Protein AF-A0A412Y0M2-F1 (afdb_monomer_lite)

Foldseek 3Di:
DDDDDDDDDDDDDDPDPDPDDDDQEAEEEEEEELQCVPPCLQVLLQQQCVQFNHHYHYDYDYHHQDALQVLLVDPVNLVVLLVEPHQEYEDEGGQQQLQDDPCSLQVRVLVSLVSVLVSNCVRHVNHAYEYEQHFAFPVVDRVSSLQSSVLSRLLSCVQSVGYYQSLHVLVVVCCVPPVVQQQADPVRTHGDNLVSLLSSLLVNLVSVVDDDDGPCQDPDDSVSSRVSNVSSNVCNVPDDSPPPFFFPFFFDFDFLVRFDDLAEFEPEPVLVPQADCVQQVVLRRSLNNAEYEYEQRLQSQPVDQPHGDCPVVCVNLVSSVVSNHAYAYEYDDFHVVWDQRFDRFDLRDHRDDPRNLVSSLSSLLVVLQVCPVSHQHYEYYAANLPNPPCNQVLVVLLVSQQSSLVSNCVSPVRRAYEGDNHADQQDCVSVLSSLVNCVVVVNPVSHQEYEYAHEDLQLVVCVVSVVVNVVSVVVRDPRYYYAHAEYFEAQAECFWDPPNPDGHHLQLRLQRLQCNCVVCLLVVYHYYYPHQEWTAHDPPHPIHGIGRRHQFYADNSNRTPGGTLNSQLSSLCSQQVVQSDAWDDQVQKDKPDPAAKDWTWGADPPQRAIKIKMAGRNDRGRPTARWGWMKIKGAQHDEDFKWKAQSSRSTIRGQDPVQWDDDPRMIIGTGDGHYSHMMMIGYPVSGDGDD

Structure (mmCIF, N/CA/C/O backbone):
data_AF-A0A412Y0M2-F1
#
_entry.id   AF-A0A412Y0M2-F1
#
loop_
_atom_site.group_PDB
_atom_site.id
_atom_site.type_symbol
_atom_site.label_atom_id
_atom_site.label_alt_id
_atom_site.label_comp_id
_atom_site.label_asym_id
_atom_site.label_entity_id
_atom_site.label_seq_id
_atom_site.pdbx_PDB_ins_code
_atom_site.Cartn_x
_atom_site.Cartn_y
_atom_site.Cartn_z
_atom_site.occupancy
_atom_site.B_iso_or_equiv
_atom_site.auth_seq_id
_atom_site.auth_comp_id
_atom_site.auth_asym_id
_atom_site.auth_atom_id
_atom_site.pdbx_PDB_model_num
ATOM 1 N N . MET A 1 1 ? -18.700 -74.240 6.251 1.00 34.38 1 MET A N 1
ATOM 2 C CA . MET A 1 1 ? -17.681 -73.240 6.647 1.00 34.38 1 MET A CA 1
ATOM 3 C C . MET A 1 1 ? -18.338 -71.866 6.588 1.00 34.38 1 MET A C 1
ATOM 5 O O . MET A 1 1 ? -18.816 -71.498 5.532 1.00 34.38 1 MET A O 1
ATOM 9 N N . LEU A 1 2 ? -18.728 -71.324 7.745 1.00 32.69 2 LEU A N 1
ATOM 10 C CA . LEU A 1 2 ? -18.074 -70.193 8.440 1.00 32.69 2 LEU A CA 1
ATOM 11 C C . LEU A 1 2 ? -18.420 -68.827 7.792 1.00 32.69 2 LEU A C 1
ATOM 13 O O . LEU A 1 2 ? -17.879 -68.489 6.753 1.00 32.69 2 LEU A O 1
ATOM 17 N N . ARG A 1 3 ? -19.487 -68.166 8.273 1.00 31.33 3 ARG A N 1
ATOM 18 C CA . ARG A 1 3 ? -19.517 -67.007 9.212 1.00 31.33 3 ARG A CA 1
ATOM 19 C C . ARG A 1 3 ? -19.368 -65.639 8.516 1.00 31.33 3 ARG A C 1
ATOM 21 O O . ARG A 1 3 ? -18.278 -65.308 8.083 1.00 31.33 3 ARG A O 1
ATOM 28 N N . LEU A 1 4 ? -20.409 -64.802 8.570 1.00 29.12 4 LEU A N 1
ATOM 29 C CA . LEU A 1 4 ? -20.502 -63.664 9.506 1.00 29.12 4 LEU A CA 1
ATOM 30 C C . LEU A 1 4 ? -21.888 -62.991 9.376 1.00 29.12 4 LEU A C 1
ATOM 32 O O . LEU A 1 4 ? -22.234 -62.479 8.317 1.00 29.12 4 LEU A O 1
ATOM 36 N N . LEU A 1 5 ? -22.674 -62.997 10.458 1.00 30.42 5 LEU A N 1
ATOM 37 C CA . LEU A 1 5 ? -23.859 -62.147 10.621 1.00 30.42 5 LEU A CA 1
ATOM 38 C C . LEU A 1 5 ? -23.398 -60.742 11.038 1.00 30.42 5 LEU A C 1
ATOM 40 O O . LEU A 1 5 ? -22.681 -60.610 12.029 1.00 30.42 5 LEU A O 1
ATOM 44 N N . ILE A 1 6 ? -23.852 -59.709 10.329 1.00 33.38 6 ILE A N 1
ATOM 45 C CA . ILE A 1 6 ? -23.763 -58.313 10.769 1.00 33.38 6 ILE A CA 1
ATOM 46 C C . ILE A 1 6 ? -25.101 -57.954 11.422 1.00 33.38 6 ILE A C 1
ATOM 48 O O . ILE A 1 6 ? -26.146 -57.977 10.778 1.00 33.38 6 ILE A O 1
ATOM 52 N N . VAL A 1 7 ? -25.056 -57.655 12.720 1.00 30.89 7 VAL A N 1
ATOM 53 C CA . VAL A 1 7 ? -26.177 -57.132 13.509 1.00 30.89 7 VAL A CA 1
ATOM 54 C C . VAL A 1 7 ? -26.179 -55.607 13.377 1.00 30.89 7 VAL A C 1
ATOM 56 O O . VAL A 1 7 ? -25.213 -54.951 13.761 1.00 30.89 7 VAL A O 1
ATOM 59 N N . CYS A 1 8 ? -27.262 -55.039 12.842 1.00 30.03 8 CYS A N 1
ATOM 60 C CA . CYS A 1 8 ? -27.511 -53.598 12.846 1.00 30.03 8 CYS A CA 1
ATOM 61 C C . CYS A 1 8 ? -27.987 -53.144 14.236 1.00 30.03 8 CYS A C 1
ATOM 63 O O . CYS A 1 8 ? -29.097 -53.476 14.647 1.00 30.03 8 CYS A O 1
ATOM 65 N N . LEU A 1 9 ? -27.176 -52.347 14.937 1.00 29.75 9 LEU A N 1
ATOM 66 C CA . LEU A 1 9 ? -27.609 -51.560 16.095 1.00 29.75 9 LEU A CA 1
ATOM 67 C C . LEU A 1 9 ? -28.046 -50.164 15.626 1.00 29.75 9 LEU A C 1
ATOM 69 O O . LEU A 1 9 ? -27.226 -49.373 15.164 1.00 29.75 9 LEU A O 1
ATOM 73 N N . MET A 1 10 ? -29.338 -49.859 15.766 1.00 31.27 10 MET A N 1
ATOM 74 C CA . MET A 1 10 ? -29.856 -48.493 15.680 1.00 31.27 10 MET A CA 1
ATOM 75 C C . MET A 1 10 ? -29.518 -47.743 16.974 1.00 31.27 10 MET A C 1
ATOM 77 O O . MET A 1 10 ? -30.050 -48.061 18.035 1.00 31.27 10 MET A O 1
ATOM 81 N N . PHE A 1 11 ? -28.649 -46.734 16.886 1.00 31.03 11 PHE A N 1
ATOM 82 C CA . PHE A 1 11 ? -28.457 -45.744 17.945 1.00 31.03 11 PHE A CA 1
ATOM 83 C C . PHE A 1 11 ? -29.478 -44.615 17.767 1.00 31.03 11 PHE A C 1
ATOM 85 O O . PHE A 1 11 ? -29.400 -43.833 16.821 1.00 31.03 11 PHE A O 1
ATOM 92 N N . VAL A 1 12 ? -30.430 -44.520 18.695 1.00 33.78 12 VAL A N 1
ATOM 93 C CA . VAL A 1 12 ? -31.269 -43.331 18.870 1.00 33.78 12 VAL A CA 1
ATOM 94 C C . VAL A 1 12 ? -30.407 -42.269 19.554 1.00 33.78 12 VAL A C 1
ATOM 96 O O . VAL A 1 12 ? -30.157 -42.335 20.755 1.00 33.78 12 VAL A O 1
ATOM 99 N N . LEU A 1 13 ? -29.906 -41.305 18.781 1.00 37.00 13 LEU A N 1
ATOM 100 C CA . LEU A 1 13 ? -29.257 -40.108 19.314 1.00 37.00 13 LEU A CA 1
ATOM 101 C C . LEU A 1 13 ? -30.342 -39.155 19.822 1.00 37.00 13 LEU A C 1
ATOM 103 O O . LEU A 1 13 ? -30.995 -38.461 19.045 1.00 37.00 13 LEU A O 1
ATOM 107 N N . GLY A 1 14 ? -30.539 -39.134 21.139 1.00 33.62 14 GLY A N 1
ATOM 108 C CA . GLY A 1 14 ? -31.303 -38.085 21.801 1.00 33.62 14 GLY A CA 1
ATOM 109 C C . GLY A 1 14 ? -30.600 -36.741 21.619 1.00 33.62 14 GLY A C 1
ATOM 110 O O . GLY A 1 14 ? -29.470 -36.554 22.068 1.00 33.62 14 GLY A O 1
ATOM 111 N N . THR A 1 15 ? -31.266 -35.795 20.963 1.00 41.06 15 THR A N 1
ATOM 112 C CA . THR A 1 15 ? -30.837 -34.397 20.884 1.00 41.06 15 THR A CA 1
ATOM 113 C C . THR A 1 15 ? -31.048 -33.733 22.243 1.00 41.06 15 THR A C 1
ATOM 115 O O . THR A 1 15 ? -32.084 -33.124 22.505 1.00 41.06 15 THR A O 1
ATOM 118 N N . GLY A 1 16 ? -30.067 -33.880 23.132 1.00 34.00 16 GLY A N 1
ATOM 119 C CA . GLY A 1 16 ? -29.956 -33.059 24.329 1.00 34.00 16 GLY A CA 1
ATOM 120 C C . GLY A 1 16 ? -29.565 -31.640 23.932 1.00 34.00 16 GLY A C 1
ATOM 121 O O . GLY A 1 16 ? -28.444 -31.399 23.490 1.00 34.00 16 GLY A O 1
ATOM 122 N N . VAL A 1 17 ? -30.490 -30.696 24.087 1.00 38.06 17 VAL A N 1
ATOM 123 C CA . VAL A 1 17 ? -30.174 -29.267 24.089 1.00 38.06 17 VAL A CA 1
ATOM 124 C C . VAL A 1 17 ? -29.243 -29.020 25.277 1.00 38.06 17 VAL A C 1
ATOM 126 O O . VAL A 1 17 ? -29.664 -29.093 26.429 1.00 38.06 17 VAL A O 1
ATOM 129 N N . SER A 1 18 ? -27.961 -28.772 25.007 1.00 34.38 18 SER A N 1
ATOM 130 C CA . SER A 1 18 ? -27.007 -28.337 26.026 1.00 34.38 18 SER A CA 1
ATOM 131 C C . SER A 1 18 ? -27.344 -26.899 26.422 1.00 34.38 18 SER A C 1
ATOM 133 O O . SER A 1 18 ? -26.972 -25.941 25.746 1.00 34.38 18 SER A O 1
ATOM 135 N N . SER A 1 19 ? -28.084 -26.737 27.517 1.00 38.28 19 SER A N 1
ATOM 136 C CA . SER A 1 19 ? -28.066 -25.492 28.278 1.00 38.28 19 SER A CA 1
ATOM 137 C C . SER A 1 19 ? -26.663 -25.340 28.867 1.00 38.28 19 SER A C 1
ATOM 139 O O . SER A 1 19 ? -26.253 -26.173 29.678 1.00 38.28 19 SER A O 1
ATOM 141 N N . GLY A 1 20 ? -25.909 -24.323 28.446 1.00 36.00 20 GLY A N 1
ATOM 142 C CA . GLY A 1 20 ? -24.572 -24.059 28.978 1.00 36.00 20 GLY A CA 1
ATOM 143 C C . GLY A 1 20 ? -24.610 -23.933 30.501 1.00 36.00 20 GLY A C 1
ATOM 144 O O . GLY A 1 20 ? -25.258 -23.031 31.032 1.00 36.00 20 GLY A O 1
ATOM 145 N N . ALA A 1 21 ? -23.943 -24.851 31.200 1.00 42.22 21 ALA A N 1
ATOM 146 C CA . ALA A 1 21 ? -23.786 -24.783 32.645 1.00 42.22 21 ALA A CA 1
ATOM 147 C C . ALA A 1 21 ? -23.015 -23.503 33.006 1.00 42.22 21 ALA A C 1
ATOM 149 O O . ALA A 1 21 ? -21.949 -23.225 32.452 1.00 42.22 21 ALA A O 1
ATOM 150 N N . GLN A 1 22 ? -23.569 -22.700 33.912 1.00 53.62 22 GLN A N 1
ATOM 151 C CA . GLN A 1 22 ? -22.903 -21.515 34.442 1.00 53.62 22 GLN A CA 1
ATOM 152 C C . GLN A 1 22 ? -21.647 -21.970 35.204 1.00 53.62 22 GLN A C 1
ATOM 154 O O . GLN A 1 22 ? -21.756 -22.789 36.109 1.00 53.62 22 GLN A O 1
ATOM 159 N N . LYS A 1 23 ? -20.453 -21.496 34.810 1.00 62.84 23 LYS A N 1
ATOM 160 C CA . LYS A 1 23 ? -19.185 -21.859 35.473 1.00 62.84 23 LYS A CA 1
ATOM 161 C C . LYS A 1 23 ? -19.239 -21.483 36.960 1.00 62.84 23 LYS A C 1
ATOM 163 O O . LYS A 1 23 ? -19.580 -20.347 37.285 1.00 62.84 23 LYS A O 1
ATOM 168 N N . ASP A 1 24 ? -18.824 -22.406 37.830 1.00 81.81 24 ASP A N 1
ATOM 169 C CA . ASP A 1 24 ? -18.867 -22.236 39.291 1.00 81.81 24 ASP A CA 1
ATOM 170 C C . ASP A 1 24 ? -17.958 -21.118 39.823 1.00 81.81 24 ASP A C 1
ATOM 172 O O . ASP A 1 24 ? -18.161 -20.652 40.936 1.00 81.81 24 ASP A O 1
ATOM 176 N N . THR A 1 25 ? -16.921 -20.695 39.091 1.00 93.25 25 THR A N 1
ATOM 177 C CA . THR A 1 25 ? -16.023 -19.586 39.469 1.00 93.25 25 THR A CA 1
ATOM 178 C C . THR A 1 25 ? -15.356 -19.008 38.225 1.00 93.25 25 THR A C 1
ATOM 180 O O . THR A 1 25 ? -14.780 -19.753 37.434 1.00 93.25 25 THR A O 1
ATOM 183 N N . ILE A 1 26 ? -15.391 -17.683 38.074 1.00 95.62 26 ILE A N 1
ATOM 184 C CA . ILE A 1 26 ? -14.756 -16.961 36.961 1.00 95.62 26 ILE A CA 1
ATOM 185 C C . ILE A 1 26 ? -13.277 -16.747 37.279 1.00 95.62 26 ILE A C 1
ATOM 187 O O . ILE A 1 26 ? -12.940 -16.184 38.319 1.00 95.62 26 ILE A O 1
ATOM 191 N N . ARG A 1 27 ? -12.378 -17.169 36.390 1.00 97.56 27 ARG A N 1
ATOM 192 C CA . ARG A 1 27 ? -10.924 -17.089 36.582 1.00 97.56 27 ARG A CA 1
ATOM 193 C C . ARG A 1 27 ? -10.323 -15.980 35.730 1.00 97.56 27 ARG A C 1
ATOM 195 O O . ARG A 1 27 ? -10.409 -16.019 34.504 1.00 97.56 27 ARG A O 1
ATOM 202 N N . VAL A 1 28 ? -9.665 -15.018 36.372 1.00 98.25 28 VAL A N 1
ATOM 203 C CA . VAL A 1 28 ? -9.145 -13.812 35.715 1.00 98.25 28 VAL A CA 1
ATOM 204 C C . VAL A 1 28 ? -7.666 -13.601 36.023 1.00 98.25 28 VAL A C 1
ATOM 206 O O . VAL A 1 28 ? -7.259 -13.603 37.184 1.00 98.25 28 VAL A O 1
ATOM 209 N N . LEU A 1 29 ? -6.863 -13.352 34.990 1.00 98.56 29 LEU A N 1
ATOM 210 C CA . LEU A 1 29 ? -5.482 -12.894 35.131 1.00 98.56 29 LEU A CA 1
ATOM 211 C C . LEU A 1 29 ? -5.372 -11.434 34.693 1.00 98.56 29 LEU A C 1
ATOM 213 O O . LEU A 1 29 ? -5.596 -11.119 33.529 1.00 98.56 29 LEU A O 1
ATOM 217 N N . PHE A 1 30 ? -4.985 -10.549 35.607 1.00 98.62 30 PHE A N 1
ATOM 218 C CA . PHE A 1 30 ? -4.731 -9.141 35.309 1.00 98.62 30 PHE A CA 1
ATOM 219 C C . PHE A 1 30 ? -3.248 -8.894 35.020 1.00 98.62 30 PHE A C 1
ATOM 221 O O . PHE A 1 30 ? -2.398 -9.113 35.881 1.00 98.62 30 PHE A O 1
ATOM 228 N N . ILE A 1 31 ? -2.931 -8.392 33.831 1.00 98.50 31 ILE A N 1
ATOM 229 C CA . ILE A 1 31 ? -1.581 -8.009 33.409 1.00 98.50 31 ILE A CA 1
ATOM 230 C C . ILE A 1 31 ? -1.553 -6.493 33.234 1.00 98.50 31 ILE A C 1
ATOM 232 O O . ILE A 1 31 ? -2.352 -5.939 32.479 1.00 98.50 31 ILE A O 1
ATOM 236 N N . GLY A 1 32 ? -0.643 -5.812 33.928 1.00 97.25 32 GLY A N 1
ATOM 237 C CA . GLY A 1 32 ? -0.586 -4.355 33.882 1.00 97.25 32 GLY A CA 1
ATOM 238 C C . GLY A 1 32 ? 0.456 -3.749 34.808 1.00 97.25 32 GLY A C 1
ATOM 239 O O . GLY A 1 32 ? 1.495 -4.332 35.094 1.00 97.25 32 GLY A O 1
ATOM 240 N N . ASN A 1 33 ? 0.169 -2.561 35.324 1.00 96.50 33 ASN A N 1
ATOM 241 C CA . ASN A 1 33 ? 1.098 -1.815 36.165 1.00 96.50 33 ASN A CA 1
ATOM 242 C C . ASN A 1 33 ? 0.429 -1.281 37.437 1.00 96.50 33 ASN A C 1
ATOM 244 O O . ASN A 1 33 ? -0.458 -1.920 38.010 1.00 96.50 33 ASN A O 1
ATOM 248 N N . SER A 1 34 ? 0.876 -0.124 37.926 1.00 93.94 34 SER A N 1
ATOM 249 C CA . SER A 1 34 ? 0.368 0.499 39.145 1.00 93.94 34 SER A CA 1
ATOM 250 C C . SER A 1 34 ? -1.150 0.721 39.118 1.00 93.94 34 SER A C 1
ATOM 252 O O . SER A 1 34 ? -1.788 0.571 40.157 1.00 93.94 34 SER A O 1
ATOM 254 N N . TYR A 1 35 ? -1.759 0.948 37.950 1.00 94.25 35 TYR A N 1
ATOM 255 C CA . TYR A 1 35 ? -3.219 1.098 37.812 1.00 94.25 35 TYR A CA 1
ATOM 256 C C . TYR A 1 35 ? -3.992 -0.197 38.097 1.00 94.25 35 TYR A C 1
ATOM 258 O O . TYR A 1 35 ? -5.157 -0.161 38.491 1.00 94.25 35 TYR A O 1
ATOM 266 N N . THR A 1 36 ? -3.330 -1.342 37.931 1.00 94.62 36 THR A N 1
ATOM 267 C CA . THR A 1 36 ? -3.839 -2.667 38.300 1.00 94.62 36 THR A CA 1
ATOM 268 C C . THR A 1 36 ? -3.449 -3.037 39.738 1.00 94.62 36 THR A C 1
ATOM 270 O O . THR A 1 36 ? -4.175 -3.743 40.440 1.00 94.62 36 THR A O 1
ATOM 273 N N . HIS A 1 37 ? -2.285 -2.576 40.204 1.00 92.75 37 HIS A N 1
ATOM 274 C CA . HIS A 1 37 ? -1.740 -2.961 41.503 1.00 92.75 37 HIS A CA 1
ATOM 275 C C . HIS A 1 37 ? -2.378 -2.227 42.694 1.00 92.75 37 HIS A C 1
ATOM 277 O O . HIS A 1 37 ? -2.576 -2.861 43.736 1.00 92.75 37 HIS A O 1
ATOM 283 N N . PHE A 1 38 ? -2.643 -0.922 42.561 1.00 90.88 38 PHE A N 1
ATOM 284 C CA . PHE A 1 38 ? -2.979 -0.023 43.670 1.00 90.88 38 PHE A CA 1
ATOM 285 C C . PHE A 1 38 ? -4.287 -0.387 44.389 1.00 90.88 38 PHE A C 1
ATOM 287 O O . PHE A 1 38 ? -5.189 -1.009 43.828 1.00 90.88 38 PHE A O 1
ATOM 294 N N . ASN A 1 39 ? -4.359 0.003 45.667 1.00 93.81 39 ASN A N 1
ATOM 295 C CA . ASN A 1 39 ? -5.528 -0.116 46.550 1.00 93.81 39 ASN A CA 1
ATOM 296 C C . ASN A 1 39 ? -6.191 -1.503 46.568 1.00 93.81 39 ASN A C 1
ATOM 298 O O . ASN A 1 39 ? -7.397 -1.607 46.767 1.00 93.81 39 ASN A O 1
ATOM 302 N N . ARG A 1 40 ? -5.410 -2.573 46.359 1.00 93.38 40 ARG A N 1
ATOM 303 C CA . ARG A 1 40 ? -5.900 -3.963 46.336 1.00 93.38 40 ARG A CA 1
ATOM 304 C C . ARG A 1 40 ? -7.023 -4.196 45.308 1.00 93.38 40 ARG A C 1
ATOM 306 O O . ARG A 1 40 ? -7.800 -5.122 45.491 1.00 93.38 40 ARG A O 1
ATOM 313 N N . MET A 1 41 ? -7.061 -3.438 44.205 1.00 95.50 41 MET A N 1
ATOM 314 C CA . MET A 1 41 ? -8.147 -3.473 43.207 1.00 95.50 41 MET A CA 1
ATOM 315 C C . MET A 1 41 ? -8.556 -4.896 42.784 1.00 95.50 41 MET A C 1
ATOM 317 O O . MET A 1 41 ? -9.729 -5.248 42.842 1.00 95.50 41 MET A O 1
ATOM 321 N N . VAL A 1 42 ? -7.585 -5.752 42.447 1.00 96.56 42 VAL A N 1
ATOM 322 C CA . VAL A 1 42 ? -7.843 -7.146 42.030 1.00 96.56 42 VAL A CA 1
ATOM 323 C C . VAL A 1 42 ? -8.475 -7.987 43.144 1.00 96.56 42 VAL A C 1
ATOM 325 O O . VAL A 1 42 ? -9.305 -8.849 42.876 1.00 96.56 42 VAL A O 1
ATOM 328 N N . GLN A 1 43 ? -8.126 -7.726 44.404 1.00 96.12 43 GLN A N 1
ATOM 329 C CA . GLN A 1 43 ? -8.777 -8.377 45.535 1.00 96.12 43 GLN A CA 1
ATOM 330 C C . GLN A 1 43 ? -10.199 -7.845 45.741 1.00 96.12 43 GLN A C 1
ATOM 332 O O . GLN A 1 43 ? -11.102 -8.646 45.962 1.00 96.12 43 GLN A O 1
ATOM 337 N N . THR A 1 44 ? -10.413 -6.537 45.592 1.00 96.38 44 THR A N 1
ATOM 338 C CA . THR A 1 44 ? -11.748 -5.930 45.664 1.00 96.38 44 THR A CA 1
ATOM 339 C C . THR A 1 44 ? -12.705 -6.551 44.642 1.00 96.38 44 THR A C 1
ATOM 341 O O . THR A 1 44 ? -13.860 -6.789 44.972 1.00 96.38 44 THR A O 1
ATOM 344 N N . VAL A 1 45 ? -12.244 -6.893 43.430 1.00 96.81 45 VAL A N 1
ATOM 345 C CA . VAL A 1 45 ? -13.066 -7.623 42.438 1.00 96.81 45 VAL A CA 1
ATOM 346 C C . VAL A 1 45 ? -13.565 -8.963 42.995 1.00 96.81 45 VAL A C 1
ATOM 348 O O . VAL A 1 45 ? -14.737 -9.294 42.824 1.00 96.81 45 VAL A O 1
ATOM 351 N N . GLN A 1 46 ? -12.702 -9.720 43.681 1.00 96.44 46 GLN A N 1
ATOM 352 C CA . GLN A 1 46 ? -13.068 -11.015 44.271 1.00 96.44 46 GLN A CA 1
ATOM 353 C C . GLN A 1 46 ? -14.052 -10.846 45.434 1.00 96.44 46 GLN A C 1
ATOM 355 O O . GLN A 1 46 ? -15.038 -11.573 45.514 1.00 96.44 46 GLN A O 1
ATOM 360 N N . GLU A 1 47 ? -13.818 -9.863 46.307 1.00 95.81 47 GLU A N 1
ATOM 361 C CA . GLU A 1 47 ? -14.691 -9.557 47.449 1.00 95.81 47 GLU A CA 1
ATOM 362 C C . GLU A 1 47 ? -16.086 -9.105 46.992 1.00 95.81 47 GLU A C 1
ATOM 364 O O . GLU A 1 47 ? -17.100 -9.590 47.501 1.00 95.81 47 GLU A O 1
ATOM 369 N N . LEU A 1 48 ? -16.150 -8.236 45.976 1.00 95.81 48 LEU A N 1
ATOM 370 C CA . LEU A 1 48 ? -17.408 -7.825 45.362 1.00 95.81 48 LEU A CA 1
ATOM 371 C C . LEU A 1 48 ? -18.113 -9.025 44.711 1.00 95.81 48 LEU A C 1
ATOM 373 O O . LEU A 1 48 ? -19.299 -9.225 44.960 1.00 95.81 48 LEU A O 1
ATOM 377 N N . GLY A 1 49 ? -17.400 -9.855 43.942 1.00 94.88 49 GLY A N 1
ATOM 378 C CA . GLY A 1 49 ? -17.962 -11.055 43.311 1.00 94.88 49 GLY A CA 1
ATOM 379 C C . GLY A 1 49 ? -18.562 -12.030 44.324 1.00 94.88 49 GLY A C 1
ATOM 380 O O . GLY A 1 49 ? -19.711 -12.455 44.181 1.00 94.88 49 GLY A O 1
ATOM 381 N N . GLN A 1 50 ? -17.835 -12.299 45.410 1.00 94.12 50 GLN A N 1
ATOM 382 C CA . GLN A 1 50 ? -18.321 -13.124 46.514 1.00 94.12 50 GLN A CA 1
ATOM 383 C C . GLN A 1 50 ? -19.599 -12.548 47.134 1.00 94.12 50 GLN A C 1
ATOM 385 O O . GLN A 1 50 ? -20.541 -13.290 47.397 1.00 94.12 50 GLN A O 1
ATOM 390 N N . SER A 1 51 ? -19.664 -11.227 47.331 1.00 94.94 51 SER A N 1
ATOM 391 C CA . SER A 1 51 ? -20.832 -10.580 47.945 1.00 94.94 51 SER A CA 1
ATOM 392 C C . SER A 1 51 ? -22.112 -10.636 47.099 1.00 94.94 51 SER A C 1
ATOM 394 O O . SER A 1 51 ? -23.193 -10.414 47.637 1.00 94.94 51 SER A O 1
ATOM 396 N N . VAL A 1 52 ? -22.004 -10.925 45.796 1.00 94.31 52 VAL A N 1
ATOM 397 C CA . VAL A 1 52 ? -23.143 -10.991 44.860 1.00 94.31 52 VAL A CA 1
ATOM 398 C C . VAL A 1 52 ? -23.362 -12.394 44.287 1.00 94.31 52 VAL A C 1
ATOM 400 O O . VAL A 1 52 ? -24.065 -12.549 43.290 1.00 94.31 52 VAL A O 1
ATOM 403 N N . ASN A 1 53 ? -22.771 -13.420 44.909 1.00 91.88 53 ASN A N 1
ATOM 404 C CA . ASN A 1 53 ? -22.837 -14.821 44.473 1.00 91.88 53 ASN A CA 1
ATOM 405 C C . ASN A 1 53 ? -22.329 -15.053 43.037 1.00 91.88 53 ASN A C 1
ATOM 407 O O . ASN A 1 53 ? -22.830 -15.916 42.317 1.00 91.88 53 ASN A O 1
ATOM 411 N N . VAL A 1 54 ? -21.313 -14.292 42.622 1.00 92.44 54 VAL A N 1
ATOM 412 C CA . VAL A 1 54 ? -20.554 -14.516 41.384 1.00 92.44 54 VAL A CA 1
ATOM 413 C C . VAL A 1 54 ? -19.079 -14.644 41.763 1.00 92.44 54 VAL A C 1
ATOM 415 O O . VAL A 1 54 ? -18.333 -13.667 41.677 1.00 92.44 54 VAL A O 1
ATOM 418 N N . PRO A 1 55 ? -18.646 -15.814 42.263 1.00 94.12 55 PRO A N 1
ATOM 419 C CA . PRO A 1 55 ? -17.284 -15.994 42.745 1.00 94.12 55 PRO A CA 1
ATOM 420 C C . PRO A 1 55 ? -16.274 -15.767 41.613 1.00 94.12 55 PRO A C 1
ATOM 422 O O . PRO A 1 55 ? -16.368 -16.342 40.524 1.00 94.12 55 PRO A O 1
ATOM 425 N N . VAL A 1 56 ? -15.286 -14.918 41.894 1.00 95.75 56 VAL A N 1
ATOM 426 C CA . VAL A 1 56 ? -14.179 -14.602 40.991 1.00 95.75 56 VAL A CA 1
ATOM 427 C C . VAL A 1 56 ? -12.881 -15.027 41.660 1.00 95.75 56 VAL A C 1
ATOM 429 O O . VAL A 1 56 ? -12.602 -14.629 42.787 1.00 95.75 56 VAL A O 1
ATOM 432 N N . TYR A 1 57 ? -12.072 -15.803 40.948 1.00 97.06 57 TYR A N 1
ATOM 433 C CA . TYR A 1 57 ? -10.682 -16.066 41.285 1.00 97.06 57 TYR A CA 1
ATOM 434 C C . TYR A 1 57 ? -9.792 -15.182 40.416 1.00 97.06 57 TYR A C 1
ATOM 436 O O . TYR A 1 57 ? -9.750 -15.352 39.197 1.00 97.06 57 TYR A O 1
ATOM 444 N N . ALA A 1 58 ? -9.069 -14.248 41.027 1.00 96.69 58 ALA A N 1
ATOM 445 C CA . ALA A 1 58 ? -8.261 -13.278 40.303 1.00 96.69 58 ALA A CA 1
ATOM 446 C C . ALA A 1 58 ? -6.791 -13.297 40.740 1.00 96.69 58 ALA A C 1
ATOM 448 O O . ALA A 1 58 ? -6.470 -13.171 41.922 1.00 96.69 58 ALA A O 1
ATOM 449 N N . GLN A 1 59 ? -5.889 -13.390 39.765 1.00 97.12 59 GLN A N 1
ATOM 450 C CA . GLN A 1 59 ? -4.453 -13.174 39.945 1.00 97.12 59 GLN A CA 1
ATOM 451 C C . GLN A 1 59 ? -4.001 -11.915 39.206 1.00 97.12 59 GLN A C 1
ATOM 453 O O . GLN A 1 59 ? -4.689 -11.420 38.312 1.00 97.12 59 GLN A O 1
ATOM 458 N N . LYS A 1 60 ? -2.818 -11.398 39.559 1.00 97.12 60 LYS A N 1
ATOM 459 C CA . LYS A 1 60 ? -2.207 -10.270 38.852 1.00 97.12 60 LYS A CA 1
ATOM 460 C C . LYS A 1 60 ? -0.714 -10.453 38.614 1.00 97.12 60 LYS A C 1
ATOM 462 O O . LYS A 1 60 ? 0.005 -10.876 39.514 1.00 97.12 60 LYS A O 1
ATOM 467 N N . VAL A 1 61 ? -0.257 -10.018 37.446 1.00 98.00 61 VAL A N 1
ATOM 468 C CA . VAL A 1 61 ? 1.141 -9.708 37.140 1.00 98.00 61 VAL A CA 1
ATOM 469 C C . VAL A 1 61 ? 1.201 -8.212 36.850 1.00 98.00 61 VAL A C 1
ATOM 471 O O . VAL A 1 61 ? 0.963 -7.774 35.726 1.00 98.00 61 VAL A O 1
ATOM 474 N N . ALA A 1 62 ? 1.437 -7.421 37.900 1.00 96.44 62 ALA A N 1
ATOM 475 C CA . ALA A 1 62 ? 1.335 -5.966 37.842 1.00 96.44 62 ALA A CA 1
ATOM 476 C C . ALA A 1 62 ? 2.607 -5.283 38.362 1.00 96.44 62 ALA A C 1
ATOM 478 O O . ALA A 1 62 ? 2.820 -5.241 39.576 1.00 96.44 62 ALA A O 1
ATOM 479 N N . VAL A 1 63 ? 3.433 -4.745 37.457 1.00 96.00 63 VAL A N 1
ATOM 480 C CA . VAL A 1 63 ? 4.718 -4.107 37.798 1.00 96.00 63 VAL A CA 1
ATOM 481 C C . VAL A 1 63 ? 4.656 -2.608 37.505 1.00 96.00 63 VAL A C 1
ATOM 483 O O . VAL A 1 63 ? 4.264 -2.191 36.419 1.00 96.00 63 VAL A O 1
ATOM 486 N N . GLY A 1 64 ? 5.007 -1.774 38.488 1.00 94.75 64 GLY A N 1
ATOM 487 C CA . GLY A 1 64 ? 4.895 -0.314 38.381 1.00 94.75 64 GLY A CA 1
ATOM 488 C C . GLY A 1 64 ? 5.600 0.254 37.142 1.00 94.75 64 GLY A C 1
ATOM 489 O O . GLY A 1 64 ? 6.734 -0.111 36.847 1.00 94.75 64 GLY A O 1
ATOM 490 N N . GLY A 1 65 ? 4.915 1.138 36.409 1.00 93.69 65 GLY A N 1
ATOM 491 C CA . GLY A 1 65 ? 5.446 1.816 35.219 1.00 93.69 65 GLY A CA 1
ATOM 492 C C . GLY A 1 65 ? 5.618 0.955 33.960 1.00 93.69 65 GLY A C 1
ATOM 493 O O . GLY A 1 65 ? 6.045 1.484 32.937 1.00 93.69 65 GLY A O 1
ATOM 494 N N . TRP A 1 66 ? 5.303 -0.343 33.999 1.00 96.88 66 TRP A N 1
ATOM 495 C CA . TRP A 1 66 ? 5.494 -1.216 32.840 1.00 96.88 66 TRP A CA 1
ATOM 496 C C . TRP A 1 66 ? 4.482 -0.955 31.722 1.00 96.88 66 TRP A C 1
ATOM 498 O O . TRP A 1 66 ? 3.316 -0.634 31.971 1.00 96.88 66 TRP A O 1
ATOM 508 N N . PHE A 1 67 ? 4.967 -1.138 30.492 1.00 97.06 67 PHE A N 1
ATOM 509 C CA . PHE A 1 67 ? 4.184 -1.216 29.264 1.00 97.06 67 PHE A CA 1
ATOM 510 C C . PHE A 1 67 ? 3.935 -2.687 28.926 1.00 97.06 67 PHE A C 1
ATOM 512 O O . PHE A 1 67 ? 4.649 -3.583 29.403 1.00 97.06 67 PHE A O 1
ATOM 519 N N . LEU A 1 68 ? 2.971 -2.964 28.045 1.00 97.00 68 LEU A N 1
ATOM 520 C CA . LEU A 1 68 ? 2.737 -4.337 27.585 1.00 97.00 68 LEU A CA 1
ATOM 521 C C . LEU A 1 68 ? 3.958 -4.913 26.867 1.00 97.00 68 LEU A C 1
ATOM 523 O O . LEU A 1 68 ? 4.146 -6.126 26.880 1.00 97.00 68 LEU A O 1
ATOM 527 N N . LYS A 1 69 ? 4.837 -4.070 26.315 1.00 96.25 69 LYS A N 1
ATOM 528 C CA . LYS A 1 69 ? 6.114 -4.498 25.733 1.00 96.25 69 LYS A CA 1
ATOM 529 C C . LYS A 1 69 ? 7.002 -5.237 26.732 1.00 96.25 69 LYS A C 1
ATOM 531 O O . LYS A 1 69 ? 7.535 -6.295 26.396 1.00 96.25 69 LYS A O 1
ATOM 536 N N . GLN A 1 70 ? 7.156 -4.720 27.954 1.00 97.94 70 GLN A N 1
ATOM 537 C CA . GLN A 1 70 ? 7.920 -5.407 28.999 1.00 97.94 70 GLN A CA 1
ATOM 538 C C . GLN A 1 70 ? 7.247 -6.728 29.384 1.00 97.94 70 GLN A C 1
ATOM 540 O O . GLN A 1 70 ? 7.919 -7.752 29.485 1.00 97.94 70 GLN A O 1
ATOM 545 N N . HIS A 1 71 ? 5.920 -6.737 29.524 1.00 97.94 71 HIS A N 1
ATOM 546 C CA . HIS A 1 71 ? 5.156 -7.955 29.806 1.00 97.94 71 HIS A CA 1
ATOM 547 C C . HIS A 1 71 ? 5.310 -9.016 28.714 1.00 97.94 71 HIS A C 1
ATOM 549 O O . HIS A 1 71 ? 5.570 -10.180 29.008 1.00 97.94 71 HIS A O 1
ATOM 555 N N . ALA A 1 72 ? 5.243 -8.613 27.448 1.00 97.00 72 ALA A N 1
ATOM 556 C CA . ALA A 1 72 ? 5.407 -9.489 26.296 1.00 97.00 72 ALA A CA 1
ATOM 557 C C . ALA A 1 72 ? 6.837 -10.056 26.171 1.00 97.00 72 ALA A C 1
ATOM 559 O O . ALA A 1 72 ? 7.046 -11.049 25.469 1.00 97.00 72 ALA A O 1
ATOM 560 N N . ALA A 1 73 ? 7.826 -9.449 26.833 1.00 96.88 73 ALA A N 1
ATOM 561 C CA . ALA A 1 73 ? 9.200 -9.945 26.936 1.00 96.88 73 ALA A CA 1
ATOM 562 C C . ALA A 1 73 ? 9.484 -10.717 28.243 1.00 96.88 73 ALA A C 1
ATOM 564 O O . ALA A 1 73 ? 10.522 -11.363 28.356 1.00 96.88 73 ALA A O 1
ATOM 565 N N . SER A 1 74 ? 8.579 -10.671 29.222 1.00 97.88 74 SER A N 1
ATOM 566 C CA . SER A 1 74 ? 8.771 -11.240 30.557 1.00 97.88 74 SER A CA 1
ATOM 567 C C . SER A 1 74 ? 8.375 -12.717 30.609 1.00 97.88 74 SER A C 1
ATOM 569 O O . SER A 1 74 ? 7.207 -13.057 30.414 1.00 97.88 74 SER A O 1
ATOM 571 N N . SER A 1 75 ? 9.320 -13.597 30.960 1.00 97.31 75 SER A N 1
ATOM 572 C CA . SER A 1 75 ? 9.034 -15.017 31.217 1.00 97.31 75 SER A CA 1
ATOM 573 C C . SER A 1 75 ? 7.980 -15.192 32.309 1.00 97.31 75 SER A C 1
ATOM 575 O O . SER A 1 75 ? 7.026 -15.928 32.107 1.00 97.31 75 SER A O 1
ATOM 577 N N . HIS A 1 76 ? 8.068 -14.428 33.402 1.00 97.75 76 HIS A N 1
ATOM 578 C CA . HIS A 1 76 ? 7.093 -14.474 34.494 1.00 97.75 76 HIS A CA 1
ATOM 579 C C . HIS A 1 76 ? 5.656 -14.181 34.030 1.00 97.75 76 HIS A C 1
ATOM 581 O O . HIS A 1 76 ? 4.727 -14.893 34.407 1.00 97.75 76 HIS A O 1
ATOM 587 N N . THR A 1 77 ? 5.466 -13.170 33.171 1.00 98.12 77 THR A N 1
ATOM 588 C CA . THR A 1 77 ? 4.133 -12.868 32.617 1.00 98.12 77 THR A CA 1
ATOM 589 C C . THR A 1 77 ? 3.650 -13.992 31.700 1.00 98.12 77 THR A C 1
ATOM 591 O O . THR A 1 77 ? 2.505 -14.430 31.795 1.00 98.12 77 THR A O 1
ATOM 594 N N . ILE A 1 78 ? 4.530 -14.486 30.825 1.00 98.00 78 ILE A N 1
ATOM 595 C CA . ILE A 1 78 ? 4.212 -15.570 29.890 1.00 98.00 78 ILE A CA 1
ATOM 596 C C . ILE A 1 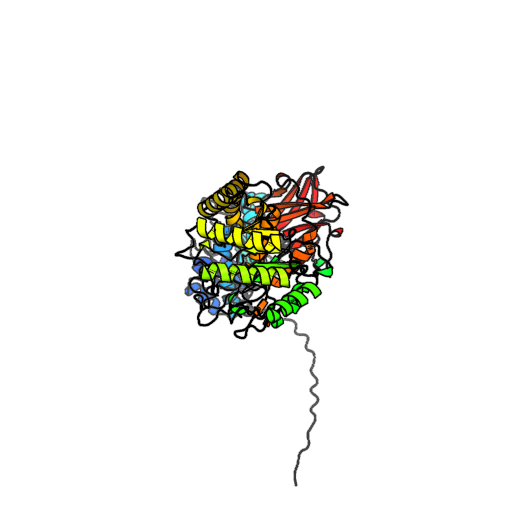78 ? 3.854 -16.857 30.644 1.00 98.00 78 ILE A C 1
ATOM 598 O O . ILE A 1 78 ? 2.902 -17.540 30.270 1.00 98.00 78 ILE A O 1
ATOM 602 N N . ASP A 1 79 ? 4.575 -17.183 31.712 1.00 98.19 79 ASP A N 1
ATOM 603 C CA . ASP A 1 79 ? 4.340 -18.383 32.508 1.00 98.19 79 ASP A CA 1
ATOM 604 C C . ASP A 1 79 ? 3.028 -18.285 33.292 1.00 98.19 79 ASP A C 1
ATOM 606 O O . ASP A 1 79 ? 2.297 -19.270 33.356 1.00 98.19 79 ASP A O 1
ATOM 610 N N . ALA A 1 80 ? 2.650 -17.098 33.783 1.00 98.19 80 ALA A N 1
ATOM 611 C CA . ALA A 1 80 ? 1.328 -16.871 34.371 1.00 98.19 80 ALA A CA 1
ATOM 612 C C . ALA A 1 80 ? 0.185 -17.130 33.369 1.00 98.19 80 ALA A C 1
ATOM 614 O O . ALA A 1 80 ? -0.810 -17.767 33.717 1.00 98.19 80 ALA A O 1
ATOM 615 N N . ILE A 1 81 ? 0.334 -16.718 32.102 1.00 98.12 81 ILE A N 1
ATOM 616 C CA . ILE A 1 81 ? -0.650 -17.023 31.045 1.00 98.12 81 ILE A CA 1
ATOM 617 C C . ILE A 1 81 ? -0.705 -18.534 30.767 1.00 98.12 81 ILE A C 1
ATOM 619 O O . ILE A 1 81 ? -1.792 -19.098 30.614 1.00 98.12 81 ILE A O 1
ATOM 623 N N . LYS A 1 82 ? 0.458 -19.197 30.723 1.00 97.56 82 LYS A N 1
ATOM 624 C CA . LYS A 1 82 ? 0.589 -20.642 30.462 1.00 97.56 82 LYS A CA 1
ATOM 625 C C . LYS A 1 82 ? 0.034 -21.535 31.567 1.00 97.56 82 LYS A C 1
ATOM 627 O O . LYS A 1 82 ? -0.233 -22.700 31.286 1.00 97.56 82 LYS A O 1
ATOM 632 N N . GLN A 1 83 ? -0.167 -21.022 32.785 1.00 96.19 83 GLN A N 1
ATOM 633 C CA . GLN A 1 83 ? -0.870 -21.769 33.840 1.00 96.19 83 GLN A CA 1
ATOM 634 C C . GLN A 1 83 ? -2.259 -22.246 33.378 1.00 96.19 83 GLN A C 1
ATOM 636 O O . GLN A 1 83 ? -2.759 -23.258 33.880 1.00 96.19 83 GLN A O 1
ATOM 641 N N . GLY A 1 84 ? -2.842 -21.566 32.382 1.00 90.12 84 GLY A N 1
ATOM 642 C CA . GLY A 1 84 ? -4.062 -21.992 31.715 1.00 90.12 84 GLY A CA 1
ATOM 643 C C . GLY A 1 84 ? -5.306 -21.799 32.583 1.00 90.12 84 GLY A C 1
ATOM 644 O O . GLY A 1 84 ? -5.235 -21.350 33.730 1.00 90.12 84 GLY A O 1
ATOM 645 N N . ARG A 1 85 ? -6.463 -22.210 32.050 1.00 93.12 85 ARG A N 1
ATOM 646 C CA . ARG A 1 85 ? -7.768 -22.147 32.741 1.00 93.12 85 ARG A CA 1
ATOM 647 C C . ARG A 1 85 ? -8.198 -20.722 33.111 1.00 93.12 85 ARG A C 1
ATOM 649 O O . ARG A 1 85 ? -8.969 -20.548 34.052 1.00 93.12 85 ARG A O 1
ATOM 656 N N . TRP A 1 86 ? -7.691 -19.709 32.415 1.00 97.50 86 TRP A N 1
ATOM 657 C CA . TRP A 1 86 ? -8.189 -18.344 32.530 1.00 97.50 86 TRP A CA 1
ATOM 658 C C . TRP A 1 86 ? -9.417 -18.180 31.640 1.00 97.50 86 TRP A C 1
ATOM 660 O O . TRP A 1 86 ? -9.344 -18.427 30.438 1.00 97.50 86 TRP A O 1
ATOM 670 N N . ASP A 1 87 ? -10.532 -17.737 32.219 1.00 97.06 87 ASP A N 1
ATOM 671 C CA . ASP A 1 87 ? -11.691 -17.293 31.442 1.00 97.06 87 ASP A CA 1
ATOM 672 C C . ASP A 1 87 ? -11.407 -15.930 30.809 1.00 97.06 87 ASP A C 1
ATOM 674 O O . ASP A 1 87 ? -11.801 -15.670 29.672 1.00 97.06 87 ASP A O 1
ATOM 678 N N . TYR A 1 88 ? -10.672 -15.080 31.533 1.00 97.94 88 TYR A N 1
ATOM 679 C CA . TYR A 1 88 ? -10.280 -13.755 31.074 1.00 97.94 88 TYR A CA 1
ATOM 680 C C . TYR A 1 88 ? -8.808 -13.460 31.368 1.00 97.94 88 TYR A C 1
ATOM 682 O O . TYR A 1 88 ? -8.329 -13.659 32.486 1.00 97.94 88 TYR A O 1
ATOM 690 N N . VAL A 1 89 ? -8.103 -12.914 30.378 1.00 98.50 89 VAL A N 1
ATOM 691 C CA . VAL A 1 89 ? -6.785 -12.293 30.556 1.00 98.50 89 VAL A CA 1
ATOM 692 C C . VAL A 1 89 ? -6.917 -10.809 30.242 1.00 98.50 89 VAL A C 1
ATOM 694 O O . VAL A 1 89 ? -7.138 -10.418 29.097 1.00 98.50 89 VAL A O 1
ATOM 697 N N . VAL A 1 90 ? -6.821 -9.980 31.277 1.00 98.56 90 VAL A N 1
ATOM 698 C CA . VAL A 1 90 ? -6.970 -8.528 31.184 1.00 98.56 90 VAL A CA 1
ATOM 699 C C . VAL A 1 90 ? -5.611 -7.907 30.888 1.00 98.56 90 VAL A C 1
ATOM 701 O O . VAL A 1 90 ? -4.665 -8.112 31.645 1.00 98.56 90 VAL A O 1
ATOM 704 N N . LEU A 1 91 ? -5.519 -7.134 29.809 1.00 98.38 91 LEU A N 1
ATOM 705 C CA . LEU A 1 91 ? -4.324 -6.406 29.399 1.00 98.38 91 LEU A CA 1
ATOM 706 C C . LEU A 1 91 ? -4.529 -4.911 29.625 1.00 98.38 91 LEU A C 1
ATOM 708 O O . LEU A 1 91 ? -5.419 -4.291 29.041 1.00 98.38 91 LEU A O 1
ATOM 712 N N . GLN A 1 92 ? -3.676 -4.329 30.457 1.00 97.19 92 GLN A N 1
ATOM 713 C CA . GLN A 1 92 ? -3.623 -2.897 30.699 1.00 97.19 92 GLN A CA 1
ATOM 714 C C . GLN A 1 92 ? -2.314 -2.329 30.151 1.00 97.19 92 GLN A C 1
ATOM 716 O O . GLN A 1 92 ? -1.235 -2.666 30.639 1.00 97.19 92 GLN A O 1
ATOM 721 N N . GLU A 1 93 ? -2.413 -1.449 29.155 1.00 96.00 93 GLU A N 1
ATOM 722 C CA . GLU A 1 93 ? -1.257 -0.721 28.627 1.00 96.00 93 GLU A CA 1
ATOM 723 C C . GLU A 1 93 ? -0.827 0.404 29.577 1.00 96.00 93 GLU A C 1
ATOM 725 O O . GLU A 1 93 ? -1.576 0.823 30.466 1.00 96.00 93 GLU A O 1
ATOM 730 N N . GLN A 1 94 ? 0.409 0.879 29.427 1.00 93.56 94 GLN A N 1
ATOM 731 C CA . GLN A 1 94 ? 0.966 1.954 30.227 1.00 93.56 94 GLN A CA 1
ATOM 732 C C . GLN A 1 94 ? 0.069 3.189 30.208 1.00 93.56 94 GLN A C 1
ATOM 734 O O . GLN A 1 94 ? -0.496 3.563 29.184 1.00 93.56 94 GLN A O 1
ATOM 739 N N . SER A 1 95 ? -0.053 3.805 31.383 1.00 87.06 95 SER A N 1
ATOM 740 C CA . SER A 1 95 ? -1.049 4.810 31.737 1.00 87.06 95 SER A CA 1
ATOM 741 C C . SER A 1 95 ? -1.419 5.802 30.626 1.00 87.06 95 SER A C 1
ATOM 743 O O . SER A 1 95 ? -2.606 5.963 30.349 1.00 87.06 95 SER A O 1
ATOM 745 N N . LEU A 1 96 ? -0.423 6.437 29.993 1.00 88.75 96 LEU A N 1
ATOM 746 C CA . LEU A 1 96 ? -0.608 7.464 28.958 1.00 88.75 96 LEU A CA 1
ATOM 747 C C . LEU A 1 96 ? -0.328 6.965 27.539 1.00 88.75 96 LEU A C 1
ATOM 749 O O . LEU A 1 96 ? -0.655 7.663 26.585 1.00 88.75 96 LEU A O 1
ATOM 753 N N . ALA A 1 97 ? 0.254 5.775 27.386 1.00 90.44 97 ALA A N 1
ATOM 754 C CA . ALA A 1 97 ? 0.730 5.265 26.103 1.00 90.44 97 ALA A CA 1
ATOM 755 C C . ALA A 1 97 ? -0.357 5.203 25.019 1.00 90.44 97 ALA A C 1
ATOM 757 O O . ALA A 1 97 ? -0.072 5.387 23.841 1.00 90.44 97 ALA A O 1
ATOM 758 N N . MET A 1 98 ? -1.613 5.008 25.421 1.00 91.75 98 MET A N 1
ATOM 759 C CA . MET A 1 98 ? -2.765 4.967 24.514 1.00 91.75 98 MET A CA 1
ATOM 760 C C . MET A 1 98 ? -3.255 6.354 24.069 1.00 91.75 98 MET A C 1
ATOM 762 O O . MET A 1 98 ? -4.148 6.444 23.235 1.00 91.75 98 MET A O 1
ATOM 766 N N . ALA A 1 99 ? -2.694 7.437 24.612 1.00 90.12 99 ALA A N 1
ATOM 767 C CA . ALA A 1 99 ? -2.955 8.812 24.182 1.00 90.12 99 ALA A CA 1
ATOM 768 C C . ALA A 1 99 ? -1.861 9.379 23.256 1.00 90.12 99 ALA A C 1
ATOM 770 O O . ALA A 1 99 ? -2.024 10.488 22.742 1.00 90.12 99 ALA A O 1
ATOM 771 N N . TRP A 1 100 ? -0.741 8.667 23.092 1.00 89.19 100 TRP A N 1
ATOM 772 C CA . TRP A 1 100 ? 0.413 9.111 22.305 1.00 89.19 100 TRP A CA 1
ATOM 773 C C . TRP A 1 100 ? 0.184 8.978 20.792 1.00 89.19 100 TRP A C 1
ATOM 775 O O . TRP A 1 100 ? -0.897 8.603 20.335 1.00 89.19 100 TRP A O 1
ATOM 785 N N . GLU A 1 101 ? 1.215 9.323 20.021 1.00 83.06 101 GLU A N 1
ATOM 786 C CA . GLU A 1 101 ? 1.193 9.322 18.558 1.00 83.06 101 GLU A CA 1
ATOM 787 C C . GLU A 1 101 ? 0.816 7.965 17.955 1.00 83.06 101 GLU A C 1
ATOM 789 O O . GLU A 1 101 ? 1.137 6.905 18.507 1.00 83.06 101 GLU A O 1
ATOM 794 N N . TYR A 1 102 ? 0.184 8.000 16.775 1.00 80.25 102 TYR A N 1
ATOM 795 C CA . TYR A 1 102 ? -0.214 6.799 16.034 1.00 80.25 102 TYR A CA 1
ATOM 796 C C . TYR A 1 102 ? 0.963 5.840 15.852 1.00 80.25 102 TYR A C 1
ATOM 798 O O . TYR A 1 102 ? 0.860 4.659 16.180 1.00 80.25 102 TYR A O 1
ATOM 806 N N . GLU A 1 103 ? 2.120 6.359 15.446 1.00 82.44 103 GLU A N 1
ATOM 807 C CA . GLU A 1 103 ? 3.336 5.572 15.276 1.00 82.44 103 GLU A CA 1
ATOM 808 C C . GLU A 1 103 ? 3.708 4.781 16.544 1.00 82.44 103 GLU A C 1
ATOM 810 O O . GLU A 1 103 ? 4.122 3.625 16.449 1.00 82.44 103 GLU A O 1
ATOM 815 N N . TYR A 1 104 ? 3.527 5.351 17.741 1.00 85.88 104 TYR A N 1
ATOM 816 C CA . TYR A 1 104 ? 3.803 4.651 18.995 1.00 85.88 104 TYR A CA 1
ATOM 817 C C . TYR A 1 104 ? 2.827 3.491 19.222 1.00 85.88 104 TYR A C 1
ATOM 819 O O . TYR A 1 104 ? 3.255 2.374 19.539 1.00 85.88 104 TYR A O 1
ATOM 827 N N . LEU A 1 105 ? 1.525 3.739 19.027 1.00 84.88 105 LEU A N 1
ATOM 828 C CA . LEU A 1 105 ? 0.475 2.722 19.138 1.00 84.88 105 LEU A CA 1
ATOM 829 C C . LEU A 1 105 ? 0.796 1.521 18.239 1.00 84.88 105 LEU A C 1
ATOM 831 O O . LEU A 1 105 ? 0.749 0.366 18.667 1.00 84.88 105 LEU A O 1
ATOM 835 N N . GLN A 1 106 ? 1.203 1.798 17.005 1.00 83.50 106 GLN A N 1
ATOM 836 C CA . GLN A 1 106 ? 1.521 0.766 16.035 1.00 83.50 106 GLN A CA 1
ATOM 837 C C . GLN A 1 106 ? 2.882 0.101 16.331 1.00 83.50 106 GLN A C 1
ATOM 839 O O . GLN A 1 106 ? 2.996 -1.120 16.329 1.00 83.50 106 GLN A O 1
ATOM 844 N N . LYS A 1 107 ? 3.947 0.846 16.642 1.00 84.06 107 LYS A N 1
ATOM 845 C CA . LYS A 1 107 ? 5.291 0.257 16.822 1.00 84.06 107 LYS A CA 1
ATOM 846 C C . LYS A 1 107 ? 5.493 -0.447 18.161 1.00 84.06 107 LYS A C 1
ATOM 848 O O . LYS A 1 107 ? 6.345 -1.333 18.240 1.00 84.06 107 LYS A O 1
ATOM 853 N N . GLN A 1 108 ? 4.779 -0.050 19.213 1.00 87.75 108 GLN A N 1
ATOM 854 C CA . GLN A 1 108 ? 5.023 -0.552 20.571 1.00 87.75 108 GLN A CA 1
ATOM 855 C C . GLN A 1 108 ? 3.837 -1.340 21.132 1.00 87.75 108 GLN A C 1
ATOM 857 O O . GLN A 1 108 ? 4.036 -2.458 21.616 1.00 87.75 108 GLN A O 1
ATOM 862 N N . VAL A 1 109 ? 2.617 -0.802 21.051 1.00 91.81 109 VAL A N 1
ATOM 863 C CA . VAL A 1 109 ? 1.439 -1.413 21.694 1.00 91.81 109 VAL A CA 1
ATOM 864 C C . VAL A 1 109 ? 0.963 -2.629 20.906 1.00 91.81 109 VAL A C 1
ATOM 866 O O . VAL A 1 109 ? 0.933 -3.738 21.438 1.00 91.81 109 VAL A O 1
ATOM 869 N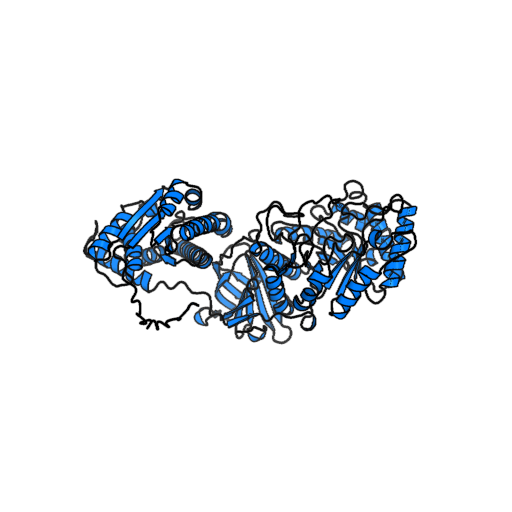 N . MET A 1 110 ? 0.649 -2.455 19.621 1.00 90.44 110 MET A N 1
ATOM 870 C CA . MET A 1 110 ? 0.045 -3.509 18.801 1.00 90.44 110 MET A CA 1
ATOM 871 C C . MET A 1 110 ? 0.880 -4.803 18.721 1.00 90.44 110 MET A C 1
ATOM 873 O O . MET A 1 110 ? 0.320 -5.869 18.978 1.00 90.44 110 MET A O 1
ATOM 877 N N . PRO A 1 111 ? 2.208 -4.776 18.482 1.00 91.00 111 PRO A N 1
ATOM 878 C CA . PRO A 1 111 ? 3.036 -5.982 18.507 1.00 91.00 111 PRO A CA 1
ATOM 879 C C . PRO A 1 111 ? 3.006 -6.697 19.860 1.00 91.00 111 PRO A C 1
ATOM 881 O O . PRO A 1 111 ? 3.003 -7.928 19.917 1.00 91.00 111 PRO A O 1
ATOM 884 N N . SER A 1 112 ? 2.964 -5.932 20.954 1.00 95.06 112 SER A N 1
ATOM 885 C CA . SER A 1 112 ? 2.917 -6.471 22.314 1.00 95.06 112 SER A CA 1
ATOM 886 C C . SER A 1 112 ? 1.572 -7.138 22.596 1.00 95.06 112 SER A C 1
ATOM 888 O O . SER A 1 112 ? 1.538 -8.261 23.097 1.00 95.06 112 SER A O 1
ATOM 890 N N . VAL A 1 113 ? 0.474 -6.486 22.205 1.00 95.19 113 VAL A N 1
ATOM 891 C CA . VAL A 1 113 ? -0.891 -7.009 22.336 1.00 95.19 113 VAL A CA 1
ATOM 892 C C . VAL A 1 113 ? -1.082 -8.262 21.485 1.00 95.19 113 VAL A C 1
ATOM 894 O O . VAL A 1 113 ? -1.509 -9.279 22.021 1.00 95.19 113 VAL A O 1
ATOM 897 N N . VAL A 1 114 ? -0.697 -8.242 20.204 1.00 92.62 114 VAL A N 1
ATOM 898 C CA . VAL A 1 114 ? -0.789 -9.407 19.303 1.00 92.62 114 VAL A CA 1
ATOM 899 C C . VAL A 1 114 ? 0.031 -10.581 19.839 1.00 92.62 114 VAL A C 1
ATOM 901 O O . VAL A 1 114 ? -0.435 -11.721 19.837 1.00 92.62 114 VAL A O 1
ATOM 904 N N . LYS A 1 115 ? 1.243 -10.325 20.353 1.00 94.44 115 LYS A N 1
ATOM 905 C CA . LYS A 1 115 ? 2.065 -11.377 20.959 1.00 94.44 115 LYS A CA 1
ATOM 906 C C . LYS A 1 115 ? 1.380 -11.980 22.184 1.00 94.44 115 LYS A C 1
ATOM 908 O O . LYS A 1 115 ? 1.301 -13.203 22.277 1.00 94.44 115 LYS A O 1
ATOM 913 N N . LEU A 1 116 ? 0.882 -11.157 23.104 1.00 96.75 116 LEU A N 1
ATOM 914 C CA . LEU A 1 116 ? 0.198 -11.638 24.305 1.00 96.75 116 LEU A CA 1
ATOM 915 C C . LEU A 1 116 ? -1.095 -12.387 23.952 1.00 96.75 116 LEU A C 1
ATOM 917 O O . LEU A 1 116 ? -1.274 -13.503 24.431 1.00 96.75 116 LEU A O 1
ATOM 921 N N . ASP A 1 117 ? -1.928 -11.851 23.058 1.00 95.81 117 ASP A N 1
ATOM 922 C CA . ASP A 1 117 ? -3.145 -12.503 22.554 1.00 95.81 117 ASP A CA 1
ATOM 923 C C . ASP A 1 117 ? -2.842 -13.874 21.933 1.00 95.81 117 ASP A C 1
ATOM 925 O O . ASP A 1 117 ? -3.472 -14.866 22.295 1.00 95.81 117 ASP A O 1
ATOM 929 N N . SER A 1 118 ? -1.798 -13.979 21.100 1.00 94.38 118 SER A N 1
ATOM 930 C CA . SER A 1 118 ? -1.393 -15.261 20.505 1.00 94.38 118 SER A CA 1
ATOM 931 C C . SER A 1 118 ? -1.018 -16.318 21.555 1.00 94.38 118 SER A C 1
ATOM 933 O O . SER A 1 118 ? -1.323 -17.502 21.395 1.00 94.38 118 SER A O 1
ATOM 935 N N . ILE A 1 119 ? -0.392 -15.901 22.662 1.00 96.56 119 ILE A N 1
ATOM 936 C CA . ILE A 1 119 ? -0.038 -16.788 23.776 1.00 96.56 119 ILE A CA 1
ATOM 937 C C . ILE A 1 119 ? -1.302 -17.156 24.561 1.00 96.56 119 ILE A C 1
ATOM 939 O O . ILE A 1 119 ? -1.490 -18.330 24.878 1.00 96.56 119 ILE A O 1
ATOM 943 N N . VAL A 1 120 ? -2.192 -16.197 24.834 1.00 97.06 120 VAL A N 1
ATOM 944 C CA . VAL A 1 120 ? -3.470 -16.457 25.514 1.00 97.06 120 VAL A CA 1
ATOM 945 C C . VAL A 1 120 ? -4.288 -17.474 24.727 1.00 97.06 120 VAL A C 1
ATOM 947 O O . VAL A 1 120 ? -4.614 -18.515 25.288 1.00 97.06 120 VAL A O 1
ATOM 950 N N . ARG A 1 121 ? -4.520 -17.256 23.427 1.00 94.06 121 ARG A N 1
ATOM 951 C CA . ARG A 1 121 ? -5.285 -18.175 22.563 1.00 94.06 121 ARG A CA 1
ATOM 952 C C . ARG A 1 121 ? -4.680 -19.576 22.494 1.00 94.06 121 ARG A C 1
ATOM 954 O O . ARG A 1 121 ? -5.412 -20.554 22.384 1.00 94.06 121 ARG A O 1
ATOM 961 N N . LYS A 1 122 ? -3.350 -19.687 22.584 1.00 95.62 122 LYS A N 1
ATOM 962 C CA . LYS A 1 122 ? -2.648 -20.976 22.574 1.00 95.62 122 LYS A CA 1
ATOM 963 C C . LYS A 1 122 ? -2.840 -21.780 23.865 1.00 95.62 122 LYS A C 1
ATOM 965 O O . LYS A 1 122 ? -2.964 -22.997 23.788 1.00 95.62 122 LYS A O 1
ATOM 970 N N . TYR A 1 123 ? -2.816 -21.134 25.033 1.00 96.88 123 TYR A N 1
ATOM 971 C CA . TYR A 1 123 ? -2.837 -21.822 26.339 1.00 96.88 123 TYR A CA 1
ATOM 972 C C . TYR A 1 123 ? -4.178 -21.717 27.088 1.00 96.88 123 TYR A C 1
ATOM 974 O O . TYR A 1 123 ? -4.383 -22.402 28.087 1.00 96.88 123 TYR A O 1
ATOM 982 N N . ASN A 1 124 ? -5.095 -20.878 26.608 1.00 95.19 124 ASN A N 1
ATOM 983 C CA . ASN A 1 124 ? -6.427 -20.640 27.157 1.00 95.19 124 ASN A CA 1
ATOM 984 C C . ASN A 1 124 ? -7.417 -20.598 25.986 1.00 95.19 124 ASN A C 1
ATOM 986 O O . ASN A 1 124 ? -7.891 -19.535 25.604 1.00 95.19 124 ASN A O 1
ATOM 990 N N . THR A 1 125 ? -7.691 -21.753 25.378 1.00 89.50 125 THR A N 1
ATOM 991 C CA . THR A 1 125 ? -8.478 -21.866 24.134 1.00 89.50 125 THR A CA 1
ATOM 992 C C . THR A 1 125 ? -9.891 -21.288 24.238 1.00 89.50 125 THR A C 1
ATOM 994 O O . THR A 1 125 ? -10.392 -20.734 23.265 1.00 89.50 125 THR A O 1
ATOM 997 N N . GLU A 1 126 ? -10.519 -21.381 25.412 1.00 90.56 126 GLU A N 1
ATOM 998 C CA . GLU A 1 126 ? -11.815 -20.749 25.715 1.00 90.56 126 GLU A CA 1
ATOM 999 C C . GLU A 1 126 ? -11.685 -19.364 26.370 1.00 90.56 126 GLU A C 1
ATOM 1001 O O . GLU A 1 126 ? -12.686 -18.677 26.588 1.00 90.56 126 GLU A O 1
ATOM 1006 N N . GLY A 1 127 ? -10.463 -18.969 26.727 1.00 91.25 127 GLY A N 1
ATOM 1007 C CA . GLY A 1 127 ? -10.177 -17.723 27.420 1.00 91.25 127 GLY A CA 1
ATOM 1008 C C . GLY A 1 127 ? -10.275 -16.524 26.488 1.00 91.25 127 GLY A C 1
ATOM 1009 O O . GLY A 1 127 ? -9.901 -16.579 25.315 1.00 91.25 127 GLY A O 1
ATOM 1010 N N . LYS A 1 128 ? -10.762 -15.406 27.022 1.00 94.56 128 LYS A N 1
ATOM 1011 C CA . LYS A 1 128 ? -10.902 -14.148 26.287 1.00 94.56 128 LYS A CA 1
ATOM 1012 C C . LYS A 1 128 ? -9.867 -13.138 26.756 1.00 94.56 128 LYS A C 1
ATOM 1014 O O . LYS A 1 128 ? -9.669 -12.940 27.953 1.00 94.56 128 LYS A O 1
ATOM 1019 N N . VAL A 1 129 ? -9.244 -12.445 25.811 1.00 97.56 129 VAL A N 1
ATOM 1020 C CA . VAL A 1 129 ? -8.493 -11.226 26.122 1.00 97.56 129 VAL A CA 1
ATOM 1021 C C . VAL A 1 129 ? -9.485 -10.090 26.379 1.00 97.56 129 VAL A C 1
ATOM 1023 O O . VAL A 1 129 ? -10.481 -9.968 25.666 1.00 97.56 129 VAL A O 1
ATOM 1026 N N . LEU A 1 130 ? -9.220 -9.265 27.391 1.00 97.38 130 LEU A N 1
ATOM 1027 C CA . LEU A 1 130 ? -9.934 -8.012 27.648 1.00 97.38 130 LEU A CA 1
ATOM 1028 C C . LEU A 1 130 ? -8.927 -6.870 27.729 1.00 97.38 130 LEU A C 1
ATOM 1030 O O . LEU A 1 130 ? -7.911 -7.005 28.405 1.00 97.38 130 LEU A O 1
ATOM 1034 N N . LEU A 1 131 ? -9.207 -5.732 27.104 1.00 97.50 131 LEU A N 1
ATOM 1035 C CA . LEU A 1 131 ? -8.426 -4.519 27.333 1.00 97.50 131 LEU A CA 1
ATOM 1036 C C . LEU A 1 131 ? -8.991 -3.732 28.516 1.00 97.50 131 LEU A C 1
ATOM 1038 O O . LEU A 1 131 ? -10.203 -3.570 28.653 1.00 97.50 131 LEU A O 1
ATOM 1042 N N . TYR A 1 132 ? -8.102 -3.212 29.356 1.00 97.62 132 TYR A N 1
ATOM 1043 C CA . TYR A 1 132 ? -8.432 -2.291 30.439 1.00 97.62 132 TYR A CA 1
ATOM 1044 C C . TYR A 1 132 ? -8.175 -0.855 29.965 1.00 97.62 132 TYR A C 1
ATOM 1046 O O . TYR A 1 132 ? -7.042 -0.380 30.022 1.00 97.62 132 TYR A O 1
ATOM 1054 N N . MET A 1 133 ? -9.233 -0.151 29.536 1.00 96.88 133 MET A N 1
ATOM 1055 C CA . MET A 1 133 ? -9.145 1.259 29.139 1.00 96.88 133 MET A CA 1
ATOM 1056 C C . MET A 1 133 ? -8.698 2.131 30.315 1.00 96.88 133 MET A C 1
ATOM 1058 O O . MET A 1 133 ? -9.306 2.091 31.378 1.00 96.88 133 MET A O 1
ATOM 1062 N N . THR A 1 134 ? -7.674 2.957 30.125 1.00 95.12 134 THR A N 1
ATOM 1063 C CA . THR A 1 134 ? -7.243 3.940 31.131 1.00 95.12 134 THR A CA 1
ATOM 1064 C C . THR A 1 134 ? -8.075 5.229 31.041 1.00 95.12 134 THR A C 1
ATOM 1066 O O . THR A 1 134 ? -9.114 5.256 30.378 1.00 95.12 134 THR A O 1
ATOM 1069 N N . TRP A 1 135 ? -7.664 6.287 31.745 1.00 94.00 135 TRP A N 1
ATOM 1070 C CA . TRP A 1 135 ? -8.392 7.556 31.823 1.00 94.00 135 TRP A CA 1
ATOM 1071 C C . TRP A 1 135 ? -7.527 8.768 31.462 1.00 94.00 135 TRP A C 1
ATOM 1073 O O . TRP A 1 135 ? -6.302 8.734 31.606 1.00 94.00 135 TRP A O 1
ATOM 1083 N N . GLY A 1 136 ? -8.183 9.842 31.014 1.00 91.81 136 GLY A N 1
ATOM 1084 C CA . GLY A 1 136 ? -7.570 11.146 30.769 1.00 91.81 136 GLY A CA 1
ATOM 1085 C C . GLY A 1 136 ? -7.011 11.802 32.037 1.00 91.81 136 GLY A C 1
ATOM 1086 O O . GLY A 1 136 ? -7.400 11.467 33.157 1.00 91.81 136 GLY A O 1
ATOM 1087 N N . ARG A 1 137 ? -6.100 12.765 31.868 1.00 88.12 137 ARG A N 1
ATOM 1088 C CA . ARG A 1 137 ? -5.461 13.512 32.965 1.00 88.12 137 ARG A CA 1
ATOM 1089 C C . ARG A 1 137 ? -5.569 15.021 32.759 1.00 88.12 137 ARG A C 1
ATOM 1091 O O . ARG A 1 137 ? -5.744 15.495 31.640 1.00 88.12 137 ARG A O 1
ATOM 1098 N N . ASN A 1 138 ? -5.432 15.777 33.847 1.00 81.25 138 ASN A N 1
ATOM 1099 C CA . ASN A 1 138 ? -5.564 17.237 33.839 1.00 81.25 138 ASN A CA 1
ATOM 1100 C C . ASN A 1 138 ? -4.436 17.964 33.082 1.00 81.25 138 ASN A C 1
ATOM 1102 O O . ASN A 1 138 ? -4.640 19.086 32.633 1.00 81.25 138 ASN A O 1
ATOM 1106 N N . ASN A 1 139 ? -3.272 17.334 32.901 1.00 80.94 139 ASN A N 1
ATOM 1107 C CA . ASN A 1 139 ? -2.102 17.939 32.254 1.00 80.94 139 ASN A CA 1
ATOM 1108 C C . ASN A 1 139 ? -2.232 18.151 30.728 1.00 80.94 139 ASN A C 1
ATOM 1110 O O . ASN A 1 139 ? -1.387 18.818 30.145 1.00 80.94 139 ASN A O 1
ATOM 1114 N N . ASP A 1 140 ? -3.260 17.589 30.091 1.00 70.75 140 ASP A N 1
ATOM 1115 C CA . ASP A 1 140 ? -3.497 17.610 28.632 1.00 70.75 140 ASP A CA 1
ATOM 1116 C C . ASP A 1 140 ? -4.991 17.865 28.312 1.00 70.75 140 ASP A C 1
ATOM 1118 O O . ASP A 1 140 ? -5.481 17.612 27.215 1.00 70.75 140 ASP A O 1
ATOM 1122 N N . SER A 1 141 ? -5.753 18.332 29.313 1.00 88.19 141 SER A N 1
ATOM 1123 C CA . SER A 1 141 ? -7.219 18.239 29.397 1.00 88.19 141 SER A CA 1
ATOM 1124 C C . SER A 1 141 ? -7.741 16.797 29.450 1.00 88.19 141 SER A C 1
ATOM 1126 O O . SER A 1 141 ? -7.495 15.973 28.564 1.00 88.19 141 SER A O 1
ATOM 1128 N N . PHE A 1 142 ? -8.541 16.509 30.483 1.00 90.31 142 PHE A N 1
ATOM 1129 C CA . PHE A 1 142 ? -9.144 15.192 30.680 1.00 90.31 142 PHE A CA 1
ATOM 1130 C C . PHE A 1 142 ? -9.917 14.748 29.430 1.00 90.31 142 PHE A C 1
ATOM 1132 O O . PHE A 1 142 ? -9.667 13.659 28.920 1.00 90.31 142 PHE A O 1
ATOM 1139 N N . ASP A 1 143 ? -10.787 15.606 28.893 1.00 88.44 143 ASP A N 1
ATOM 1140 C CA . ASP A 1 143 ? -11.685 15.265 27.783 1.00 88.44 143 ASP A CA 1
ATOM 1141 C C . ASP A 1 143 ? -10.921 15.003 26.477 1.00 88.44 143 ASP A C 1
ATOM 1143 O O . ASP A 1 143 ? -11.226 14.066 25.735 1.00 88.44 143 ASP A O 1
ATOM 1147 N N . SER A 1 144 ? -9.905 15.823 26.185 1.00 87.94 144 SER A N 1
ATOM 1148 C CA . SER A 1 144 ? -9.071 15.672 24.985 1.00 87.94 144 SER A CA 1
ATOM 1149 C C . SER A 1 144 ? -8.281 14.364 25.032 1.00 87.94 144 SER A C 1
ATOM 1151 O O . SER A 1 144 ? -8.287 13.571 24.081 1.00 87.94 144 SER A O 1
ATOM 1153 N N . MET A 1 145 ? -7.641 14.094 26.172 1.00 91.62 145 MET A N 1
ATOM 1154 C CA . MET A 1 145 ? -6.889 12.865 26.379 1.00 91.62 145 MET A CA 1
ATOM 1155 C C . MET A 1 145 ? -7.809 11.636 26.380 1.00 91.62 145 MET A C 1
ATOM 1157 O O . MET A 1 145 ? -7.499 10.644 25.720 1.00 91.62 145 MET A O 1
ATOM 1161 N N . GLN A 1 146 ? -8.967 11.703 27.043 1.00 93.00 146 GLN A N 1
ATOM 1162 C CA . GLN A 1 146 ? -9.924 10.597 27.116 1.00 93.00 146 GLN A CA 1
ATOM 1163 C C . GLN A 1 146 ? -10.427 10.192 25.726 1.00 93.00 146 GLN A C 1
ATOM 1165 O O . GLN A 1 146 ? -10.508 9.000 25.424 1.00 93.00 146 GLN A O 1
ATOM 1170 N N . LYS A 1 147 ? -10.684 11.162 24.838 1.00 88.00 147 LYS A N 1
ATOM 1171 C CA . LYS A 1 147 ? -11.055 10.896 23.438 1.00 88.00 147 LYS A CA 1
ATOM 1172 C C . LYS A 1 147 ? -9.956 10.165 22.665 1.00 88.00 147 LYS A C 1
ATOM 1174 O O . LYS A 1 147 ? -10.270 9.280 21.867 1.00 88.00 147 LYS A O 1
ATOM 1179 N N . ARG A 1 148 ? -8.678 10.506 22.879 1.00 89.25 148 ARG A N 1
ATOM 1180 C CA . ARG A 1 148 ? -7.540 9.789 22.269 1.00 89.25 148 ARG A CA 1
ATOM 1181 C C . ARG A 1 148 ? -7.405 8.369 22.816 1.00 89.25 148 ARG A C 1
ATOM 1183 O O . ARG A 1 148 ? -7.379 7.431 22.024 1.00 89.25 148 ARG A O 1
ATOM 1190 N N . ILE A 1 149 ? -7.435 8.210 24.140 1.00 92.56 149 ILE A N 1
ATOM 1191 C CA . ILE A 1 149 ? -7.362 6.908 24.822 1.00 92.56 149 ILE A CA 1
ATOM 1192 C C . ILE A 1 149 ? -8.479 5.978 24.340 1.00 92.56 149 ILE A C 1
ATOM 1194 O O . ILE A 1 149 ? -8.214 4.844 23.945 1.00 92.56 149 ILE A O 1
ATOM 1198 N N . MET A 1 150 ? -9.726 6.456 24.331 1.00 90.94 150 MET A N 1
ATOM 1199 C CA . MET A 1 150 ? -10.879 5.672 23.889 1.00 90.94 150 MET A CA 1
ATOM 1200 C C . MET A 1 150 ? -10.726 5.209 22.435 1.00 90.94 150 MET A C 1
ATOM 1202 O O . MET A 1 150 ? -10.968 4.038 22.136 1.00 90.94 150 MET A O 1
ATOM 1206 N N . ALA A 1 151 ? -10.303 6.107 21.541 1.00 86.12 151 ALA A N 1
ATOM 1207 C CA . ALA A 1 151 ? -10.095 5.787 20.133 1.00 86.12 151 ALA A CA 1
ATOM 1208 C C . ALA A 1 151 ? -9.005 4.717 19.946 1.00 86.12 151 ALA A C 1
ATOM 1210 O O . ALA A 1 151 ? -9.233 3.738 19.238 1.00 86.12 151 ALA A O 1
ATOM 1211 N N . ALA A 1 152 ? -7.866 4.850 20.632 1.00 89.75 152 ALA A N 1
ATOM 1212 C CA . ALA A 1 152 ? -6.773 3.884 20.561 1.00 89.75 152 ALA A CA 1
ATOM 1213 C C . ALA A 1 152 ? -7.168 2.511 21.123 1.00 89.75 152 ALA A C 1
ATOM 1215 O O . ALA A 1 152 ? -6.914 1.487 20.497 1.00 89.75 152 ALA A O 1
ATOM 1216 N N . TYR A 1 153 ? -7.832 2.459 22.281 1.00 92.12 153 TYR A N 1
ATOM 1217 C CA . TYR A 1 153 ? -8.269 1.189 22.867 1.00 92.12 153 TYR A CA 1
ATOM 1218 C C . TYR A 1 153 ? -9.318 0.480 22.009 1.00 92.12 153 TYR A C 1
ATOM 1220 O O . TYR A 1 153 ? -9.275 -0.742 21.892 1.00 92.12 153 TYR A O 1
ATOM 1228 N N . THR A 1 154 ? -10.236 1.234 21.398 1.00 87.94 154 THR A N 1
ATOM 1229 C CA . THR A 1 154 ? -11.221 0.679 20.458 1.00 87.94 154 THR A CA 1
ATOM 1230 C C . THR A 1 154 ? -10.514 0.103 19.233 1.00 87.94 154 THR A C 1
ATOM 1232 O O . THR A 1 154 ? -10.739 -1.052 18.892 1.00 87.94 154 THR A O 1
ATOM 1235 N N . SER A 1 155 ? -9.570 0.860 18.663 1.00 85.75 155 SER A N 1
ATOM 1236 C CA . SER A 1 155 ? -8.733 0.428 17.542 1.00 85.75 155 SER A CA 1
ATOM 1237 C C . SER A 1 155 ? -8.024 -0.900 17.817 1.00 85.75 155 SER A C 1
ATOM 1239 O O . SER A 1 155 ? -8.170 -1.861 17.062 1.00 85.75 155 SER A O 1
ATOM 1241 N N . VAL A 1 156 ? -7.303 -0.994 18.940 1.00 89.88 156 VAL A N 1
ATOM 1242 C CA . VAL A 1 156 ? -6.577 -2.210 19.334 1.00 89.88 156 VAL A CA 1
ATOM 1243 C C . VAL A 1 156 ? -7.543 -3.373 19.562 1.00 89.88 156 VAL A C 1
ATOM 1245 O O . VAL A 1 156 ? -7.286 -4.478 19.087 1.00 89.88 156 VAL A O 1
ATOM 1248 N N . ALA A 1 157 ? -8.659 -3.135 20.258 1.00 89.56 157 ALA A N 1
ATOM 1249 C CA . ALA A 1 157 ? -9.634 -4.178 20.561 1.00 89.56 157 ALA A CA 1
ATOM 1250 C C . ALA A 1 157 ? -10.259 -4.768 19.293 1.00 89.56 157 ALA A C 1
ATOM 1252 O O . ALA A 1 157 ? -10.386 -5.987 19.178 1.00 89.56 157 ALA A O 1
ATOM 1253 N N . ASP A 1 158 ? -10.607 -3.918 18.330 1.00 84.06 158 ASP A N 1
ATOM 1254 C CA . ASP A 1 158 ? -11.179 -4.338 17.051 1.00 84.06 158 ASP A CA 1
ATOM 1255 C C . ASP A 1 158 ? -10.145 -5.098 16.208 1.00 84.06 158 ASP A C 1
ATOM 1257 O O . ASP A 1 158 ? -10.468 -6.120 15.604 1.00 84.06 158 ASP A O 1
ATOM 1261 N N . SER A 1 159 ? -8.879 -4.670 16.252 1.00 82.75 159 SER A N 1
ATOM 1262 C CA . SER A 1 159 ? -7.773 -5.290 15.509 1.00 82.75 159 SER A CA 1
ATOM 1263 C C . SER A 1 159 ? -7.498 -6.742 15.910 1.00 82.75 159 SER A C 1
ATOM 1265 O O . SER A 1 159 ? -7.083 -7.541 15.072 1.00 82.75 159 SER A O 1
ATOM 1267 N N . ILE A 1 160 ? -7.706 -7.094 17.184 1.00 87.06 160 ILE A N 1
ATOM 1268 C CA . ILE A 1 160 ? -7.508 -8.464 17.695 1.00 87.06 160 ILE A CA 1
ATOM 1269 C C . ILE A 1 160 ? -8.819 -9.176 18.058 1.00 87.06 160 ILE A C 1
ATOM 1271 O O . ILE A 1 160 ? -8.794 -10.282 18.601 1.00 87.06 160 ILE A O 1
ATOM 1275 N N . GLY A 1 161 ? -9.969 -8.558 17.769 1.00 87.81 161 GLY A N 1
ATOM 1276 C CA . GLY A 1 161 ? -11.291 -9.120 18.045 1.00 87.81 161 GLY A CA 1
ATOM 1277 C C . GLY A 1 161 ? -11.546 -9.401 19.530 1.00 87.81 161 GLY A C 1
ATOM 1278 O O . GLY A 1 161 ? -12.113 -10.441 19.865 1.00 87.81 161 GLY A O 1
ATOM 1279 N N . CYS A 1 162 ? -11.097 -8.517 20.423 1.00 91.69 162 CYS A N 1
ATOM 1280 C CA . CYS A 1 162 ? -11.322 -8.623 21.867 1.00 91.69 162 CYS A CA 1
ATOM 1281 C C . CYS A 1 162 ? -12.274 -7.527 22.374 1.00 91.69 162 CYS A C 1
ATOM 1283 O O . CYS A 1 162 ? -12.654 -6.642 21.611 1.00 91.69 162 CYS A O 1
ATOM 1285 N N . GLU A 1 163 ? -12.705 -7.597 23.636 1.00 92.19 163 GLU A N 1
ATOM 1286 C CA . GLU A 1 163 ? -13.526 -6.554 24.274 1.00 92.19 163 GLU A CA 1
ATOM 1287 C C . GLU A 1 163 ? -12.658 -5.569 25.064 1.00 92.19 163 GLU A C 1
ATOM 1289 O O . GLU A 1 163 ? -11.565 -5.904 25.523 1.00 92.19 163 GLU A O 1
ATOM 1294 N N . CYS A 1 164 ? -13.162 -4.351 25.257 1.00 94.38 164 CYS A N 1
ATOM 1295 C CA . CYS A 1 164 ? -12.501 -3.322 26.054 1.00 94.38 164 CYS A CA 1
ATOM 1296 C C . CYS A 1 164 ? -13.426 -2.832 27.168 1.00 94.38 164 CYS A C 1
ATOM 1298 O O . CYS A 1 164 ? -14.559 -2.434 26.894 1.00 94.38 164 CYS A O 1
ATOM 1300 N N . ILE A 1 165 ? -12.932 -2.849 28.407 1.00 96.62 165 ILE A N 1
ATOM 1301 C CA . ILE A 1 165 ? -13.652 -2.374 29.590 1.00 96.62 165 ILE A CA 1
ATOM 1302 C C . ILE A 1 165 ? -13.436 -0.856 29.716 1.00 96.62 165 ILE A C 1
ATOM 1304 O O . ILE A 1 165 ? -12.302 -0.429 29.961 1.00 96.62 165 ILE A O 1
ATOM 1308 N N . PRO A 1 166 ? -14.484 -0.025 29.564 1.00 96.31 166 PRO A N 1
ATOM 1309 C CA . PRO A 1 166 ? -14.375 1.422 29.355 1.00 96.31 166 PRO A CA 1
ATOM 1310 C C . PRO A 1 166 ? -14.244 2.206 30.672 1.00 96.31 166 PRO A C 1
ATOM 1312 O O . PRO A 1 166 ? -15.025 3.115 30.956 1.00 96.31 166 PRO A O 1
ATOM 1315 N N . VAL A 1 167 ? -13.264 1.860 31.510 1.00 97.50 167 VAL A N 1
ATOM 1316 C CA . VAL A 1 167 ? -13.079 2.499 32.827 1.00 97.50 167 VAL A CA 1
ATOM 1317 C C . VAL A 1 167 ? -12.920 4.019 32.703 1.00 97.50 167 VAL A C 1
ATOM 1319 O O . VAL A 1 167 ? -13.479 4.753 33.516 1.00 97.50 167 VAL A O 1
ATOM 1322 N N . GLY A 1 168 ? -12.230 4.509 31.669 1.00 95.56 168 GLY A N 1
ATOM 1323 C CA . GLY A 1 168 ? -12.070 5.946 31.440 1.00 95.56 168 GLY A CA 1
ATOM 1324 C C . GLY A 1 168 ? -13.383 6.718 31.272 1.00 95.56 168 GLY A C 1
ATOM 1325 O O . GLY A 1 168 ? -13.489 7.839 31.763 1.00 95.56 168 GLY A O 1
ATOM 1326 N N . LEU A 1 169 ? -14.418 6.102 30.688 1.00 95.75 169 LEU A N 1
ATOM 1327 C CA . LEU A 1 169 ? -15.747 6.720 30.572 1.00 95.75 169 LEU A CA 1
ATOM 1328 C C . LEU A 1 169 ? -16.490 6.756 31.912 1.00 95.75 169 LEU A C 1
ATOM 1330 O O . LEU A 1 169 ? -17.235 7.693 32.194 1.00 95.75 169 LEU A O 1
ATOM 1334 N N . ALA A 1 170 ? -16.266 5.760 32.772 1.00 97.62 170 ALA A N 1
ATOM 1335 C CA . ALA A 1 170 ? -16.778 5.801 34.138 1.00 97.62 170 ALA A CA 1
ATOM 1336 C C . ALA A 1 170 ? -16.099 6.914 34.950 1.00 97.62 170 ALA A C 1
ATOM 1338 O O . ALA A 1 170 ? -16.773 7.626 35.692 1.00 97.62 170 ALA A O 1
ATOM 1339 N N . PHE A 1 171 ? -14.790 7.116 34.760 1.00 96.81 171 PHE A N 1
ATOM 1340 C CA . PHE A 1 171 ? -14.064 8.236 35.362 1.00 96.81 171 PHE A CA 1
ATOM 1341 C C . PHE A 1 171 ? -14.604 9.582 34.872 1.00 96.81 171 PHE A C 1
ATOM 1343 O O . PHE A 1 171 ? -14.880 10.453 35.694 1.00 96.81 171 PHE A O 1
ATOM 1350 N N . GLU A 1 172 ? -14.804 9.740 33.561 1.00 95.44 172 GLU A N 1
ATOM 1351 C CA . GLU A 1 172 ? -15.396 10.942 32.957 1.00 95.44 172 GLU A CA 1
ATOM 1352 C C . GLU A 1 172 ? -16.750 11.283 33.589 1.00 95.44 172 GLU A C 1
ATOM 1354 O O . GLU A 1 172 ? -16.975 12.407 34.044 1.00 95.44 172 GLU A O 1
ATOM 1359 N N . ARG A 1 173 ? -17.634 10.284 33.690 1.00 96.94 173 ARG A N 1
ATOM 1360 C CA . ARG A 1 173 ? -18.973 10.459 34.247 1.00 96.94 173 ARG A CA 1
ATOM 1361 C C . ARG A 1 173 ? -18.945 10.876 35.712 1.00 96.94 173 ARG A C 1
ATOM 1363 O O . ARG A 1 173 ? -19.607 11.844 36.076 1.00 96.94 173 ARG A O 1
ATOM 1370 N N . VAL A 1 174 ? -18.168 10.186 36.548 1.00 97.69 174 VAL A N 1
ATOM 1371 C CA . VAL A 1 174 ? -18.099 10.512 37.980 1.00 97.69 174 VAL A CA 1
ATOM 1372 C C . VAL A 1 174 ? -17.512 11.900 38.204 1.00 97.69 174 VAL A C 1
ATOM 1374 O O . VAL A 1 174 ? -18.062 12.652 38.998 1.00 97.69 174 VAL A O 1
ATOM 1377 N N . ARG A 1 175 ? -16.473 12.289 37.458 1.00 94.62 175 ARG A N 1
ATOM 1378 C CA . ARG A 1 175 ? -15.906 13.645 37.544 1.00 94.62 175 ARG A CA 1
ATOM 1379 C C . ARG A 1 175 ? -16.920 14.736 37.216 1.00 94.62 175 ARG A C 1
ATOM 1381 O O . ARG A 1 175 ? -16.849 15.816 37.791 1.00 94.62 175 ARG A O 1
ATOM 1388 N N . LYS A 1 176 ? -17.836 14.462 36.287 1.00 94.94 176 LYS A N 1
ATOM 1389 C CA . LYS A 1 176 ? -18.880 15.401 35.873 1.00 94.94 176 LYS A CA 1
ATOM 1390 C C . LYS A 1 176 ? -20.052 15.457 36.857 1.00 94.94 176 LYS A C 1
ATOM 1392 O O . LYS A 1 176 ? -20.577 16.535 37.105 1.00 94.94 176 LYS A O 1
ATOM 1397 N N . GLU A 1 177 ? -20.482 14.310 37.376 1.00 97.50 177 GLU A N 1
ATOM 1398 C CA . GLU A 1 177 ? -21.680 14.190 38.221 1.00 97.50 177 GLU A CA 1
ATOM 1399 C C . GLU A 1 177 ? -21.403 14.392 39.723 1.00 97.50 177 GLU A C 1
ATOM 1401 O O . GLU A 1 177 ? -22.276 14.880 40.437 1.00 97.50 177 GLU A O 1
ATOM 1406 N N . ARG A 1 178 ? -20.217 14.001 40.207 1.00 96.81 178 ARG A N 1
ATOM 1407 C CA . ARG A 1 178 ? -19.807 13.997 41.626 1.00 96.81 178 ARG A CA 1
ATOM 1408 C C . ARG A 1 178 ? -18.324 14.412 41.757 1.00 96.81 178 ARG A C 1
ATOM 1410 O O . ARG A 1 178 ? -17.478 13.577 42.089 1.00 96.81 178 ARG A O 1
ATOM 1417 N N . PRO A 1 179 ? -17.961 15.669 41.428 1.00 94.19 179 PRO A N 1
ATOM 1418 C CA . PRO A 1 179 ? -16.567 16.134 41.401 1.00 94.19 179 PRO A CA 1
ATOM 1419 C C . PRO A 1 179 ? -15.849 16.075 42.762 1.00 94.19 179 PRO A C 1
ATOM 1421 O O . PRO A 1 179 ? -14.620 16.062 42.804 1.00 94.19 179 PRO A O 1
ATOM 1424 N N . GLU A 1 180 ? -16.588 16.017 43.871 1.00 94.69 180 GLU A N 1
ATOM 1425 C CA . GLU A 1 180 ? -16.054 15.827 45.222 1.00 94.69 180 GLU A CA 1
ATOM 1426 C C . GLU A 1 180 ? -15.480 14.417 45.457 1.00 94.69 180 GLU A C 1
ATOM 1428 O O . GLU A 1 180 ? -14.626 14.231 46.328 1.00 94.69 180 GLU A O 1
ATOM 1433 N N . LEU A 1 181 ? -15.881 13.425 44.650 1.00 95.25 181 LEU A N 1
ATOM 1434 C CA . LEU A 1 181 ? -15.300 12.084 44.660 1.00 95.25 181 LEU A CA 1
ATOM 1435 C C . LEU A 1 181 ? -13.987 12.068 43.871 1.00 95.25 181 LEU A C 1
ATOM 1437 O O . LEU A 1 181 ? -13.943 11.731 42.686 1.00 95.25 181 LEU A O 1
ATOM 1441 N N . SER A 1 182 ? -12.884 12.398 44.542 1.00 92.81 182 SER A N 1
ATOM 1442 C CA . SER A 1 182 ? -11.562 12.373 43.910 1.00 92.81 182 SER A CA 1
ATOM 1443 C C . SER A 1 182 ? -11.137 10.948 43.528 1.00 92.81 182 SER A C 1
ATOM 1445 O O . SER A 1 182 ? -10.852 10.105 44.386 1.00 92.81 182 SER A O 1
ATOM 1447 N N . LEU A 1 183 ? -11.088 10.665 42.223 1.00 93.94 183 LEU A N 1
ATOM 1448 C CA . LEU A 1 183 ? -10.790 9.333 41.677 1.00 93.94 183 LEU A CA 1
ATOM 1449 C C . LEU A 1 183 ? -9.300 9.029 41.542 1.00 93.94 183 LEU A C 1
ATOM 1451 O O . LEU A 1 183 ? -8.927 7.859 41.443 1.00 93.94 183 LEU A O 1
ATOM 1455 N N . TYR A 1 184 ? -8.448 10.049 41.539 1.00 89.81 184 TYR A N 1
ATOM 1456 C CA . TYR A 1 184 ? -7.003 9.896 41.431 1.00 89.81 184 TYR A CA 1
ATOM 1457 C C . TYR A 1 184 ? -6.268 10.769 42.451 1.00 89.81 184 TYR A C 1
ATOM 1459 O O . TYR A 1 184 ? -6.821 11.709 43.015 1.00 89.81 184 TYR A O 1
ATOM 1467 N N . GLN A 1 185 ? -5.044 10.371 42.769 1.00 91.25 185 GLN A N 1
ATOM 1468 C CA . GLN A 1 185 ? -4.207 10.997 43.782 1.00 91.25 185 GLN A CA 1
ATOM 1469 C C . GLN A 1 185 ? -3.749 12.386 43.324 1.00 91.25 185 GLN A C 1
ATOM 1471 O O . GLN A 1 185 ? -3.965 12.792 42.184 1.00 91.25 185 GLN A O 1
ATOM 1476 N N . SER A 1 186 ? -3.070 13.114 44.212 1.00 88.56 186 SER A N 1
ATOM 1477 C CA . SER A 1 186 ? -2.526 14.449 43.928 1.00 88.56 186 SER A CA 1
ATOM 1478 C C . SER A 1 186 ? -1.476 14.477 42.809 1.00 88.56 186 SER A C 1
ATOM 1480 O O . SER A 1 186 ? -1.025 15.548 42.429 1.00 88.56 186 SER A O 1
ATOM 1482 N N . ASP A 1 187 ? -1.066 13.316 42.299 1.00 88.56 187 ASP A N 1
ATOM 1483 C CA . ASP A 1 187 ? -0.186 13.177 41.141 1.00 88.56 187 ASP A CA 1
ATOM 1484 C C . ASP A 1 187 ? -0.936 13.184 39.793 1.00 88.56 187 ASP A C 1
ATOM 1486 O O . ASP A 1 187 ? -0.334 12.902 38.754 1.00 88.56 187 ASP A O 1
ATOM 1490 N N . ASP A 1 188 ? -2.251 13.443 39.815 1.00 85.25 188 ASP A N 1
ATOM 1491 C CA . ASP A 1 188 ? -3.162 13.429 38.663 1.00 85.25 188 ASP A CA 1
ATOM 1492 C C . ASP A 1 188 ? -3.141 12.107 37.868 1.00 85.25 188 ASP A C 1
ATOM 1494 O O . ASP A 1 188 ? -3.533 12.049 36.699 1.00 85.25 188 ASP A O 1
ATOM 1498 N N . SER A 1 189 ? -2.662 11.021 38.481 1.00 89.12 189 SER A N 1
ATOM 1499 C CA . SER A 1 189 ? -2.311 9.787 37.787 1.00 89.12 189 SER A CA 1
ATOM 1500 C C . SER A 1 189 ? -2.879 8.557 38.477 1.00 89.12 189 SER A C 1
ATOM 1502 O O . SER A 1 189 ? -3.694 7.858 37.874 1.00 89.12 189 SER A O 1
ATOM 1504 N N . HIS A 1 190 ? -2.431 8.225 39.687 1.00 93.75 190 HIS A N 1
ATOM 1505 C CA . HIS A 1 190 ? -2.773 6.948 40.319 1.00 93.75 190 HIS A CA 1
ATOM 1506 C C . HIS A 1 190 ? -4.183 6.975 40.904 1.00 93.75 190 HIS A C 1
ATOM 1508 O O . HIS A 1 190 ? -4.574 7.994 41.461 1.00 93.75 190 HIS A O 1
ATOM 1514 N N . PRO A 1 191 ? -4.954 5.874 40.853 1.00 94.62 191 PRO A N 1
ATOM 1515 C CA . PRO A 1 191 ? -6.289 5.873 41.433 1.00 94.62 191 PRO A CA 1
ATOM 1516 C C . PRO A 1 191 ? -6.237 6.031 42.964 1.00 94.62 191 PRO A C 1
ATOM 1518 O O . PRO A 1 191 ? -5.361 5.478 43.646 1.00 94.62 191 PRO A O 1
ATOM 1521 N N . THR A 1 192 ? -7.203 6.757 43.528 1.00 95.75 192 THR A N 1
ATOM 1522 C CA . THR A 1 192 ? -7.505 6.698 44.968 1.00 95.75 192 THR A CA 1
ATOM 1523 C C . THR A 1 192 ? -8.212 5.382 45.297 1.00 95.75 192 THR A C 1
ATOM 1525 O O . THR A 1 192 ? -8.561 4.600 44.410 1.00 95.75 192 THR A O 1
ATOM 1528 N N . HIS A 1 193 ? -8.476 5.124 46.580 1.00 95.38 193 HIS A N 1
ATOM 1529 C CA . HIS A 1 193 ? -9.317 3.992 46.974 1.00 95.38 193 HIS A CA 1
ATOM 1530 C C . HIS A 1 193 ? -10.739 4.082 46.378 1.00 95.38 193 HIS A C 1
ATOM 1532 O O . HIS A 1 193 ? -11.312 3.044 46.058 1.00 95.38 193 HIS A O 1
ATOM 1538 N N . ILE A 1 194 ? -11.262 5.298 46.152 1.00 97.25 194 ILE A N 1
ATOM 1539 C CA . ILE A 1 194 ? -12.533 5.556 45.454 1.00 97.25 194 ILE A CA 1
ATOM 1540 C C . ILE A 1 194 ? -12.427 5.123 43.986 1.00 97.25 194 ILE A C 1
ATOM 1542 O O . ILE A 1 194 ? -13.226 4.315 43.510 1.00 97.25 194 ILE A O 1
ATOM 1546 N N . GLY A 1 195 ? -11.387 5.588 43.284 1.00 96.81 195 GLY A N 1
ATOM 1547 C CA . GLY A 1 195 ? -11.131 5.210 41.893 1.00 96.81 195 GLY A CA 1
ATOM 1548 C C . GLY A 1 195 ? -10.943 3.704 41.716 1.00 96.81 195 GLY A C 1
ATOM 1549 O O . GLY A 1 195 ? -11.558 3.099 40.842 1.00 96.81 195 GLY A O 1
ATOM 1550 N N . SER A 1 196 ? -10.158 3.057 42.581 1.00 97.25 196 SER A N 1
ATOM 1551 C CA . SER A 1 196 ? -9.957 1.602 42.539 1.00 97.25 196 SER A CA 1
ATOM 1552 C C . SER A 1 196 ? -11.223 0.801 42.842 1.00 97.25 196 SER A C 1
ATOM 1554 O O . SER A 1 196 ? -11.393 -0.276 42.272 1.00 97.25 196 SER A O 1
ATOM 1556 N N . TYR A 1 197 ? -12.124 1.317 43.682 1.00 98.00 197 TYR A N 1
ATOM 1557 C CA . TYR A 1 197 ? -13.430 0.700 43.910 1.00 98.00 197 TYR A CA 1
ATOM 1558 C C . TYR A 1 197 ? -14.324 0.774 42.665 1.00 98.00 197 TYR A C 1
ATOM 1560 O O . TYR A 1 197 ? -14.957 -0.219 42.298 1.00 98.00 197 TYR A O 1
ATOM 1568 N N . LEU A 1 198 ? -14.335 1.918 41.969 1.00 98.31 198 LEU A N 1
ATOM 1569 C CA . LEU A 1 198 ? -15.035 2.065 40.690 1.00 98.31 198 LEU A CA 1
ATOM 1570 C C . LEU A 1 198 ? -14.469 1.104 39.633 1.00 98.31 198 LEU A C 1
ATOM 1572 O O . LEU A 1 198 ? -15.233 0.393 38.986 1.00 98.31 198 LEU A O 1
ATOM 1576 N N . ILE A 1 199 ? -13.138 1.020 39.512 1.00 98.00 199 ILE A N 1
ATOM 1577 C CA . ILE A 1 199 ? -12.449 0.080 38.610 1.00 98.00 199 ILE A CA 1
ATOM 1578 C C . ILE A 1 199 ? -12.885 -1.362 38.896 1.00 98.00 199 ILE A C 1
ATOM 1580 O O . ILE A 1 199 ? -13.249 -2.091 37.975 1.00 98.00 199 ILE A O 1
ATOM 1584 N N . ALA A 1 200 ? -12.882 -1.781 40.164 1.00 97.81 200 ALA A N 1
ATOM 1585 C CA . ALA A 1 200 ? -13.272 -3.139 40.532 1.00 97.81 200 ALA A CA 1
ATOM 1586 C C . ALA A 1 200 ? -14.726 -3.453 40.128 1.00 97.81 200 ALA A C 1
ATOM 1588 O O . ALA A 1 200 ? -15.007 -4.533 39.607 1.00 97.81 200 ALA A O 1
ATOM 1589 N N . ASN A 1 201 ? -15.634 -2.486 40.289 1.00 97.94 201 ASN A N 1
ATOM 1590 C CA . ASN A 1 201 ? -17.024 -2.617 39.856 1.00 97.94 201 ASN A CA 1
ATOM 1591 C C . ASN A 1 201 ? -17.184 -2.661 38.331 1.00 97.94 201 ASN A C 1
ATOM 1593 O O . ASN A 1 201 ? -18.044 -3.389 37.845 1.00 97.94 201 ASN A O 1
ATOM 1597 N N . MET A 1 202 ? -16.345 -1.956 37.563 1.00 98.06 202 MET A N 1
ATOM 1598 C CA . MET A 1 202 ? -16.340 -2.064 36.096 1.00 98.06 202 MET A CA 1
ATOM 1599 C C . MET A 1 202 ? -16.055 -3.500 35.641 1.00 98.06 202 MET A C 1
ATOM 1601 O O . MET A 1 202 ? -16.747 -4.016 34.764 1.00 98.06 202 MET A O 1
ATOM 1605 N N . PHE A 1 203 ? -15.084 -4.174 36.260 1.00 97.75 203 PHE A N 1
ATOM 1606 C CA . PHE A 1 203 ? -14.788 -5.573 35.943 1.00 97.75 203 PHE A CA 1
ATOM 1607 C C . PHE A 1 203 ? -15.878 -6.523 36.433 1.00 97.75 203 PHE A C 1
ATOM 1609 O O . PHE A 1 203 ? -16.336 -7.361 35.657 1.00 97.75 203 PHE A O 1
ATOM 1616 N N . LEU A 1 204 ? -16.343 -6.373 37.679 1.00 96.62 204 LEU A N 1
ATOM 1617 C CA . LEU A 1 204 ? -17.416 -7.222 38.195 1.00 96.62 204 LEU A CA 1
ATOM 1618 C C . LEU A 1 204 ? -18.673 -7.114 37.325 1.00 96.62 204 LEU A C 1
ATOM 1620 O O . LEU A 1 204 ? -19.204 -8.135 36.905 1.00 96.62 204 LEU A O 1
ATOM 1624 N N . SER A 1 205 ? -19.119 -5.899 37.004 1.00 95.69 205 SER A N 1
ATOM 1625 C CA . SER A 1 205 ? -20.296 -5.685 36.161 1.00 95.69 205 SER A CA 1
ATOM 1626 C C . SER A 1 205 ? -20.181 -6.348 34.791 1.00 95.69 205 SER A C 1
ATOM 1628 O O . SER A 1 205 ? -21.182 -6.863 34.288 1.00 95.69 205 SER A O 1
ATOM 1630 N N . TYR A 1 206 ? -18.987 -6.368 34.200 1.00 94.94 206 TYR A N 1
ATOM 1631 C CA . TYR A 1 206 ? -18.760 -7.083 32.951 1.00 94.94 206 TYR A CA 1
ATOM 1632 C C . TYR A 1 206 ? -18.909 -8.603 33.144 1.00 94.94 206 TYR A C 1
ATOM 1634 O O . TYR A 1 206 ? -19.591 -9.269 32.365 1.00 94.94 206 TYR A O 1
ATOM 1642 N N . PHE A 1 207 ? -18.340 -9.153 34.220 1.00 93.69 207 PHE A N 1
ATOM 1643 C CA . PHE A 1 207 ? -18.395 -10.587 34.519 1.00 93.69 207 PHE A CA 1
ATOM 1644 C C . PHE A 1 207 ? -19.794 -11.091 34.888 1.00 93.69 207 PHE A C 1
ATOM 1646 O O . PHE A 1 207 ? -20.153 -12.203 34.506 1.00 93.69 207 PHE A O 1
ATOM 1653 N N . THR A 1 208 ? -20.592 -10.301 35.611 1.00 88.81 208 THR A N 1
ATOM 1654 C CA . THR A 1 208 ? -21.946 -10.709 36.011 1.00 88.81 208 THR A CA 1
ATOM 1655 C C . THR A 1 208 ? -22.952 -10.584 34.872 1.00 88.81 208 THR A C 1
ATOM 1657 O O . THR A 1 208 ? -23.907 -11.360 34.824 1.00 88.81 208 THR A O 1
ATOM 1660 N N . SER A 1 209 ? -22.779 -9.593 33.982 1.00 79.12 209 SER A N 1
ATOM 1661 C CA . SER A 1 209 ? -23.744 -9.230 32.926 1.00 79.12 209 SER A CA 1
ATOM 1662 C C . SER A 1 209 ? -25.188 -9.027 33.437 1.00 79.12 209 SER A C 1
ATOM 1664 O O . SER A 1 209 ? -26.148 -9.067 32.667 1.00 79.12 209 SER A O 1
ATOM 1666 N N . LYS A 1 210 ? -25.354 -8.811 34.749 1.00 83.88 210 LYS A N 1
ATOM 1667 C CA . LYS A 1 210 ? -26.626 -8.664 35.467 1.00 83.88 210 LYS A CA 1
ATOM 1668 C C . LYS A 1 210 ? -26.508 -7.524 36.465 1.00 83.88 210 LYS A C 1
ATOM 1670 O O . LYS A 1 210 ? -25.417 -7.250 36.970 1.00 83.88 210 LYS A O 1
ATOM 1675 N N . GLN A 1 211 ? -27.640 -6.889 36.760 1.00 89.88 211 GLN A N 1
ATOM 1676 C CA . GLN A 1 211 ? -27.682 -5.886 37.815 1.00 89.88 211 GLN A CA 1
ATOM 1677 C C . GLN A 1 211 ? -27.380 -6.517 39.174 1.00 89.88 211 GLN A C 1
ATOM 1679 O O . GLN A 1 211 ? -27.828 -7.628 39.459 1.00 89.88 211 GLN A O 1
ATOM 1684 N N . TYR A 1 212 ? -26.629 -5.799 40.003 1.00 93.81 212 TYR A N 1
ATOM 1685 C CA . TYR A 1 212 ? -26.299 -6.218 41.357 1.00 93.81 212 TYR A CA 1
ATOM 1686 C C . TYR A 1 212 ? -26.209 -5.026 42.306 1.00 93.81 212 TYR A C 1
ATOM 1688 O O . TYR A 1 212 ? -25.969 -3.885 41.901 1.00 93.81 212 TYR A O 1
ATOM 1696 N N . VAL A 1 213 ? -26.355 -5.339 43.590 1.00 95.31 213 VAL A N 1
ATOM 1697 C CA . VAL A 1 213 ? -26.027 -4.455 44.702 1.00 95.31 213 VAL A CA 1
ATOM 1698 C C . VAL A 1 213 ? -25.121 -5.243 45.632 1.00 95.31 213 VAL A C 1
ATOM 1700 O O . VAL A 1 213 ? -25.490 -6.317 46.100 1.00 95.31 213 VAL A O 1
ATOM 1703 N N . SER A 1 214 ? -23.918 -4.732 45.860 1.00 93.56 214 SER A N 1
ATOM 1704 C CA . SER A 1 214 ? -22.963 -5.319 46.790 1.00 93.56 214 SER A CA 1
ATOM 1705 C C . SER A 1 214 ? -22.967 -4.539 48.098 1.00 93.56 214 SER A C 1
ATOM 1707 O O . SER A 1 214 ? -22.874 -3.313 48.088 1.00 93.56 214 SER A O 1
ATOM 1709 N N . HIS A 1 215 ? -22.992 -5.250 49.226 1.00 92.12 215 HIS A N 1
ATOM 1710 C CA . HIS A 1 215 ? -22.814 -4.658 50.557 1.00 92.12 215 HIS A CA 1
ATOM 1711 C C . HIS A 1 215 ? -21.337 -4.507 50.960 1.00 92.12 215 HIS A C 1
ATOM 1713 O O . HIS A 1 215 ? -21.028 -4.045 52.057 1.00 92.12 215 HIS A O 1
ATOM 1719 N N . CYS A 1 216 ? -20.404 -4.883 50.082 1.00 92.00 216 CYS A N 1
ATOM 1720 C CA . CYS A 1 216 ? -18.982 -4.638 50.274 1.00 92.00 216 CYS A CA 1
ATOM 1721 C C . CYS A 1 216 ? -18.652 -3.218 49.790 1.00 92.00 216 CYS A C 1
ATOM 1723 O O . CYS A 1 216 ? -18.406 -2.984 48.606 1.00 92.00 216 CYS A O 1
ATOM 1725 N N . TYR A 1 217 ? -18.670 -2.249 50.707 1.00 92.50 217 TYR A N 1
ATOM 1726 C CA . TYR A 1 217 ? -18.411 -0.832 50.399 1.00 92.50 217 TYR A CA 1
ATOM 1727 C C . TYR A 1 217 ? -16.924 -0.445 50.480 1.00 92.50 217 TYR A C 1
ATOM 1729 O O . TYR A 1 217 ? -16.535 0.664 50.117 1.00 92.50 217 TYR A O 1
ATOM 1737 N N . GLY A 1 218 ? -16.061 -1.350 50.949 1.00 85.62 218 GLY A N 1
ATOM 1738 C CA . GLY A 1 218 ? -14.649 -1.050 51.172 1.00 85.62 218 GLY A CA 1
ATOM 1739 C C . GLY A 1 218 ? -14.464 0.055 52.218 1.00 85.62 218 GLY A C 1
ATOM 1740 O O . GLY A 1 218 ? -14.911 -0.085 53.351 1.00 85.62 218 GLY A O 1
ATOM 1741 N N . ARG A 1 219 ? -13.780 1.145 51.843 1.00 88.56 219 ARG A N 1
ATOM 1742 C CA . ARG A 1 219 ? -13.526 2.320 52.707 1.00 88.56 219 ARG A CA 1
ATOM 1743 C C . ARG A 1 219 ? -14.452 3.506 52.401 1.00 88.56 219 ARG A C 1
ATOM 1745 O O . ARG A 1 219 ? -14.119 4.634 52.746 1.00 88.56 219 ARG A O 1
ATOM 1752 N N . LEU A 1 220 ? -15.556 3.261 51.700 1.00 93.75 220 LEU A N 1
ATOM 1753 C CA . LEU A 1 220 ? -16.483 4.294 51.244 1.00 93.75 220 LEU A CA 1
ATOM 1754 C C . LEU A 1 220 ? -17.722 4.360 52.132 1.00 93.75 220 LEU A C 1
ATOM 1756 O O . LEU A 1 220 ? -18.140 3.355 52.712 1.00 93.75 220 LEU A O 1
ATOM 1760 N N . MET A 1 221 ? -18.350 5.534 52.160 1.00 95.31 221 MET A N 1
ATOM 1761 C CA . MET A 1 221 ? -19.723 5.663 52.634 1.00 95.31 221 MET A CA 1
ATOM 1762 C C . MET A 1 221 ? -20.655 4.852 51.728 1.00 95.31 221 MET A C 1
ATOM 1764 O O . MET A 1 221 ? -20.427 4.736 50.521 1.00 95.31 221 MET A O 1
ATOM 1768 N N . GLN A 1 222 ? -21.721 4.298 52.308 1.00 96.12 222 GLN A N 1
ATOM 1769 C CA . GLN A 1 222 ? -22.678 3.466 51.575 1.00 96.12 222 GLN A CA 1
ATOM 1770 C C . GLN A 1 222 ? -23.257 4.188 50.350 1.00 96.12 222 GLN A C 1
ATOM 1772 O O . GLN A 1 222 ? -23.364 3.584 49.286 1.00 96.12 222 GLN A O 1
ATOM 1777 N N . GLU A 1 223 ? -23.608 5.469 50.484 1.00 96.81 223 GLU A N 1
ATOM 1778 C CA . GLU A 1 223 ? -24.162 6.263 49.382 1.00 96.81 223 GLU A CA 1
ATOM 1779 C C . GLU A 1 223 ? -23.195 6.333 48.189 1.00 96.81 223 GLU A C 1
ATOM 1781 O O . GLU A 1 223 ? -23.576 6.000 47.065 1.00 96.81 223 GLU A O 1
ATOM 1786 N N . ASP A 1 224 ? -21.931 6.680 48.443 1.00 97.56 224 ASP A N 1
ATOM 1787 C CA . ASP A 1 224 ? -20.902 6.786 47.406 1.00 97.56 224 ASP A CA 1
ATOM 1788 C C . ASP A 1 224 ? -20.619 5.427 46.760 1.00 97.56 224 ASP A C 1
ATOM 1790 O O . ASP A 1 224 ? -20.504 5.320 45.538 1.00 97.56 224 ASP A O 1
ATOM 1794 N N . ALA A 1 225 ? -20.555 4.357 47.559 1.00 97.69 225 ALA A N 1
ATOM 1795 C CA . ALA A 1 225 ? -20.342 3.009 47.045 1.00 97.69 225 ALA A CA 1
ATOM 1796 C C . ALA A 1 225 ? -21.476 2.575 46.103 1.00 97.69 225 ALA A C 1
ATOM 1798 O O . ALA A 1 225 ? -21.205 2.085 45.005 1.00 97.69 225 ALA A O 1
ATOM 1799 N N . LEU A 1 226 ? -22.737 2.790 46.494 1.00 97.69 226 LEU A N 1
ATOM 1800 C CA . LEU A 1 226 ? -23.904 2.463 45.669 1.00 97.69 226 LEU A CA 1
ATOM 1801 C C . LEU A 1 226 ? -23.950 3.302 44.387 1.00 97.69 226 LEU A C 1
ATOM 1803 O O . LEU A 1 226 ? -24.262 2.777 43.315 1.00 97.69 226 LEU A O 1
ATOM 1807 N N . TYR A 1 227 ? -23.585 4.581 44.473 1.00 98.31 227 TYR A N 1
ATOM 1808 C CA . TYR A 1 227 ? -23.441 5.445 43.307 1.00 98.31 227 TYR A CA 1
ATOM 1809 C C . TYR A 1 227 ? -22.402 4.892 42.314 1.00 98.31 227 TYR A C 1
ATOM 1811 O O . TYR A 1 227 ? -22.712 4.725 41.132 1.00 98.31 227 TYR A O 1
ATOM 1819 N N . LEU A 1 228 ? -21.201 4.528 42.779 1.00 98.31 228 LEU A N 1
ATOM 1820 C CA . LEU A 1 228 ? -20.137 3.988 41.920 1.00 98.31 228 LEU A CA 1
ATOM 1821 C C . LEU A 1 228 ? -20.493 2.613 41.332 1.00 98.31 228 LEU A C 1
ATOM 1823 O O . LEU A 1 228 ? -20.200 2.356 40.163 1.00 98.31 228 LEU A O 1
ATOM 1827 N N . GLN A 1 229 ? -21.166 1.748 42.102 1.00 97.88 229 GLN A N 1
ATOM 1828 C CA . GLN A 1 229 ? -21.703 0.475 41.604 1.00 97.88 229 GLN A CA 1
ATOM 1829 C C . GLN A 1 229 ? -22.684 0.702 40.447 1.00 97.88 229 GLN A C 1
ATOM 1831 O O . GLN A 1 229 ? -22.603 0.014 39.427 1.00 97.88 229 GLN A O 1
ATOM 1836 N N . ARG A 1 230 ? -23.600 1.670 40.584 1.00 97.62 230 ARG A N 1
ATOM 1837 C CA . ARG A 1 230 ? -24.565 2.026 39.535 1.00 97.62 230 ARG A CA 1
ATOM 1838 C C . ARG A 1 230 ? -23.865 2.579 38.298 1.00 97.62 230 ARG A C 1
ATOM 1840 O O . ARG A 1 230 ? -24.156 2.125 37.193 1.00 97.62 230 ARG A O 1
ATOM 1847 N N . VAL A 1 231 ? -22.932 3.520 38.473 1.00 98.12 231 VAL A N 1
ATOM 1848 C CA . VAL A 1 231 ? -22.172 4.102 37.357 1.00 98.12 231 VAL A CA 1
ATOM 1849 C C . VAL A 1 231 ? -21.465 3.009 36.565 1.00 98.12 231 VAL A C 1
ATOM 1851 O O . VAL A 1 231 ? -21.592 2.985 35.344 1.00 98.12 231 VAL A O 1
ATOM 1854 N N . ALA A 1 232 ? -20.785 2.077 37.237 1.00 97.56 232 ALA A N 1
ATOM 1855 C CA . ALA A 1 232 ? -20.083 0.999 36.554 1.00 97.56 232 ALA A CA 1
ATOM 1856 C C . ALA A 1 232 ? -21.018 0.122 35.704 1.00 97.56 232 ALA A C 1
ATOM 1858 O O . ALA A 1 232 ? -20.734 -0.159 34.538 1.00 97.56 232 ALA A O 1
ATOM 1859 N N . GLN A 1 233 ? -22.167 -0.255 36.271 1.00 96.56 233 GLN A N 1
ATOM 1860 C CA . GLN A 1 233 ? -23.175 -1.068 35.590 1.00 96.56 233 GLN A CA 1
ATOM 1861 C C . GLN A 1 233 ? -23.790 -0.356 34.384 1.00 96.56 233 GLN A C 1
ATOM 1863 O O . GLN A 1 233 ? -23.930 -0.946 33.314 1.00 96.56 233 GLN A O 1
ATOM 1868 N N . GLU A 1 234 ? -24.144 0.919 34.535 1.00 96.12 234 GLU A N 1
ATOM 1869 C CA . GLU A 1 234 ? -24.736 1.711 33.459 1.00 96.12 234 GLU A CA 1
ATOM 1870 C C . GLU A 1 234 ? -23.732 2.004 32.344 1.00 96.12 234 GLU A C 1
ATOM 1872 O O . GLU A 1 234 ? -24.085 1.895 31.170 1.00 96.12 234 GLU A O 1
ATOM 1877 N N . VAL A 1 235 ? -22.481 2.328 32.686 1.00 95.75 235 VAL A N 1
ATOM 1878 C CA . VAL A 1 235 ? -21.427 2.568 31.693 1.00 95.75 235 VAL A CA 1
ATOM 1879 C C . VAL A 1 235 ? -21.149 1.296 30.900 1.00 95.75 235 VAL A C 1
ATOM 1881 O O . VAL A 1 235 ? -21.163 1.360 29.678 1.00 95.75 235 VAL A O 1
ATOM 1884 N N . ASN A 1 236 ? -20.989 0.134 31.543 1.00 93.62 236 ASN A N 1
ATOM 1885 C CA . ASN A 1 236 ? -20.816 -1.132 30.820 1.00 93.62 236 ASN A CA 1
ATOM 1886 C C . ASN A 1 236 ? -22.020 -1.481 29.938 1.00 93.62 236 ASN A C 1
ATOM 1888 O O . ASN A 1 236 ? -21.844 -1.901 28.798 1.00 93.62 236 ASN A O 1
ATOM 1892 N N . LYS A 1 237 ? -23.246 -1.298 30.443 1.00 91.19 237 LYS A N 1
ATOM 1893 C CA . LYS A 1 237 ? -24.475 -1.587 29.688 1.00 91.19 237 LYS A CA 1
ATOM 1894 C C . LYS A 1 237 ? -24.622 -0.692 28.455 1.00 91.19 237 LYS A C 1
ATOM 1896 O O . LYS A 1 237 ? -25.092 -1.150 27.413 1.00 91.19 237 LYS A O 1
ATOM 1901 N N . ASN A 1 238 ? -24.257 0.582 28.585 1.00 88.81 238 ASN A N 1
ATOM 1902 C CA . ASN A 1 238 ? -24.384 1.575 27.520 1.00 88.81 238 ASN A CA 1
ATOM 1903 C C . ASN A 1 238 ? -23.162 1.613 26.600 1.00 88.81 238 ASN A C 1
ATOM 1905 O O . ASN A 1 238 ? -23.259 2.135 25.489 1.00 88.81 238 ASN A O 1
ATOM 1909 N N . TRP A 1 239 ? -22.033 1.054 27.036 1.00 87.44 239 TRP A N 1
ATOM 1910 C CA . TRP A 1 239 ? -20.835 0.924 26.230 1.00 87.44 239 TRP A CA 1
ATOM 1911 C C . TRP A 1 239 ? -21.082 -0.035 25.079 1.00 87.44 239 TRP A C 1
ATOM 1913 O O . TRP A 1 239 ? -20.993 -1.258 25.176 1.00 87.44 239 TRP A O 1
ATOM 1923 N N . LYS A 1 240 ? -21.391 0.574 23.946 1.00 74.06 240 LYS A N 1
ATOM 1924 C CA . LYS A 1 240 ? -21.336 -0.057 22.647 1.00 74.06 240 LYS A CA 1
ATOM 1925 C C . LYS A 1 240 ? -20.132 0.558 21.967 1.00 74.06 240 LYS A C 1
ATOM 1927 O O . LYS A 1 240 ? -20.128 1.757 21.701 1.00 74.06 240 LYS A O 1
ATOM 1932 N N . ARG A 1 241 ? -19.113 -0.257 21.690 1.00 68.19 241 ARG A N 1
ATOM 1933 C CA . ARG A 1 241 ? -18.119 0.131 20.689 1.00 68.19 241 ARG A CA 1
ATOM 1934 C C . ARG A 1 241 ? -18.896 0.470 19.429 1.00 68.19 241 ARG A C 1
ATOM 1936 O O . ARG A 1 241 ? -19.798 -0.293 19.072 1.00 68.19 241 ARG A O 1
ATOM 1943 N N . ASP A 1 242 ? -18.610 1.627 18.843 1.00 57.62 242 ASP A N 1
ATOM 1944 C CA . ASP A 1 242 ? -19.213 2.054 17.587 1.00 57.62 242 ASP A CA 1
ATOM 1945 C C . ASP A 1 242 ? -18.769 1.031 16.544 1.00 57.62 242 ASP A C 1
ATOM 1947 O O . ASP A 1 242 ? -17.658 1.084 16.015 1.00 57.62 242 ASP A O 1
ATOM 1951 N N . ARG A 1 243 ? -19.570 -0.033 16.414 1.00 59.91 243 ARG A N 1
ATOM 1952 C CA . ARG A 1 243 ? -19.241 -1.172 15.573 1.00 59.91 243 ARG A CA 1
ATOM 1953 C C . ARG A 1 243 ? -19.078 -0.603 14.182 1.00 59.91 243 ARG A C 1
ATOM 1955 O O . ARG A 1 243 ? -19.864 0.246 13.767 1.00 59.91 243 ARG A O 1
ATOM 1962 N N . THR A 1 244 ? -18.039 -1.073 13.502 1.00 68.12 244 THR A N 1
ATOM 1963 C CA . THR A 1 244 ? -17.759 -0.797 12.096 1.00 68.12 244 THR A CA 1
ATOM 1964 C C . THR A 1 244 ? -19.038 -0.490 11.325 1.00 68.12 244 THR A C 1
ATOM 1966 O O . THR A 1 244 ? -19.986 -1.277 11.386 1.00 68.12 244 THR A O 1
ATOM 1969 N N . PHE A 1 245 ? -19.044 0.636 10.617 1.00 87.81 245 PHE A N 1
ATOM 1970 C CA . PHE A 1 245 ? -20.168 1.090 9.803 1.00 87.81 245 PHE A CA 1
ATOM 1971 C C . PHE A 1 245 ? -20.822 -0.060 9.015 1.00 87.81 245 PHE A C 1
ATOM 1973 O O . PHE A 1 245 ? -20.087 -0.941 8.550 1.00 87.81 245 PHE A O 1
ATOM 1980 N N . PRO A 1 246 ? -22.165 -0.082 8.868 1.00 91.00 246 PRO A N 1
ATOM 1981 C CA . PRO A 1 246 ? -22.873 -1.212 8.273 1.00 91.00 246 PRO A CA 1
ATOM 1982 C C . PRO A 1 246 ? -22.274 -1.623 6.926 1.00 91.00 246 PRO A C 1
ATOM 1984 O O . PRO A 1 246 ? -22.175 -0.800 6.015 1.00 91.00 246 PRO A O 1
ATOM 1987 N N . LEU A 1 247 ? -21.870 -2.891 6.808 1.00 93.38 247 LEU A N 1
ATOM 1988 C CA . LEU A 1 247 ? -21.341 -3.444 5.564 1.00 93.38 247 LEU A CA 1
ATOM 1989 C C . LEU A 1 247 ? -22.452 -3.475 4.510 1.00 93.38 247 LEU A C 1
ATOM 1991 O O . LEU A 1 247 ? -23.529 -4.017 4.752 1.00 93.38 247 LEU A O 1
ATOM 1995 N N . LEU A 1 248 ? -22.177 -2.886 3.351 1.00 96.88 248 LEU A N 1
ATOM 1996 C CA . LEU A 1 248 ? -23.048 -2.928 2.181 1.00 96.88 248 LEU A CA 1
ATOM 1997 C C . LEU A 1 248 ? -22.634 -4.018 1.192 1.00 96.88 248 LEU A C 1
ATOM 1999 O O . LEU A 1 248 ? -23.499 -4.508 0.470 1.00 96.88 248 LEU A O 1
ATOM 2003 N N . GLY A 1 249 ? -21.344 -4.358 1.147 1.00 97.44 249 GLY A N 1
ATOM 2004 C CA . GLY A 1 249 ? -20.796 -5.360 0.242 1.00 97.44 249 GLY A CA 1
ATOM 2005 C C . GLY A 1 249 ? -19.296 -5.187 -0.003 1.00 97.44 249 GLY A C 1
ATOM 2006 O O . GLY A 1 249 ? -18.610 -4.495 0.755 1.00 97.44 249 GLY A O 1
ATOM 2007 N N . HIS A 1 250 ? -18.799 -5.787 -1.081 1.00 98.12 250 HIS A N 1
ATOM 2008 C CA . HIS A 1 250 ? -17.414 -5.704 -1.541 1.00 98.12 250 HIS A CA 1
ATOM 2009 C C . HIS A 1 250 ? -17.340 -5.177 -2.972 1.00 98.12 250 HIS A C 1
ATOM 2011 O O . HIS A 1 250 ? -18.154 -5.556 -3.811 1.00 98.12 250 HIS A O 1
ATOM 2017 N N . LEU A 1 251 ? -16.366 -4.309 -3.255 1.00 98.56 251 LEU A N 1
ATOM 2018 C CA . LEU A 1 251 ? -16.117 -3.771 -4.590 1.00 98.56 251 LEU A CA 1
ATOM 2019 C C . LEU A 1 251 ? -16.080 -4.887 -5.630 1.00 98.56 251 LEU A C 1
ATOM 2021 O O . LEU A 1 251 ? -15.430 -5.915 -5.439 1.00 98.56 251 LEU A O 1
ATOM 2025 N N . LYS A 1 252 ? -16.750 -4.643 -6.752 1.00 98.06 252 LYS A N 1
ATOM 2026 C CA . LYS A 1 252 ? -16.730 -5.548 -7.890 1.00 98.06 252 LYS A CA 1
ATOM 2027 C C . LYS A 1 252 ? -15.450 -5.298 -8.698 1.00 98.06 252 LYS A C 1
ATOM 2029 O O . LYS A 1 252 ? -15.280 -4.184 -9.203 1.00 98.06 252 LYS A O 1
ATOM 2034 N N . PRO A 1 253 ? -14.548 -6.286 -8.851 1.00 97.12 253 PRO A N 1
ATOM 2035 C CA . PRO A 1 253 ? -13.331 -6.106 -9.634 1.00 97.12 253 PRO A CA 1
ATOM 2036 C C . PRO A 1 253 ? -13.639 -5.743 -11.091 1.00 97.12 253 PRO A C 1
ATOM 2038 O O . PRO A 1 253 ? -14.571 -6.283 -11.689 1.00 97.12 253 PRO A O 1
ATOM 2041 N N . LYS A 1 254 ? -12.821 -4.858 -11.666 1.00 97.62 254 LYS A N 1
ATOM 2042 C CA . LYS A 1 254 ? -12.866 -4.492 -13.086 1.00 97.62 254 LYS A CA 1
ATOM 2043 C C . LYS A 1 254 ? -11.705 -5.153 -13.822 1.00 97.62 254 LYS A C 1
ATOM 2045 O O . LYS A 1 254 ? -10.560 -5.044 -13.385 1.00 97.62 254 LYS A O 1
ATOM 2050 N N . SER A 1 255 ? -11.995 -5.822 -14.933 1.00 97.38 255 SER A N 1
ATOM 2051 C CA . SER A 1 255 ? -10.968 -6.404 -15.801 1.00 97.38 255 SER A CA 1
ATOM 2052 C C . SER A 1 255 ? -10.389 -5.357 -16.757 1.00 97.38 255 SER A C 1
ATOM 2054 O O . SER A 1 255 ? -10.905 -4.248 -16.865 1.00 97.38 255 SER A O 1
ATOM 2056 N N . VAL A 1 256 ? -9.354 -5.713 -17.520 1.00 97.50 256 VAL A N 1
ATOM 2057 C CA . VAL A 1 256 ? -8.784 -4.850 -18.577 1.00 97.50 256 VAL A CA 1
ATOM 2058 C C . VAL A 1 256 ? -9.835 -4.396 -19.600 1.00 97.50 256 VAL A C 1
ATOM 2060 O O . VAL A 1 256 ? -9.733 -3.290 -20.131 1.00 97.50 256 VAL A O 1
ATOM 2063 N N . ALA A 1 257 ? -10.871 -5.203 -19.857 1.00 96.06 257 ALA A N 1
ATOM 2064 C CA . ALA A 1 257 ? -11.959 -4.819 -20.756 1.00 96.06 257 ALA A CA 1
ATOM 2065 C C . ALA A 1 257 ? -12.786 -3.643 -20.199 1.00 96.06 257 ALA A C 1
ATOM 2067 O O . ALA A 1 257 ? -13.237 -2.781 -20.962 1.00 96.06 257 ALA A O 1
ATOM 2068 N N . ASP A 1 258 ? -12.919 -3.584 -18.872 1.00 95.94 258 ASP A N 1
ATOM 2069 C CA . ASP A 1 258 ? -13.780 -2.653 -18.139 1.00 95.94 258 ASP A CA 1
ATOM 2070 C C . ASP A 1 258 ? -13.059 -1.361 -17.724 1.00 95.94 258 ASP A C 1
ATOM 2072 O O . ASP A 1 258 ? -13.711 -0.406 -17.305 1.00 95.94 258 ASP A O 1
ATOM 2076 N N . THR A 1 259 ? -11.725 -1.316 -17.802 1.00 94.25 259 THR A N 1
ATOM 2077 C CA . THR A 1 259 ? -10.921 -0.199 -17.284 1.00 94.25 259 THR A CA 1
ATOM 2078 C C . THR A 1 259 ? -10.344 0.677 -18.385 1.00 94.25 259 THR A C 1
ATOM 2080 O O . THR A 1 259 ? -10.107 0.240 -19.513 1.00 94.25 259 THR A O 1
ATOM 2083 N N . ARG A 1 260 ? -10.060 1.939 -18.049 1.00 89.75 260 ARG A N 1
ATOM 2084 C CA . ARG A 1 260 ? -9.269 2.865 -18.873 1.00 89.75 260 ARG A CA 1
ATOM 2085 C C . ARG A 1 260 ? -8.259 3.590 -17.981 1.00 89.75 260 ARG A C 1
ATOM 2087 O O . ARG A 1 260 ? -8.437 4.745 -17.629 1.00 89.75 260 ARG A O 1
ATOM 2094 N N . ASN A 1 261 ? -7.199 2.880 -17.595 1.00 93.56 261 ASN A N 1
ATOM 2095 C CA . ASN A 1 261 ? -6.115 3.413 -16.765 1.00 93.56 261 ASN A CA 1
ATOM 2096 C C . ASN A 1 261 ? -4.748 3.303 -17.461 1.00 93.56 261 ASN A C 1
ATOM 2098 O O . ASN A 1 261 ? -4.613 2.626 -18.479 1.00 93.56 261 ASN A O 1
ATOM 2102 N N . HIS A 1 262 ? -3.747 3.977 -16.892 1.00 91.62 262 HIS A N 1
ATOM 2103 C CA . HIS A 1 262 ? -2.351 3.978 -17.343 1.00 91.62 262 HIS A CA 1
ATOM 2104 C C . HIS A 1 262 ? -1.432 3.176 -16.399 1.00 91.62 262 HIS A C 1
ATOM 2106 O O . HIS A 1 262 ? -0.217 3.367 -16.393 1.00 91.62 262 HIS A O 1
ATOM 2112 N N . LEU A 1 263 ? -2.019 2.317 -15.560 1.00 96.62 263 LEU A N 1
ATOM 2113 C CA . LEU A 1 263 ? -1.299 1.586 -14.524 1.00 96.62 263 LEU A CA 1
ATOM 2114 C C . LEU A 1 263 ? -0.472 0.452 -15.130 1.00 96.62 263 LEU A C 1
ATOM 2116 O O . LEU A 1 263 ? -0.966 -0.295 -15.981 1.00 96.62 263 LEU A O 1
ATOM 2120 N N . THR A 1 264 ? 0.760 0.301 -14.637 1.00 97.69 264 THR A N 1
ATOM 2121 C CA . THR A 1 264 ? 1.717 -0.695 -15.134 1.00 97.69 264 THR A CA 1
ATOM 2122 C C . THR A 1 264 ? 1.977 -1.793 -14.105 1.00 97.69 264 THR A C 1
ATOM 2124 O O . THR A 1 264 ? 2.269 -1.504 -12.944 1.00 97.69 264 THR A O 1
ATOM 2127 N N . ILE A 1 265 ? 1.899 -3.057 -14.522 1.00 98.31 265 ILE A N 1
ATOM 2128 C CA . ILE A 1 265 ? 2.351 -4.205 -13.726 1.00 98.31 265 ILE A CA 1
ATOM 2129 C C . ILE A 1 265 ? 3.626 -4.796 -14.329 1.00 98.31 265 ILE A C 1
ATOM 2131 O O . ILE A 1 265 ? 3.698 -5.093 -15.523 1.00 98.31 265 ILE A O 1
ATOM 2135 N N . GLY A 1 266 ? 4.637 -4.976 -13.486 1.00 98.12 266 GLY A N 1
ATOM 2136 C CA . GLY A 1 266 ? 5.907 -5.561 -13.879 1.00 98.12 266 GLY A CA 1
ATOM 2137 C C . GLY A 1 266 ? 5.775 -7.037 -14.258 1.00 98.12 266 GLY A C 1
ATOM 2138 O O . GLY A 1 266 ? 5.295 -7.847 -13.455 1.00 98.12 266 GLY A O 1
ATOM 2139 N N . CYS A 1 267 ? 6.186 -7.376 -15.479 1.00 97.62 267 CYS A N 1
ATOM 2140 C CA . CYS A 1 267 ? 6.320 -8.734 -16.016 1.00 97.62 267 CYS A CA 1
ATOM 2141 C C . CYS A 1 267 ? 7.772 -8.996 -16.466 1.00 97.62 267 CYS A C 1
ATOM 2143 O O . CYS A 1 267 ? 8.025 -9.746 -17.409 1.00 97.62 267 CYS A O 1
ATOM 2145 N N . GLU A 1 268 ? 8.731 -8.343 -15.813 1.00 92.25 268 GLU A N 1
ATOM 2146 C CA . GLU A 1 268 ? 10.148 -8.377 -16.159 1.00 92.25 268 GLU A CA 1
ATOM 2147 C C . GLU A 1 268 ? 10.796 -9.736 -15.847 1.00 92.25 268 GLU A C 1
ATOM 2149 O O . GLU A 1 268 ? 10.137 -10.688 -15.434 1.00 92.25 268 GLU A O 1
ATOM 2154 N N . VAL A 1 269 ? 12.115 -9.835 -16.050 1.00 93.75 269 VAL A N 1
ATOM 2155 C CA . VAL A 1 269 ? 12.976 -10.983 -15.709 1.00 93.75 269 VAL A CA 1
ATOM 2156 C C . VAL A 1 269 ? 12.734 -12.288 -16.485 1.00 93.75 269 VAL A C 1
ATOM 2158 O O . VAL A 1 269 ? 13.428 -13.286 -16.258 1.00 93.75 269 VAL A O 1
ATOM 2161 N N . LEU A 1 270 ? 11.795 -12.291 -17.436 1.00 96.31 270 LEU A N 1
ATOM 2162 C CA . LEU A 1 270 ? 11.534 -13.414 -18.348 1.00 96.31 270 LEU A CA 1
ATOM 2163 C C . LEU A 1 270 ? 12.691 -13.669 -19.322 1.00 96.31 270 LEU A C 1
ATOM 2165 O O . LEU A 1 270 ? 12.882 -14.797 -19.772 1.00 96.31 270 LEU A O 1
ATOM 2169 N N . ASP A 1 271 ? 13.493 -12.653 -19.629 1.00 95.44 271 ASP A N 1
ATOM 2170 C CA . ASP A 1 271 ? 14.691 -12.768 -20.461 1.00 95.44 271 ASP A CA 1
ATOM 2171 C C . ASP A 1 271 ? 15.825 -13.575 -19.804 1.00 95.44 271 ASP A C 1
ATOM 2173 O O . ASP A 1 271 ? 16.733 -14.049 -20.485 1.00 95.44 271 ASP A O 1
ATOM 2177 N N . ARG A 1 272 ? 15.747 -13.776 -18.486 1.00 94.38 272 ARG A N 1
ATOM 2178 C CA . ARG A 1 272 ? 16.652 -14.626 -17.695 1.00 94.38 272 ARG A CA 1
ATOM 2179 C C . ARG A 1 272 ? 15.964 -15.855 -17.096 1.00 94.38 272 ARG A C 1
ATOM 2181 O O . ARG A 1 272 ? 16.560 -16.554 -16.283 1.00 94.38 272 ARG A O 1
ATOM 2188 N N . ASP A 1 273 ? 14.714 -16.116 -17.479 1.00 94.88 273 ASP A N 1
ATOM 2189 C CA . ASP A 1 273 ? 13.911 -17.253 -17.011 1.00 94.88 273 ASP A CA 1
ATOM 2190 C C . ASP A 1 273 ? 13.662 -17.280 -15.486 1.00 94.88 273 ASP A C 1
ATOM 2192 O O . ASP A 1 273 ? 13.491 -18.355 -14.900 1.00 94.88 273 ASP A O 1
ATOM 2196 N N . TYR A 1 274 ? 13.617 -16.117 -14.820 1.00 95.62 274 TYR A N 1
ATOM 2197 C CA . TYR A 1 274 ? 13.392 -16.033 -13.361 1.00 95.62 274 TYR A CA 1
ATOM 2198 C C . TYR A 1 274 ? 11.915 -16.139 -12.960 1.00 95.62 274 TYR A C 1
ATOM 2200 O O . TYR A 1 274 ? 11.597 -16.387 -11.795 1.00 95.62 274 TYR A O 1
ATOM 2208 N N . ALA A 1 275 ? 11.019 -15.993 -13.933 1.00 96.81 275 ALA A N 1
ATOM 2209 C CA . ALA A 1 275 ? 9.584 -16.217 -13.827 1.00 96.81 275 ALA A CA 1
ATOM 2210 C C . ALA A 1 275 ? 9.093 -16.996 -15.061 1.00 96.81 275 ALA A C 1
ATOM 2212 O O . ALA A 1 275 ? 9.858 -17.222 -16.001 1.00 96.81 275 ALA A O 1
ATOM 2213 N N . ASP A 1 276 ? 7.833 -17.430 -15.045 1.00 97.38 276 ASP A N 1
ATOM 2214 C CA . ASP A 1 276 ? 7.194 -18.148 -16.151 1.00 97.38 276 ASP A CA 1
ATOM 2215 C C . ASP A 1 276 ? 5.849 -17.490 -16.494 1.00 97.38 276 ASP A C 1
ATOM 2217 O O . ASP A 1 276 ? 4.917 -17.498 -15.686 1.00 97.38 276 ASP A O 1
ATOM 2221 N N . TYR A 1 277 ? 5.763 -16.912 -17.695 1.00 98.44 277 TYR A N 1
ATOM 2222 C CA . TYR A 1 277 ? 4.578 -16.208 -18.186 1.00 98.44 277 TYR A CA 1
ATOM 2223 C C . TYR A 1 277 ? 3.337 -17.103 -18.238 1.00 98.44 277 TYR A C 1
ATOM 2225 O O . TYR A 1 277 ? 2.245 -16.674 -17.859 1.00 98.44 277 TYR A O 1
ATOM 2233 N N . GLU A 1 278 ? 3.494 -18.369 -18.630 1.00 98.25 278 GLU A N 1
ATOM 2234 C CA . GLU A 1 278 ? 2.372 -19.305 -18.757 1.00 98.25 278 GLU A CA 1
ATOM 2235 C C . GLU A 1 278 ? 1.680 -19.555 -17.411 1.00 98.25 278 GLU A C 1
ATOM 2237 O O . GLU A 1 278 ? 0.470 -19.787 -17.354 1.00 98.25 278 GLU A O 1
ATOM 2242 N N . GLN A 1 279 ? 2.424 -19.428 -16.310 1.00 98.12 279 GLN A N 1
ATOM 2243 C CA . GLN A 1 279 ? 1.902 -19.637 -14.962 1.00 98.12 279 GLN A CA 1
ATOM 2244 C C . GLN A 1 279 ? 1.025 -18.478 -14.484 1.00 98.12 279 GLN A C 1
ATOM 2246 O O . GLN A 1 279 ? 0.077 -18.703 -13.725 1.00 98.12 279 GLN A O 1
ATOM 2251 N N . TYR A 1 280 ? 1.304 -17.243 -14.921 1.00 98.38 280 TYR A N 1
ATOM 2252 C CA . TYR A 1 280 ? 0.605 -16.058 -14.420 1.00 98.38 280 TYR A CA 1
ATOM 2253 C C . TYR A 1 280 ? -0.278 -15.329 -15.439 1.00 98.38 280 TYR A C 1
ATOM 2255 O O . TYR A 1 280 ? -1.112 -14.525 -15.020 1.00 98.38 280 TYR A O 1
ATOM 2263 N N . LYS A 1 281 ? -0.175 -15.590 -16.750 1.00 98.19 281 LYS A N 1
ATOM 2264 C CA . LYS A 1 281 ? -0.873 -14.800 -17.789 1.00 98.19 281 LYS A CA 1
ATOM 2265 C C . LYS A 1 281 ? -2.388 -14.679 -17.599 1.00 98.19 281 LYS A C 1
ATOM 2267 O O . LYS A 1 281 ? -2.975 -13.632 -17.869 1.00 98.19 281 LYS A O 1
ATOM 2272 N N . LYS A 1 282 ? -3.031 -15.711 -17.036 1.00 98.38 282 LYS A N 1
ATOM 2273 C CA . LYS A 1 282 ? -4.476 -15.706 -16.735 1.00 98.38 282 LYS A CA 1
ATOM 2274 C C . LYS A 1 282 ? -4.894 -14.679 -15.674 1.00 98.38 282 LYS A C 1
ATOM 2276 O O . LYS A 1 282 ? -6.074 -14.361 -15.590 1.00 98.38 282 LYS A O 1
ATOM 2281 N N . TYR A 1 283 ? -3.955 -14.172 -14.873 1.00 98.75 283 TYR A N 1
ATOM 2282 C CA . TYR A 1 283 ? -4.209 -13.195 -13.812 1.00 98.75 283 TYR A CA 1
ATOM 2283 C C . TYR A 1 283 ? -4.052 -11.742 -14.276 1.00 98.75 283 TYR A C 1
ATOM 2285 O O . TYR A 1 283 ? -4.490 -10.847 -13.557 1.00 98.75 283 TYR A O 1
ATOM 2293 N N . LEU A 1 284 ? -3.467 -11.493 -15.454 1.00 98.62 284 LEU A N 1
ATOM 2294 C CA . LEU A 1 284 ? -3.205 -10.135 -15.942 1.00 98.62 284 LEU A CA 1
ATOM 2295 C C . LEU A 1 284 ? -4.501 -9.396 -16.298 1.00 98.62 284 LEU A C 1
ATOM 2297 O O . LEU A 1 284 ? -4.772 -8.330 -15.755 1.00 98.62 284 LEU A O 1
ATOM 2301 N N . ALA A 1 285 ? -5.346 -9.987 -17.148 1.00 98.31 285 ALA A N 1
ATOM 2302 C CA . ALA A 1 285 ? -6.598 -9.344 -17.551 1.00 98.31 285 ALA A CA 1
ATOM 2303 C C . ALA A 1 285 ? -7.573 -9.118 -16.372 1.00 98.31 285 ALA A C 1
ATOM 2305 O O . ALA A 1 285 ? -8.117 -8.018 -16.271 1.00 98.31 285 ALA A O 1
ATOM 2306 N N . PRO A 1 286 ? -7.765 -10.074 -15.435 1.00 98.50 286 PRO A N 1
ATOM 2307 C CA . PRO A 1 286 ? -8.584 -9.835 -14.247 1.00 98.50 286 PRO A CA 1
ATOM 2308 C C . PRO A 1 286 ? -8.001 -8.817 -13.258 1.00 98.50 286 PRO A C 1
ATOM 2310 O O . PRO A 1 286 ? -8.760 -8.282 -12.457 1.00 98.50 286 PRO A O 1
ATOM 2313 N N . LEU A 1 287 ? -6.688 -8.546 -13.269 1.00 98.56 287 LEU A N 1
ATOM 2314 C CA . LEU A 1 287 ? -6.086 -7.519 -12.404 1.00 98.56 287 LEU A CA 1
ATOM 2315 C C . LEU A 1 287 ? -6.544 -6.104 -12.799 1.00 98.56 287 LEU A C 1
ATOM 2317 O O . LEU A 1 287 ? -6.605 -5.219 -11.952 1.00 98.56 287 LEU A O 1
ATOM 2321 N N . GLY A 1 288 ? -6.849 -5.899 -14.084 1.00 97.94 288 GLY A N 1
ATOM 2322 C CA . GLY A 1 288 ? -7.406 -4.657 -14.624 1.00 97.94 288 GLY A CA 1
ATOM 2323 C C . GLY A 1 288 ? -6.407 -3.511 -14.834 1.00 97.94 288 GLY A C 1
ATOM 2324 O O . GLY A 1 288 ? -6.794 -2.458 -15.350 1.00 97.94 288 GLY A O 1
ATOM 2325 N N . MET A 1 289 ? -5.128 -3.699 -14.490 1.00 97.81 289 MET A N 1
ATOM 2326 C CA . MET A 1 289 ? -4.033 -2.815 -14.915 1.00 97.81 289 MET A CA 1
ATOM 2327 C C . MET A 1 289 ? -3.771 -3.025 -16.409 1.00 97.81 289 MET A C 1
ATOM 2329 O O . MET A 1 289 ? -3.677 -4.166 -16.859 1.00 97.81 289 MET A O 1
ATOM 2333 N N . ARG A 1 290 ? -3.690 -1.941 -17.186 1.00 96.38 290 ARG A N 1
ATOM 2334 C CA . ARG A 1 290 ? -3.697 -2.043 -18.654 1.00 96.38 290 ARG A CA 1
ATOM 2335 C C . ARG A 1 290 ? -2.326 -2.231 -19.284 1.00 96.38 290 ARG A C 1
ATOM 2337 O O . ARG A 1 290 ? -2.275 -2.698 -20.414 1.00 96.38 290 ARG A O 1
ATOM 2344 N N . LYS A 1 291 ? -1.239 -1.891 -18.594 1.00 97.50 291 LYS A N 1
ATOM 2345 C CA . LYS A 1 291 ? 0.112 -1.932 -19.161 1.00 97.50 291 LYS A CA 1
ATOM 2346 C C . LYS A 1 291 ? 0.970 -2.994 -18.480 1.00 97.50 291 LYS A C 1
ATOM 2348 O O . LYS A 1 291 ? 0.930 -3.122 -17.256 1.00 97.50 291 LYS A O 1
ATOM 2353 N N . ILE A 1 292 ? 1.757 -3.733 -19.259 1.00 98.25 292 ILE A N 1
ATOM 2354 C CA . ILE A 1 292 ? 2.802 -4.624 -18.742 1.00 98.25 292 ILE A CA 1
ATOM 2355 C C . ILE A 1 292 ? 4.185 -4.128 -19.150 1.00 98.25 292 ILE A C 1
ATOM 2357 O O . ILE A 1 292 ? 4.387 -3.705 -20.290 1.00 98.25 292 ILE A O 1
ATOM 2361 N N . ARG A 1 293 ? 5.136 -4.202 -18.218 1.00 98.19 293 ARG A N 1
ATOM 2362 C CA . ARG A 1 293 ? 6.550 -3.907 -18.475 1.00 98.19 293 ARG A CA 1
ATOM 2363 C C . ARG A 1 293 ? 7.325 -5.208 -18.693 1.00 98.19 293 ARG A C 1
ATOM 2365 O O . ARG A 1 293 ? 7.214 -6.125 -17.881 1.00 98.19 293 ARG A O 1
ATOM 2372 N N . LEU A 1 294 ? 8.059 -5.302 -19.802 1.00 98.06 294 LEU A N 1
ATOM 2373 C CA . LEU A 1 294 ? 8.806 -6.490 -20.247 1.00 98.06 294 LEU A CA 1
ATOM 2374 C C . LEU A 1 294 ? 10.260 -6.130 -20.573 1.00 98.06 294 LEU A C 1
ATOM 2376 O O . LEU A 1 294 ? 10.545 -4.985 -20.896 1.00 98.06 294 LEU A O 1
ATOM 2380 N N . GLN A 1 295 ? 11.158 -7.120 -20.572 1.00 97.75 295 GLN A N 1
ATOM 2381 C CA . GLN A 1 295 ? 12.564 -6.960 -20.973 1.00 97.75 295 GLN A CA 1
ATOM 2382 C C . GLN A 1 295 ? 12.851 -7.792 -22.227 1.00 97.75 295 GLN A C 1
ATOM 2384 O O . GLN A 1 295 ? 12.524 -8.979 -22.271 1.00 97.75 295 GLN A O 1
ATOM 2389 N N . ALA A 1 296 ? 13.447 -7.174 -23.250 1.00 97.88 296 ALA A N 1
ATOM 2390 C CA . ALA A 1 296 ? 13.635 -7.787 -24.567 1.00 97.88 296 ALA A CA 1
ATOM 2391 C C . ALA A 1 296 ? 14.756 -8.841 -24.619 1.00 97.88 296 ALA A C 1
ATOM 2393 O O . ALA A 1 296 ? 14.739 -9.713 -25.485 1.00 97.88 296 ALA A O 1
ATOM 2394 N N . GLY A 1 297 ? 15.733 -8.779 -23.714 1.00 97.44 297 GLY A N 1
ATOM 2395 C CA . GLY A 1 297 ? 16.778 -9.789 -23.551 1.00 97.44 297 GLY A CA 1
ATOM 2396 C C . GLY A 1 297 ? 17.678 -10.009 -24.767 1.00 97.44 297 GLY A C 1
ATOM 2397 O O . GLY A 1 297 ? 17.506 -11.012 -25.466 1.00 97.44 297 GLY A O 1
ATOM 2398 N N . TRP A 1 298 ? 18.685 -9.156 -24.993 1.00 98.44 298 TRP A N 1
ATOM 2399 C CA . TRP A 1 298 ? 19.591 -9.293 -26.147 1.00 98.44 298 TRP A CA 1
ATOM 2400 C C . TRP A 1 298 ? 20.239 -10.680 -26.244 1.00 98.44 298 TRP A C 1
ATOM 2402 O O . TRP A 1 298 ? 20.068 -11.377 -27.241 1.00 98.44 298 TRP A O 1
ATOM 2412 N N . ALA A 1 299 ? 20.908 -11.134 -25.183 1.00 97.81 299 ALA A N 1
ATOM 2413 C CA . ALA A 1 299 ? 21.573 -12.440 -25.159 1.00 97.81 299 ALA A CA 1
ATOM 2414 C C . ALA A 1 299 ? 20.618 -13.645 -25.252 1.00 97.81 299 ALA A C 1
ATOM 2416 O O . ALA A 1 299 ? 21.023 -14.712 -25.715 1.00 97.81 299 ALA A O 1
ATOM 2417 N N . LYS A 1 300 ? 19.354 -13.507 -24.825 1.00 97.56 300 LYS A N 1
ATOM 2418 C CA . LYS A 1 300 ? 18.356 -14.576 -24.994 1.00 97.56 300 LYS A CA 1
ATOM 2419 C C . LYS A 1 300 ? 17.884 -14.667 -26.444 1.00 97.56 300 LYS A C 1
ATOM 2421 O O . LYS A 1 300 ? 17.661 -15.771 -26.941 1.00 97.56 300 LYS A O 1
ATOM 2426 N N . THR A 1 301 ? 17.769 -13.515 -27.098 1.00 98.31 301 THR A N 1
ATOM 2427 C CA . THR A 1 301 ? 17.320 -13.369 -28.484 1.00 98.31 301 THR A CA 1
ATOM 2428 C C . THR A 1 301 ? 18.410 -13.716 -29.497 1.00 98.31 301 THR A C 1
ATOM 2430 O O . THR A 1 301 ? 18.122 -14.333 -30.517 1.00 98.31 301 THR A O 1
ATOM 2433 N N . GLU A 1 302 ? 19.662 -13.342 -29.242 1.00 98.50 302 GLU A N 1
ATOM 2434 C CA . GLU A 1 302 ? 20.775 -13.528 -30.175 1.00 98.50 302 GLU A CA 1
ATOM 2435 C C . GLU A 1 302 ? 21.851 -14.429 -29.566 1.00 98.50 302 GLU A C 1
ATOM 2437 O O . GLU A 1 302 ? 22.761 -13.976 -28.872 1.00 98.50 302 GLU A O 1
ATOM 2442 N N . LYS A 1 303 ? 21.751 -15.732 -29.842 1.00 97.94 303 LYS A N 1
ATOM 2443 C CA . LYS A 1 303 ? 22.739 -16.735 -29.398 1.00 97.94 303 LYS A CA 1
ATOM 2444 C C . LYS A 1 303 ? 23.884 -16.924 -30.393 1.00 97.94 303 LYS A C 1
ATOM 2446 O O . LYS A 1 303 ? 24.939 -17.437 -30.030 1.00 97.94 303 LYS A O 1
ATOM 2451 N N . VAL A 1 304 ? 23.667 -16.526 -31.645 1.00 97.94 304 VAL A N 1
ATOM 2452 C CA . VAL A 1 304 ? 24.647 -16.548 -32.736 1.00 97.94 304 VAL A CA 1
ATOM 2453 C C . VAL A 1 304 ? 24.594 -15.181 -33.409 1.00 97.94 304 VAL A C 1
ATOM 2455 O O . VAL A 1 304 ? 23.504 -14.704 -33.714 1.00 97.94 304 VAL A O 1
ATOM 2458 N N . LYS A 1 305 ? 25.754 -14.550 -33.630 1.00 97.81 305 LYS A N 1
ATOM 2459 C CA . LYS A 1 305 ? 25.841 -13.192 -34.194 1.00 97.81 305 LYS A CA 1
ATOM 2460 C C . LYS A 1 305 ? 25.048 -13.084 -35.502 1.00 97.81 305 LYS A C 1
ATOM 2462 O O . LYS A 1 305 ? 25.267 -13.876 -36.414 1.00 97.81 305 LYS A O 1
ATOM 2467 N N . GLY A 1 306 ? 24.165 -12.097 -35.593 1.00 97.12 306 GLY A N 1
ATOM 2468 C CA . GLY A 1 306 ? 23.285 -11.830 -36.731 1.00 97.12 306 GLY A CA 1
ATOM 2469 C C . GLY A 1 306 ? 22.037 -12.715 -36.822 1.00 97.12 306 GLY A C 1
ATOM 2470 O O . GLY A 1 306 ? 21.248 -12.533 -37.747 1.00 97.12 306 GLY A O 1
ATOM 2471 N N . HIS A 1 307 ? 21.834 -13.661 -35.899 1.00 98.25 307 HIS A N 1
ATOM 2472 C CA . HIS A 1 307 ? 20.685 -14.569 -35.897 1.00 98.25 307 HIS A CA 1
ATOM 2473 C C . HIS A 1 307 ? 19.791 -14.319 -34.679 1.00 98.25 307 HIS A C 1
ATOM 2475 O O . HIS A 1 307 ? 20.116 -14.705 -33.554 1.00 98.25 307 HIS A O 1
ATOM 2481 N N . TYR A 1 308 ? 18.636 -13.705 -34.932 1.00 98.50 308 TYR A N 1
ATOM 2482 C CA . TYR A 1 308 ? 17.670 -13.308 -33.910 1.00 98.50 308 TYR A CA 1
ATOM 2483 C C . TYR A 1 308 ? 16.518 -14.315 -33.797 1.00 98.50 308 TYR A C 1
ATOM 2485 O O . TYR A 1 308 ? 15.865 -14.628 -34.792 1.00 98.50 308 TYR A O 1
ATOM 2493 N N . ASP A 1 309 ? 16.241 -14.796 -32.584 1.00 98.31 309 ASP A N 1
ATOM 2494 C CA . ASP A 1 309 ? 15.089 -15.641 -32.258 1.00 98.31 309 ASP A CA 1
ATOM 2495 C C . ASP A 1 309 ? 14.152 -14.924 -31.277 1.00 98.31 309 ASP A C 1
ATOM 2497 O O . ASP A 1 309 ? 14.340 -14.953 -30.057 1.00 98.31 309 ASP A O 1
ATOM 2501 N N . PHE A 1 310 ? 13.121 -14.281 -31.827 1.00 98.56 310 PHE A N 1
ATOM 2502 C CA . PHE A 1 310 ? 12.118 -13.540 -31.060 1.00 98.56 310 PHE A CA 1
ATOM 2503 C C . PHE A 1 310 ? 10.935 -14.398 -30.590 1.00 98.56 310 PHE A C 1
ATOM 2505 O O . PHE A 1 310 ? 10.117 -13.900 -29.823 1.00 98.56 310 PHE A O 1
ATOM 2512 N N . ARG A 1 311 ? 10.843 -15.684 -30.972 1.00 98.44 311 ARG A N 1
ATOM 2513 C CA . ARG A 1 311 ? 9.621 -16.503 -30.797 1.00 98.44 311 ARG A CA 1
ATOM 2514 C C . ARG A 1 311 ? 9.120 -16.577 -29.354 1.00 98.44 311 ARG A C 1
ATOM 2516 O O . ARG A 1 311 ? 7.914 -16.616 -29.112 1.00 98.44 311 ARG A O 1
ATOM 2523 N N . TRP A 1 312 ? 10.041 -16.615 -28.391 1.00 97.88 312 TRP A N 1
ATOM 2524 C CA . TRP A 1 312 ? 9.693 -16.651 -26.968 1.00 97.88 312 TRP A CA 1
ATOM 2525 C C . TRP A 1 312 ? 8.995 -15.358 -26.521 1.00 97.88 312 TRP A C 1
ATOM 2527 O O . TRP A 1 312 ? 8.047 -15.418 -25.744 1.00 97.88 312 TRP A O 1
ATOM 2537 N N . LEU A 1 313 ? 9.442 -14.208 -27.033 1.00 98.50 313 LEU A N 1
ATOM 2538 C CA . LEU A 1 313 ? 8.891 -12.894 -26.721 1.00 98.50 313 LEU A CA 1
ATOM 2539 C C . LEU A 1 313 ? 7.637 -12.608 -27.561 1.00 98.50 313 LEU A C 1
ATOM 2541 O O . LEU A 1 313 ? 6.684 -12.058 -27.019 1.00 98.50 313 LEU A O 1
ATOM 2545 N N . ASP A 1 314 ? 7.583 -13.079 -28.814 1.00 98.69 314 ASP A N 1
ATOM 2546 C CA . ASP A 1 314 ? 6.377 -13.046 -29.656 1.00 98.69 314 ASP A CA 1
ATOM 2547 C C . ASP A 1 314 ? 5.205 -13.734 -28.954 1.00 98.69 314 ASP A C 1
ATOM 2549 O O . ASP A 1 314 ? 4.134 -13.152 -28.822 1.00 98.69 314 ASP A O 1
ATOM 2553 N N . THR A 1 315 ? 5.438 -14.934 -28.410 1.00 98.31 315 THR A N 1
ATOM 2554 C CA . THR A 1 315 ? 4.413 -15.699 -27.678 1.00 98.31 315 THR A CA 1
ATOM 2555 C C . THR A 1 315 ? 3.802 -14.886 -26.532 1.00 98.31 315 THR A C 1
ATOM 2557 O O . THR A 1 315 ? 2.597 -14.944 -26.301 1.00 98.31 315 THR A O 1
ATOM 2560 N N . ILE A 1 316 ? 4.627 -14.116 -25.819 1.00 98.62 316 ILE A N 1
ATOM 2561 C CA . ILE A 1 316 ? 4.205 -13.306 -24.672 1.00 98.62 316 ILE A CA 1
ATOM 2562 C C . ILE A 1 316 ? 3.485 -12.038 -25.133 1.00 98.62 316 ILE A C 1
ATOM 2564 O O . ILE A 1 316 ? 2.411 -11.720 -24.624 1.00 98.62 316 ILE A O 1
ATOM 2568 N N . ILE A 1 317 ? 4.080 -11.301 -26.074 1.00 98.69 317 ILE A N 1
ATOM 2569 C CA . ILE A 1 317 ? 3.552 -10.021 -26.552 1.00 98.69 317 ILE A CA 1
ATOM 2570 C C . ILE A 1 317 ? 2.224 -10.230 -27.279 1.00 98.69 317 ILE A C 1
ATOM 2572 O O . ILE A 1 317 ? 1.268 -9.515 -26.991 1.00 98.69 317 ILE A O 1
ATOM 2576 N N . ASP A 1 318 ? 2.126 -11.230 -28.153 1.00 98.69 318 ASP A N 1
ATOM 2577 C CA . ASP A 1 318 ? 0.904 -11.483 -28.916 1.00 98.69 318 ASP A CA 1
ATOM 2578 C C . ASP A 1 318 ? -0.243 -11.963 -28.006 1.00 98.69 318 ASP A C 1
ATOM 2580 O O . ASP A 1 318 ? -1.378 -11.504 -28.158 1.00 98.69 318 ASP A O 1
ATOM 2584 N N . ASP A 1 319 ? 0.035 -12.815 -27.007 1.00 98.75 319 ASP A N 1
ATOM 2585 C CA . ASP A 1 319 ? -0.965 -13.221 -26.003 1.00 98.75 319 ASP A CA 1
ATOM 2586 C C . ASP A 1 319 ? -1.404 -12.028 -25.135 1.00 98.75 319 ASP A C 1
ATOM 2588 O O . ASP A 1 319 ? -2.601 -11.836 -24.912 1.00 98.75 319 ASP A O 1
ATOM 2592 N N . ALA A 1 320 ? -0.472 -11.173 -24.700 1.00 98.56 320 ALA A N 1
ATOM 2593 C CA . ALA A 1 320 ? -0.788 -9.981 -23.915 1.00 98.56 320 ALA A CA 1
ATOM 2594 C C . ALA A 1 320 ? -1.639 -8.966 -24.701 1.00 98.56 320 ALA A C 1
ATOM 2596 O O . ALA A 1 320 ? -2.661 -8.498 -24.188 1.00 98.56 320 ALA A O 1
ATOM 2597 N N . LEU A 1 321 ? -1.276 -8.673 -25.954 1.00 98.50 321 LEU A N 1
ATOM 2598 C CA . LEU A 1 321 ? -2.062 -7.815 -26.848 1.00 98.50 321 LEU A CA 1
ATOM 2599 C C . LEU A 1 321 ? -3.456 -8.409 -27.098 1.00 98.50 321 LEU A C 1
ATOM 2601 O O . LEU A 1 321 ? -4.454 -7.692 -27.022 1.00 98.50 321 LEU A O 1
ATOM 2605 N N . GLY A 1 322 ? -3.550 -9.728 -27.302 1.00 98.12 322 GLY A N 1
ATOM 2606 C CA . GLY A 1 322 ? -4.822 -10.446 -27.438 1.00 98.12 322 GLY A CA 1
ATOM 2607 C C . GLY A 1 322 ? -5.727 -10.360 -26.200 1.00 98.12 322 GLY A C 1
ATOM 2608 O O . GLY A 1 322 ? -6.945 -10.496 -26.313 1.00 98.12 322 GLY A O 1
ATOM 2609 N N . ARG A 1 323 ? -5.159 -10.074 -25.020 1.00 97.31 323 ARG A N 1
ATOM 2610 C CA . ARG A 1 323 ? -5.889 -9.796 -23.767 1.00 97.31 323 ARG A CA 1
ATOM 2611 C C . ARG A 1 323 ? -6.256 -8.319 -23.580 1.00 97.31 323 ARG A C 1
ATOM 2613 O O . ARG A 1 323 ? -6.848 -7.979 -22.556 1.00 97.31 323 ARG A O 1
ATOM 2620 N N . GLY A 1 324 ? -5.910 -7.449 -24.530 1.00 96.81 324 GLY A N 1
ATOM 2621 C CA . GLY A 1 324 ? -6.160 -6.007 -24.470 1.00 96.81 324 GLY A CA 1
ATOM 2622 C C . GLY A 1 324 ? -5.153 -5.214 -23.629 1.00 96.81 324 GLY A C 1
ATOM 2623 O O . GLY A 1 324 ? -5.446 -4.072 -23.263 1.00 96.81 324 GLY A O 1
ATOM 2624 N N . LEU A 1 325 ? -4.002 -5.812 -23.297 1.00 98.12 325 LEU A N 1
ATOM 2625 C CA . LEU A 1 325 ? -2.914 -5.142 -22.582 1.00 98.12 325 LEU A CA 1
ATOM 2626 C C . LEU A 1 325 ? -2.062 -4.297 -23.536 1.00 98.12 325 LEU A C 1
ATOM 2628 O O . LEU A 1 325 ? -1.965 -4.574 -24.728 1.00 98.12 325 LEU A O 1
ATOM 2632 N N . GLU A 1 326 ? -1.404 -3.289 -22.980 1.00 97.69 326 GLU A N 1
ATOM 2633 C CA . GLU A 1 326 ? -0.418 -2.437 -23.640 1.00 97.69 326 GLU A CA 1
ATOM 2634 C C . GLU A 1 326 ? 0.997 -2.860 -23.222 1.00 97.69 326 GLU A C 1
ATOM 2636 O O . GLU A 1 326 ? 1.226 -3.255 -22.074 1.00 97.69 326 GLU A O 1
ATOM 2641 N N . ILE A 1 327 ? 1.950 -2.776 -24.152 1.00 98.19 327 ILE A N 1
ATOM 2642 C CA . ILE A 1 327 ? 3.328 -3.229 -23.940 1.00 98.19 327 ILE A CA 1
ATOM 2643 C C . ILE A 1 327 ? 4.259 -2.037 -23.750 1.00 98.19 327 ILE A C 1
ATOM 2645 O O . ILE A 1 327 ? 4.369 -1.188 -24.637 1.00 98.19 327 ILE A O 1
ATOM 2649 N N . TRP A 1 328 ? 4.976 -2.040 -22.628 1.00 98.06 328 TRP A N 1
ATOM 2650 C CA . TRP A 1 328 ? 6.163 -1.225 -22.406 1.00 98.06 328 TRP A CA 1
ATOM 2651 C C . TRP A 1 328 ? 7.397 -2.132 -22.436 1.00 98.06 328 TRP A C 1
ATOM 2653 O O . TRP A 1 328 ? 7.608 -2.935 -21.525 1.00 98.06 328 TRP A O 1
ATOM 2663 N N . LEU A 1 329 ? 8.171 -2.061 -23.523 1.00 98.62 329 LEU A N 1
ATOM 2664 C CA . LEU A 1 329 ? 9.287 -2.974 -23.772 1.00 98.62 329 LEU A CA 1
ATOM 2665 C C . LEU A 1 329 ? 10.635 -2.307 -23.496 1.00 98.62 329 LEU A C 1
ATOM 2667 O O . LEU A 1 329 ? 11.058 -1.381 -24.187 1.00 98.62 329 LEU A O 1
ATOM 2671 N N . GLU A 1 330 ? 11.339 -2.828 -22.505 1.00 98.50 330 GLU A N 1
ATOM 2672 C CA . GLU A 1 330 ? 12.688 -2.419 -22.159 1.00 98.50 330 GLU A CA 1
ATOM 2673 C C . GLU A 1 330 ? 13.727 -3.117 -23.053 1.00 98.50 330 GLU A C 1
ATOM 2675 O O . GLU A 1 330 ? 13.732 -4.341 -23.220 1.00 98.50 330 GLU A O 1
ATOM 2680 N N . VAL A 1 331 ? 14.641 -2.330 -23.614 1.00 98.19 331 VAL A N 1
ATOM 2681 C CA . VAL A 1 331 ? 15.742 -2.770 -24.470 1.00 98.19 331 VAL A CA 1
ATOM 2682 C C . VAL A 1 331 ? 16.977 -3.019 -23.598 1.00 98.19 331 VAL A C 1
ATOM 2684 O O . VAL A 1 331 ? 17.719 -2.096 -23.258 1.00 98.19 331 VAL A O 1
ATOM 2687 N N . SER A 1 332 ? 17.180 -4.278 -23.211 1.00 95.12 332 SER A N 1
ATOM 2688 C CA . SER A 1 332 ? 18.248 -4.751 -22.313 1.00 95.12 332 SER A CA 1
ATOM 2689 C C . SER A 1 332 ? 18.467 -6.266 -22.482 1.00 95.12 332 SER A C 1
ATOM 2691 O O . SER A 1 332 ? 17.767 -6.910 -23.258 1.00 95.12 332 SER A O 1
ATOM 2693 N N . TYR A 1 333 ? 19.399 -6.932 -21.797 1.00 95.00 333 TYR A N 1
ATOM 2694 C CA . TYR A 1 333 ? 20.679 -6.431 -21.282 1.00 95.00 333 TYR A CA 1
ATOM 2695 C C . TYR A 1 333 ? 21.775 -6.663 -22.340 1.00 95.00 333 TYR A C 1
ATOM 2697 O O . TYR A 1 333 ? 21.493 -6.657 -23.534 1.00 95.00 333 TYR A O 1
ATOM 2705 N N . GLY A 1 334 ? 23.031 -6.838 -21.924 1.00 96.69 334 GLY A N 1
ATOM 2706 C CA . GLY A 1 334 ? 24.169 -7.064 -22.807 1.00 96.69 334 GLY A CA 1
ATOM 2707 C C . GLY A 1 334 ? 24.222 -8.479 -23.386 1.00 96.69 334 GLY A C 1
ATOM 2708 O O . GLY A 1 334 ? 23.465 -9.370 -22.988 1.00 96.69 334 GLY A O 1
ATOM 2709 N N . ASN A 1 335 ? 25.165 -8.697 -24.303 1.00 97.94 335 ASN A N 1
ATOM 2710 C CA . ASN A 1 335 ? 25.382 -9.990 -24.944 1.00 97.94 335 ASN A CA 1
ATOM 2711 C C . ASN A 1 335 ? 26.878 -10.362 -24.989 1.00 97.94 335 ASN A C 1
ATOM 2713 O O . ASN A 1 335 ? 27.644 -9.729 -25.720 1.00 97.94 335 ASN A O 1
ATOM 2717 N N . PRO A 1 336 ? 27.306 -11.410 -24.255 1.00 96.88 336 PRO A N 1
ATOM 2718 C CA . PRO A 1 336 ? 28.716 -11.760 -24.111 1.00 96.88 336 PRO A CA 1
ATOM 2719 C C . PRO A 1 336 ? 29.335 -12.384 -25.369 1.00 96.88 336 PRO A C 1
ATOM 2721 O O . PRO A 1 336 ? 30.548 -12.574 -25.403 1.00 96.88 336 PRO A O 1
ATOM 2724 N N . ILE A 1 337 ? 28.550 -12.698 -26.411 1.00 98.00 337 ILE A N 1
ATOM 2725 C CA . ILE A 1 337 ? 29.116 -13.166 -27.689 1.00 98.00 337 ILE A CA 1
ATOM 2726 C C . ILE A 1 337 ? 29.844 -12.040 -28.446 1.00 98.00 337 ILE A C 1
ATOM 2728 O O . ILE A 1 337 ? 30.607 -12.322 -29.370 1.00 98.00 337 ILE A O 1
ATOM 2732 N N . TYR A 1 338 ? 29.623 -10.779 -28.060 1.00 98.12 338 TYR A N 1
ATOM 2733 C CA . TYR A 1 338 ? 30.321 -9.602 -28.573 1.00 98.12 338 TYR A CA 1
ATOM 2734 C C . TYR A 1 338 ? 31.351 -9.124 -27.549 1.00 98.12 338 TYR A C 1
ATOM 2736 O O . TYR A 1 338 ? 31.017 -8.904 -26.380 1.00 98.12 338 TYR A O 1
ATOM 2744 N N . GLN A 1 339 ? 32.599 -8.909 -27.971 1.00 96.62 339 GLN A N 1
ATOM 2745 C CA . GLN A 1 339 ? 33.616 -8.364 -27.078 1.00 96.62 339 GLN A CA 1
ATOM 2746 C C . GLN A 1 339 ? 33.165 -6.984 -26.595 1.00 96.62 339 GLN A C 1
ATOM 2748 O O . GLN A 1 339 ? 32.845 -6.128 -27.408 1.00 96.62 339 GLN A O 1
ATOM 2753 N N . GLY A 1 340 ? 33.126 -6.743 -25.282 1.00 95.62 340 GLY A N 1
ATOM 2754 C CA . GLY A 1 340 ? 32.657 -5.465 -24.728 1.00 95.62 340 GLY A CA 1
ATOM 2755 C C . GLY A 1 340 ? 31.158 -5.188 -24.927 1.00 95.62 340 GLY A C 1
ATOM 2756 O O . GLY A 1 340 ? 30.757 -4.032 -24.830 1.00 95.62 340 GLY A O 1
ATOM 2757 N N . GLY A 1 341 ? 30.345 -6.217 -25.210 1.00 96.25 341 GLY A N 1
ATOM 2758 C CA . GLY A 1 341 ? 28.883 -6.138 -25.354 1.00 96.25 341 GLY A CA 1
ATOM 2759 C C . GLY A 1 341 ? 28.089 -6.248 -24.044 1.00 96.25 341 GLY A C 1
ATOM 2760 O O . GLY A 1 341 ? 26.861 -6.282 -24.084 1.00 96.25 341 GLY A O 1
ATOM 2761 N N . GLY A 1 342 ? 28.763 -6.320 -22.892 1.00 95.44 342 GLY A N 1
ATOM 2762 C CA . GLY A 1 342 ? 28.133 -6.517 -21.583 1.00 95.44 342 GLY A CA 1
ATOM 2763 C C . GLY A 1 342 ? 27.728 -7.970 -21.305 1.00 95.44 342 GLY A C 1
ATOM 2764 O O . GLY A 1 342 ? 28.151 -8.901 -21.990 1.00 95.44 342 GLY A O 1
ATOM 2765 N N . THR A 1 343 ? 26.906 -8.174 -20.274 1.00 94.31 343 THR A N 1
ATOM 2766 C CA . THR A 1 343 ? 26.403 -9.502 -19.864 1.00 94.31 343 THR A CA 1
ATOM 2767 C C . THR A 1 343 ? 24.870 -9.493 -19.744 1.00 94.31 343 THR A C 1
ATOM 2769 O O . THR A 1 343 ? 24.289 -8.410 -19.647 1.00 94.31 343 THR A O 1
ATOM 2772 N N . PRO A 1 344 ? 24.190 -10.660 -19.719 1.00 93.25 344 PRO A N 1
ATOM 2773 C CA . PRO A 1 344 ? 22.726 -10.709 -19.637 1.00 93.25 344 PRO A CA 1
ATOM 2774 C C . PRO A 1 344 ? 22.169 -10.356 -18.248 1.00 93.25 344 PRO A C 1
ATOM 2776 O O . PRO A 1 344 ? 20.955 -10.372 -18.057 1.00 93.25 344 PRO A O 1
ATOM 2779 N N . PHE A 1 345 ? 23.032 -10.111 -17.258 1.00 91.19 345 PHE A N 1
ATOM 2780 C CA . PHE A 1 345 ? 22.646 -9.951 -15.859 1.00 91.19 345 PHE A CA 1
ATOM 2781 C C . PHE A 1 345 ? 22.540 -8.481 -15.444 1.00 91.19 345 PHE A C 1
ATOM 2783 O O . PHE A 1 345 ? 23.180 -7.596 -16.018 1.00 91.19 345 PHE A O 1
ATOM 2790 N N . LEU A 1 346 ? 21.790 -8.236 -14.365 1.00 89.06 346 LEU A N 1
ATOM 2791 C CA . LEU A 1 346 ? 21.744 -6.938 -13.698 1.00 89.06 346 LEU A CA 1
ATOM 2792 C C . LEU A 1 346 ? 23.168 -6.476 -13.347 1.00 89.06 346 LEU A C 1
ATOM 2794 O O . LEU A 1 346 ? 23.975 -7.262 -12.850 1.00 89.06 346 LEU A O 1
ATOM 2798 N N . LYS A 1 347 ? 23.476 -5.193 -13.579 1.00 90.12 347 LYS A N 1
ATOM 2799 C CA . LYS A 1 347 ? 24.830 -4.608 -13.443 1.00 90.12 347 LYS A CA 1
ATOM 2800 C C . LYS A 1 347 ? 25.859 -5.161 -14.432 1.00 90.12 347 LYS A C 1
ATOM 2802 O O . LYS A 1 347 ? 27.036 -4.853 -14.288 1.00 90.12 347 LYS A O 1
ATOM 2807 N N . GLY A 1 348 ? 25.444 -5.907 -15.453 1.00 89.69 348 GLY A N 1
ATOM 2808 C CA . GLY A 1 348 ? 26.324 -6.542 -16.433 1.00 89.69 348 GLY A CA 1
ATOM 2809 C C . GLY A 1 348 ? 27.100 -5.603 -17.359 1.00 89.69 348 GLY A C 1
ATOM 2810 O O . GLY A 1 348 ? 27.948 -6.083 -18.106 1.00 89.69 348 GLY A O 1
ATOM 2811 N N . GLY A 1 349 ? 26.814 -4.299 -17.311 1.00 92.38 349 GLY A N 1
ATOM 2812 C CA . GLY A 1 349 ? 27.386 -3.297 -18.208 1.00 92.38 349 GLY A CA 1
ATOM 2813 C C . GLY A 1 349 ? 26.722 -3.312 -19.584 1.00 92.38 349 GLY A C 1
ATOM 2814 O O . GLY A 1 349 ? 26.131 -4.314 -19.987 1.00 92.38 349 GLY A O 1
ATOM 2815 N N . TRP A 1 350 ? 26.790 -2.180 -20.277 1.00 95.62 350 TRP A N 1
ATOM 2816 C CA . TRP A 1 350 ? 26.253 -2.001 -21.626 1.00 95.62 350 TRP A CA 1
ATOM 2817 C C . TRP A 1 350 ? 27.372 -2.036 -22.677 1.00 95.62 350 TRP A C 1
ATOM 2819 O O . TRP A 1 350 ? 28.552 -2.069 -22.318 1.00 95.62 350 TRP A O 1
ATOM 2829 N N . PRO A 1 351 ? 27.034 -2.056 -23.977 1.00 96.81 351 PRO A N 1
ATOM 2830 C CA . PRO A 1 351 ? 28.031 -2.112 -25.037 1.00 96.81 351 PRO A CA 1
ATOM 2831 C C . PRO A 1 351 ? 28.923 -0.866 -25.084 1.00 96.81 351 PRO A C 1
ATOM 2833 O O . PRO A 1 351 ? 28.432 0.248 -25.267 1.00 96.81 351 PRO A O 1
ATOM 2836 N N . VAL A 1 352 ? 30.239 -1.061 -24.957 1.00 94.94 352 VAL A N 1
ATOM 2837 C CA . VAL A 1 352 ? 31.238 0.031 -24.932 1.00 94.94 352 VAL A CA 1
ATOM 2838 C C . VAL A 1 352 ? 32.299 -0.070 -26.029 1.00 94.94 352 VAL A C 1
ATOM 2840 O O . VAL A 1 352 ? 32.897 0.941 -26.388 1.00 94.94 352 VAL A O 1
ATOM 2843 N N . SER A 1 353 ? 32.522 -1.258 -26.596 1.00 96.69 353 SER A N 1
ATOM 2844 C CA . SER A 1 353 ? 33.432 -1.452 -27.733 1.00 96.69 353 SER A CA 1
ATOM 2845 C C . SER A 1 353 ? 32.727 -1.178 -29.067 1.00 96.69 353 SER A C 1
ATOM 2847 O O . SER A 1 353 ? 31.503 -1.258 -29.152 1.00 96.69 353 SER A O 1
ATOM 2849 N N . GLU A 1 354 ? 33.482 -0.951 -30.143 1.00 97.75 354 GLU A N 1
ATOM 2850 C CA . GLU A 1 354 ? 32.896 -0.801 -31.485 1.00 97.75 354 GLU A CA 1
ATOM 2851 C C . GLU A 1 354 ? 32.169 -2.066 -31.963 1.00 97.75 354 GLU A C 1
ATOM 2853 O O . GLU A 1 354 ? 31.087 -1.974 -32.548 1.00 97.75 354 GLU A O 1
ATOM 2858 N N . GLU A 1 355 ? 32.703 -3.256 -31.663 1.00 97.88 355 GLU A N 1
ATOM 2859 C CA . GLU A 1 355 ? 32.027 -4.519 -31.978 1.00 97.88 355 GLU A CA 1
ATOM 2860 C C . GLU A 1 355 ? 30.698 -4.637 -31.213 1.00 97.88 355 GLU A C 1
ATOM 2862 O O . GLU A 1 355 ? 29.660 -4.925 -31.812 1.00 97.88 355 GLU A O 1
ATOM 2867 N N . GLY A 1 356 ? 30.712 -4.373 -29.903 1.00 98.00 356 GLY A N 1
ATOM 2868 C CA . GLY A 1 356 ? 29.526 -4.423 -29.054 1.00 98.00 356 GLY A CA 1
ATOM 2869 C C . GLY A 1 356 ? 28.475 -3.401 -29.482 1.00 98.00 356 GLY A C 1
ATOM 2870 O O . GLY A 1 356 ? 27.304 -3.748 -29.612 1.00 98.00 356 GLY A O 1
ATOM 2871 N N . LYS A 1 357 ? 28.886 -2.158 -29.759 1.00 98.38 357 LYS A N 1
ATOM 2872 C CA . LYS A 1 357 ? 28.009 -1.085 -30.253 1.00 98.38 357 LYS A CA 1
ATOM 2873 C C . LYS A 1 357 ? 27.400 -1.423 -31.614 1.00 98.38 357 LYS A C 1
ATOM 2875 O O . LYS A 1 357 ? 26.233 -1.122 -31.853 1.00 98.38 357 LYS A O 1
ATOM 2880 N N . THR A 1 358 ? 28.162 -2.058 -32.503 1.00 98.38 358 THR A N 1
ATOM 2881 C CA . THR A 1 358 ? 27.662 -2.501 -33.814 1.00 98.38 358 THR A CA 1
ATOM 2882 C C . THR A 1 358 ? 26.655 -3.640 -33.665 1.00 98.38 358 THR A C 1
ATOM 2884 O O . THR A 1 358 ? 25.581 -3.587 -34.262 1.00 98.38 358 THR A O 1
ATOM 2887 N N . GLY A 1 359 ? 26.959 -4.638 -32.828 1.00 98.56 359 GLY A N 1
ATOM 2888 C CA . GLY A 1 359 ? 26.026 -5.718 -32.497 1.00 98.56 359 GLY A CA 1
ATOM 2889 C C . GLY A 1 359 ? 24.719 -5.185 -31.907 1.00 98.56 359 GLY A C 1
ATOM 2890 O O . GLY A 1 359 ? 23.642 -5.539 -32.381 1.00 98.56 359 GLY A O 1
ATOM 2891 N N . TRP A 1 360 ? 24.824 -4.257 -30.952 1.00 98.69 360 TRP A N 1
ATOM 2892 C CA . TRP A 1 360 ? 23.683 -3.579 -30.340 1.00 98.69 360 TRP A CA 1
ATOM 2893 C C . TRP A 1 360 ? 22.818 -2.867 -31.375 1.00 98.69 360 TRP A C 1
ATOM 2895 O O . TRP A 1 360 ? 21.615 -3.094 -31.423 1.00 98.69 360 TRP A O 1
ATOM 2905 N N . ASN A 1 361 ? 23.420 -2.059 -32.254 1.00 98.75 361 ASN A N 1
ATOM 2906 C CA . ASN A 1 361 ? 22.684 -1.357 -33.306 1.00 98.75 361 ASN A CA 1
ATOM 2907 C C . ASN A 1 361 ? 21.883 -2.311 -34.196 1.00 98.75 361 ASN A C 1
ATOM 2909 O O . ASN A 1 361 ? 20.720 -2.045 -34.504 1.00 98.75 361 ASN A O 1
ATOM 2913 N N . ASN A 1 362 ? 22.516 -3.406 -34.623 1.00 98.81 362 ASN A N 1
ATOM 2914 C CA . ASN A 1 362 ? 21.889 -4.389 -35.500 1.00 98.81 362 ASN A CA 1
ATOM 2915 C C . ASN A 1 362 ? 20.721 -5.082 -34.793 1.00 98.81 362 ASN A C 1
ATOM 2917 O O . ASN A 1 362 ? 19.634 -5.185 -35.364 1.00 98.81 362 ASN A O 1
ATOM 2921 N N . TRP A 1 363 ? 20.914 -5.474 -33.532 1.00 98.81 363 TRP A N 1
ATOM 2922 C CA . TRP A 1 363 ? 19.866 -6.096 -32.733 1.00 98.81 363 TRP A CA 1
ATOM 2923 C C . TRP A 1 363 ? 18.703 -5.146 -32.441 1.00 98.81 363 TRP A C 1
ATOM 2925 O O . TRP A 1 363 ? 17.557 -5.523 -32.666 1.00 98.81 363 TRP A O 1
ATOM 2935 N N . VAL A 1 364 ? 18.965 -3.905 -32.015 1.00 98.88 364 VAL A N 1
ATOM 2936 C CA . VAL A 1 364 ? 17.916 -2.899 -31.762 1.00 98.88 364 VAL A CA 1
ATOM 2937 C C . VAL A 1 364 ? 17.120 -2.616 -33.033 1.00 98.88 364 VAL A C 1
ATOM 2939 O O . VAL A 1 364 ? 15.894 -2.535 -32.981 1.00 98.88 364 VAL A O 1
ATOM 2942 N N . ARG A 1 365 ? 17.786 -2.520 -34.192 1.00 98.81 365 ARG A N 1
ATOM 2943 C CA . ARG A 1 365 ? 17.109 -2.327 -35.482 1.00 98.81 365 ARG A CA 1
ATOM 2944 C C . ARG A 1 365 ? 16.213 -3.518 -35.819 1.00 98.81 365 ARG A C 1
ATOM 2946 O O . ARG A 1 365 ? 15.057 -3.306 -36.176 1.00 98.81 365 ARG A O 1
ATOM 2953 N N . ALA A 1 366 ? 16.715 -4.744 -35.666 1.00 98.81 366 ALA A N 1
ATOM 2954 C CA . ALA A 1 366 ? 15.933 -5.958 -35.890 1.00 98.81 366 ALA A CA 1
ATOM 2955 C C . ALA A 1 366 ? 14.736 -6.055 -34.927 1.00 98.81 366 ALA A C 1
ATOM 2957 O O . ALA A 1 366 ? 13.623 -6.336 -35.364 1.00 98.81 366 ALA A O 1
ATOM 2958 N N . LEU A 1 367 ? 14.941 -5.751 -33.641 1.00 98.81 367 LEU A N 1
ATOM 2959 C CA . LEU A 1 367 ? 13.904 -5.735 -32.608 1.00 98.81 367 LEU A CA 1
ATOM 2960 C C . LEU A 1 367 ? 12.802 -4.717 -32.937 1.00 98.81 367 LEU A C 1
ATOM 2962 O O . LEU A 1 367 ? 11.622 -5.067 -32.955 1.00 98.81 367 LEU A O 1
ATOM 2966 N N . ALA A 1 368 ? 13.177 -3.471 -33.240 1.00 98.69 368 ALA A N 1
ATOM 2967 C CA . ALA A 1 368 ? 12.233 -2.410 -33.583 1.00 98.69 368 ALA A CA 1
ATOM 2968 C C . ALA A 1 368 ? 11.455 -2.728 -34.871 1.00 98.69 368 ALA A C 1
ATOM 2970 O O . ALA A 1 368 ? 10.253 -2.483 -34.942 1.00 98.69 368 ALA A O 1
ATOM 2971 N N . GLN A 1 369 ? 12.114 -3.305 -35.885 1.00 98.62 369 GLN A N 1
ATOM 2972 C CA . GLN A 1 369 ? 11.456 -3.731 -37.126 1.00 98.62 369 GLN A CA 1
ATOM 2973 C C . GLN A 1 369 ? 10.458 -4.864 -36.879 1.00 98.62 369 GLN A C 1
ATOM 2975 O O . GLN A 1 369 ? 9.341 -4.808 -37.391 1.00 98.62 369 GLN A O 1
ATOM 2980 N N . HIS A 1 370 ? 10.837 -5.856 -36.072 1.00 98.62 370 HIS A N 1
ATOM 2981 C CA . HIS A 1 370 ? 10.010 -7.026 -35.769 1.00 98.62 370 HIS A CA 1
ATOM 2982 C C . HIS A 1 370 ? 8.753 -6.684 -34.956 1.00 98.62 370 HIS A C 1
ATOM 2984 O O . HIS A 1 370 ? 7.691 -7.274 -35.164 1.00 98.62 370 HIS A O 1
ATOM 2990 N N . TYR A 1 371 ? 8.848 -5.710 -34.046 1.00 98.56 371 TYR A N 1
ATOM 2991 C CA . TYR A 1 371 ? 7.735 -5.291 -33.183 1.00 98.56 371 TYR A CA 1
ATOM 2992 C C . TYR A 1 371 ? 7.016 -4.018 -33.637 1.00 98.56 371 TYR A C 1
ATOM 2994 O O . TYR A 1 371 ? 6.115 -3.535 -32.942 1.00 98.56 371 TYR A O 1
ATOM 3002 N N . LYS A 1 372 ? 7.345 -3.489 -34.819 1.00 97.12 372 LYS A N 1
ATOM 3003 C CA . LYS A 1 372 ? 6.651 -2.335 -35.396 1.00 97.12 372 LYS A CA 1
ATOM 3004 C C . LYS A 1 372 ? 5.145 -2.599 -35.488 1.00 97.12 372 LYS A C 1
ATOM 3006 O O . LYS A 1 372 ? 4.710 -3.595 -36.058 1.00 97.12 372 LYS A O 1
ATOM 3011 N N . GLY A 1 373 ? 4.346 -1.690 -34.931 1.00 95.25 373 GLY A N 1
ATOM 3012 C CA . GLY A 1 373 ? 2.884 -1.812 -34.887 1.00 95.25 373 GLY A CA 1
ATOM 3013 C C . GLY A 1 373 ? 2.334 -2.710 -33.771 1.00 95.25 373 GLY A C 1
ATOM 3014 O O . GLY A 1 373 ? 1.122 -2.745 -33.594 1.00 95.25 373 GLY A O 1
ATOM 3015 N N . ARG A 1 374 ? 3.198 -3.404 -33.015 1.00 97.31 374 ARG A N 1
ATOM 3016 C CA . ARG A 1 374 ? 2.836 -4.197 -31.824 1.00 97.31 374 ARG A CA 1
ATOM 3017 C C . ARG A 1 374 ? 3.325 -3.555 -30.522 1.00 97.31 374 ARG A C 1
ATOM 3019 O O . ARG A 1 374 ? 2.657 -3.661 -29.500 1.00 97.31 374 ARG A O 1
ATOM 3026 N N . VAL A 1 375 ? 4.470 -2.871 -30.561 1.00 98.00 375 VAL A N 1
ATOM 3027 C CA . VAL A 1 375 ? 5.066 -2.166 -29.416 1.00 98.00 375 VAL A CA 1
ATOM 3028 C C . VAL A 1 375 ? 5.233 -0.690 -29.754 1.00 98.00 375 VAL A C 1
ATOM 3030 O O . VAL A 1 375 ? 5.806 -0.343 -30.786 1.00 98.00 375 VAL A O 1
ATOM 3033 N N . HIS A 1 376 ? 4.743 0.176 -28.868 1.00 95.50 376 HIS A N 1
ATOM 3034 C CA . HIS A 1 376 ? 4.777 1.630 -29.049 1.00 95.50 376 HIS A CA 1
ATOM 3035 C C . HIS A 1 376 ? 5.513 2.369 -27.936 1.00 95.50 376 HIS A C 1
ATOM 3037 O O . HIS A 1 376 ? 5.908 3.514 -28.143 1.00 95.50 376 HIS A O 1
ATOM 3043 N N . GLU A 1 377 ? 5.700 1.743 -26.776 1.00 98.19 377 GLU A N 1
ATOM 3044 C CA . GLU A 1 377 ? 6.418 2.327 -25.650 1.00 98.19 377 GLU A CA 1
ATOM 3045 C C . GLU A 1 377 ? 7.670 1.511 -25.352 1.00 98.19 377 GLU A C 1
ATOM 3047 O O . GLU A 1 377 ? 7.616 0.291 -25.182 1.00 98.19 377 GLU A O 1
ATOM 3052 N N . TRP A 1 378 ? 8.796 2.209 -25.285 1.00 98.75 378 TRP A N 1
ATOM 3053 C CA . TRP A 1 378 ? 10.120 1.630 -25.134 1.00 98.75 378 TRP A CA 1
ATOM 3054 C C . TRP A 1 378 ? 10.808 2.205 -23.906 1.00 98.75 378 TRP A C 1
ATOM 3056 O O . TRP A 1 378 ? 10.543 3.334 -23.500 1.00 98.75 378 TRP A O 1
ATOM 3066 N N . GLU A 1 379 ? 11.723 1.448 -23.325 1.00 98.50 379 GLU A N 1
ATOM 3067 C CA . GLU A 1 379 ? 12.639 1.932 -22.296 1.00 98.50 379 GLU A CA 1
ATOM 3068 C C . GLU A 1 379 ? 14.051 1.479 -22.609 1.00 98.50 379 GLU A C 1
ATOM 3070 O O . GLU A 1 379 ? 14.261 0.367 -23.087 1.00 98.50 379 GLU A O 1
ATOM 3075 N N . ILE A 1 380 ? 15.025 2.355 -22.393 1.00 98.44 380 ILE A N 1
ATOM 3076 C CA . ILE A 1 380 ? 16.407 2.056 -22.744 1.00 98.44 380 ILE A CA 1
ATOM 3077 C C . ILE A 1 380 ? 17.166 1.638 -21.498 1.00 98.44 380 ILE A C 1
ATOM 3079 O O . ILE A 1 380 ? 17.405 2.452 -20.604 1.00 98.44 380 ILE A O 1
ATOM 3083 N N . TRP A 1 381 ? 17.634 0.388 -21.529 1.00 97.19 381 TRP A N 1
ATOM 3084 C CA . TRP A 1 381 ? 18.399 -0.249 -20.465 1.00 97.19 381 TRP A CA 1
ATOM 3085 C C . TRP A 1 381 ? 17.616 -0.423 -19.153 1.00 97.19 381 TRP A C 1
ATOM 3087 O O . TRP A 1 381 ? 16.446 -0.076 -19.055 1.00 97.19 381 TRP A O 1
ATOM 3097 N N . ASN A 1 382 ? 18.276 -0.981 -18.137 1.00 96.69 382 ASN A N 1
ATOM 3098 C CA . ASN A 1 382 ? 17.751 -1.072 -16.779 1.00 96.69 382 ASN A CA 1
ATOM 3099 C C . ASN A 1 382 ? 18.844 -0.795 -15.764 1.00 96.69 382 ASN A C 1
ATOM 3101 O O . ASN A 1 382 ? 19.841 -1.524 -15.707 1.00 96.69 382 ASN A O 1
ATOM 3105 N N . GLU A 1 383 ? 18.601 0.187 -14.905 1.00 95.94 383 GLU A N 1
ATOM 3106 C CA . GLU A 1 383 ? 19.416 0.488 -13.734 1.00 95.94 383 GLU A CA 1
ATOM 3107 C C . GLU A 1 383 ? 20.921 0.587 -14.072 1.00 95.94 383 GLU A C 1
ATOM 3109 O O . GLU A 1 383 ? 21.753 -0.142 -13.516 1.00 95.94 383 GLU A O 1
ATOM 3114 N N . PRO A 1 384 ? 21.312 1.443 -15.038 1.00 95.31 384 PRO A N 1
ATOM 3115 C CA . PRO A 1 384 ? 22.714 1.585 -15.433 1.00 95.31 384 PRO A CA 1
ATOM 3116 C C . PRO A 1 384 ? 23.585 2.133 -14.291 1.00 95.31 384 PRO A C 1
ATOM 3118 O O . PRO A 1 384 ? 24.758 1.782 -14.168 1.00 95.31 384 PRO A O 1
ATOM 3121 N N . ASP A 1 385 ? 23.001 2.956 -13.424 1.00 95.19 385 ASP A N 1
ATOM 3122 C CA . ASP A 1 385 ? 23.637 3.695 -12.332 1.00 95.19 385 ASP A CA 1
ATOM 3123 C C . ASP A 1 385 ? 24.166 2.806 -11.194 1.00 95.19 385 ASP A C 1
ATOM 3125 O O . ASP A 1 385 ? 25.035 3.223 -10.427 1.00 95.19 385 ASP A O 1
ATOM 3129 N N . ILE A 1 386 ? 23.711 1.553 -11.101 1.00 93.44 386 ILE A N 1
ATOM 3130 C CA . ILE A 1 386 ? 24.194 0.586 -10.098 1.00 93.44 386 ILE A CA 1
ATOM 3131 C C . ILE A 1 386 ? 25.308 -0.332 -10.618 1.00 93.44 386 ILE A C 1
ATOM 3133 O O . ILE A 1 386 ? 25.796 -1.190 -9.867 1.00 93.44 386 ILE A O 1
ATOM 3137 N N . ASN A 1 387 ? 25.737 -0.169 -11.875 1.00 93.81 387 ASN A N 1
ATOM 3138 C CA . ASN A 1 387 ? 26.993 -0.745 -12.345 1.00 93.81 387 ASN A CA 1
ATOM 3139 C C . ASN A 1 387 ? 28.171 0.030 -11.720 1.00 93.81 387 ASN A C 1
ATOM 3141 O O . ASN A 1 387 ? 28.249 1.251 -11.809 1.00 93.81 387 ASN A O 1
ATOM 3145 N N . LYS A 1 388 ? 29.107 -0.682 -11.080 1.00 89.94 388 LYS A N 1
ATOM 3146 C CA . LYS A 1 388 ? 30.205 -0.051 -10.324 1.00 89.94 388 LYS A CA 1
ATOM 3147 C C . LYS A 1 388 ? 31.239 0.663 -11.196 1.00 89.94 388 LYS A C 1
ATOM 3149 O O . LYS A 1 388 ? 31.879 1.591 -10.710 1.00 89.94 388 LYS A O 1
ATOM 3154 N N . GLU A 1 389 ? 31.434 0.193 -12.422 1.00 88.81 389 GLU A N 1
ATOM 3155 C CA . GLU A 1 389 ? 32.484 0.658 -13.329 1.00 88.81 389 GLU A CA 1
ATOM 3156 C C . GLU A 1 389 ? 31.934 1.725 -14.275 1.00 88.81 389 GLU A C 1
ATOM 3158 O O . GLU A 1 389 ? 32.410 2.856 -14.283 1.00 88.81 389 GLU A O 1
ATOM 3163 N N . LEU A 1 390 ? 30.875 1.385 -15.008 1.00 91.94 390 LEU A N 1
ATOM 3164 C CA . LEU A 1 390 ? 30.268 2.231 -16.031 1.00 91.94 390 LEU A CA 1
ATOM 3165 C C . LEU A 1 390 ? 29.203 3.185 -15.483 1.00 91.94 390 LEU A C 1
ATOM 3167 O O . LEU A 1 390 ? 28.916 4.189 -16.119 1.00 91.94 390 LEU A O 1
ATOM 3171 N N . GLY A 1 391 ? 28.633 2.941 -14.296 1.00 87.62 391 GLY A N 1
ATOM 3172 C CA . GLY A 1 391 ? 27.524 3.748 -13.754 1.00 87.62 391 GLY A CA 1
ATOM 3173 C C . GLY A 1 391 ? 27.852 5.228 -13.507 1.00 87.62 391 GLY A C 1
ATOM 3174 O O . GLY A 1 391 ? 26.949 6.025 -13.270 1.00 87.62 391 GLY A O 1
ATOM 3175 N N . LYS A 1 392 ? 29.136 5.612 -13.572 1.00 87.19 392 LYS A N 1
ATOM 3176 C CA . LYS A 1 392 ? 29.606 7.007 -13.494 1.00 87.19 392 LYS A CA 1
ATOM 3177 C C . LYS A 1 392 ? 29.931 7.626 -14.859 1.00 87.19 392 LYS A C 1
ATOM 3179 O O . LYS A 1 392 ? 30.111 8.840 -14.936 1.00 87.19 392 LYS A O 1
ATOM 3184 N N . ASP A 1 393 ? 30.015 6.817 -15.910 1.00 95.19 393 ASP A N 1
ATOM 3185 C CA . ASP A 1 393 ? 30.292 7.251 -17.278 1.00 95.19 393 ASP A CA 1
ATOM 3186 C C . ASP A 1 393 ? 28.996 7.727 -17.949 1.00 95.19 393 ASP A C 1
ATOM 3188 O O . ASP A 1 393 ? 28.323 7.014 -18.701 1.00 95.19 393 ASP A O 1
ATOM 3192 N N . TYR A 1 394 ? 28.616 8.962 -17.622 1.00 95.94 394 TYR A N 1
ATOM 3193 C CA . TYR A 1 394 ? 27.403 9.580 -18.148 1.00 95.94 394 TYR A CA 1
ATOM 3194 C C . TYR A 1 394 ? 27.471 9.826 -19.663 1.00 95.94 394 TYR A C 1
ATOM 3196 O O . TYR A 1 394 ? 26.418 9.893 -20.297 1.00 95.94 394 TYR A O 1
ATOM 3204 N N . GLU A 1 395 ? 28.669 9.967 -20.246 1.00 97.06 395 GLU A N 1
ATOM 3205 C CA . GLU A 1 395 ? 28.845 10.190 -21.686 1.00 97.06 395 GLU A CA 1
ATOM 3206 C C . GLU A 1 395 ? 28.532 8.909 -22.460 1.00 97.06 395 GLU A C 1
ATOM 3208 O O . GLU A 1 395 ? 27.730 8.942 -23.396 1.00 97.06 395 GLU A O 1
ATOM 3213 N N . SER A 1 396 ? 29.079 7.768 -22.026 1.00 96.88 396 SER A N 1
ATOM 3214 C CA . SER A 1 396 ? 28.750 6.463 -22.605 1.00 96.88 396 SER A CA 1
ATOM 3215 C C . SER A 1 396 ? 27.274 6.105 -22.408 1.00 96.88 396 SER A C 1
ATOM 3217 O O . SER A 1 396 ? 26.621 5.630 -23.340 1.00 96.88 396 SER A O 1
ATOM 3219 N N . LEU A 1 397 ? 26.706 6.390 -21.230 1.00 97.50 397 LEU A N 1
ATOM 3220 C CA . LEU A 1 397 ? 25.280 6.165 -20.978 1.00 97.50 397 LEU A CA 1
ATOM 3221 C C . LEU A 1 397 ? 24.390 7.049 -21.867 1.00 97.50 397 LEU A C 1
ATOM 3223 O O . LEU A 1 397 ? 23.373 6.584 -22.395 1.00 97.50 397 LEU A O 1
ATOM 3227 N N . ALA A 1 398 ? 24.764 8.317 -22.059 1.00 98.25 398 ALA A N 1
ATOM 3228 C CA . ALA A 1 398 ? 24.050 9.210 -22.961 1.00 98.25 398 ALA A CA 1
ATOM 3229 C C . ALA A 1 398 ? 24.166 8.743 -24.423 1.00 98.25 398 ALA A C 1
ATOM 3231 O O . ALA A 1 398 ? 23.172 8.774 -25.149 1.00 98.25 398 ALA A O 1
ATOM 3232 N N . GLU A 1 399 ? 25.341 8.256 -24.844 1.00 98.19 399 GLU A N 1
ATOM 3233 C CA . GLU A 1 399 ? 25.537 7.653 -26.167 1.00 98.19 399 GLU A CA 1
ATOM 3234 C C . GLU A 1 399 ? 24.608 6.451 -26.370 1.00 98.19 399 GLU A C 1
ATOM 3236 O O . GLU A 1 399 ? 23.919 6.400 -27.387 1.00 98.19 399 GLU A O 1
ATOM 3241 N N . LEU A 1 400 ? 24.538 5.524 -25.404 1.00 98.31 400 LEU A N 1
ATOM 3242 C CA . LEU A 1 400 ? 23.646 4.360 -25.455 1.00 98.31 400 LEU A CA 1
ATOM 3243 C C . LEU A 1 400 ? 22.184 4.781 -25.654 1.00 98.31 400 LEU A C 1
ATOM 3245 O O . LEU A 1 400 ? 21.497 4.231 -26.518 1.00 98.31 400 LEU A O 1
ATOM 3249 N N . ASN A 1 401 ? 21.718 5.764 -24.878 1.00 98.69 401 ASN A N 1
ATOM 3250 C CA . ASN A 1 401 ? 20.343 6.256 -24.950 1.00 98.69 401 ASN A CA 1
ATOM 3251 C C . ASN A 1 401 ? 20.038 6.903 -26.307 1.00 98.69 401 ASN A C 1
ATOM 3253 O O . ASN A 1 401 ? 19.063 6.530 -26.953 1.00 98.69 401 ASN A O 1
ATOM 3257 N N . ILE A 1 402 ? 20.888 7.823 -26.775 1.00 98.81 402 ILE A N 1
ATOM 3258 C CA . ILE A 1 402 ? 20.697 8.490 -28.073 1.00 98.81 402 ILE A CA 1
ATOM 3259 C C . ILE A 1 402 ? 20.704 7.462 -29.207 1.00 98.81 402 ILE A C 1
ATOM 3261 O O . ILE A 1 402 ? 19.753 7.399 -29.980 1.00 98.81 402 ILE A O 1
ATOM 3265 N N . ARG A 1 403 ? 21.740 6.619 -29.268 1.00 98.31 403 ARG A N 1
ATOM 3266 C CA . ARG A 1 403 ? 21.933 5.606 -30.317 1.00 98.31 403 ARG A CA 1
ATOM 3267 C C . ARG A 1 403 ? 20.736 4.665 -30.424 1.00 98.31 403 ARG A C 1
ATOM 3269 O O . ARG A 1 403 ? 20.269 4.379 -31.521 1.00 98.31 403 ARG A O 1
ATOM 3276 N N . THR A 1 404 ? 20.235 4.192 -29.285 1.00 98.81 404 THR A N 1
ATOM 3277 C CA . THR A 1 404 ? 19.086 3.279 -29.239 1.00 98.81 404 THR A CA 1
ATOM 3278 C C . THR A 1 404 ? 17.807 3.991 -29.677 1.00 98.81 404 THR A C 1
ATOM 3280 O O . THR A 1 404 ? 17.069 3.466 -30.510 1.00 98.81 404 THR A O 1
ATOM 3283 N N . ALA A 1 405 ? 17.563 5.203 -29.169 1.00 98.88 405 ALA A N 1
ATOM 3284 C CA . ALA A 1 405 ? 16.365 5.966 -29.494 1.00 98.88 405 ALA A CA 1
ATOM 3285 C C . ALA A 1 405 ? 16.299 6.381 -30.970 1.00 98.88 405 ALA A C 1
ATOM 3287 O O . ALA A 1 405 ? 15.232 6.296 -31.574 1.00 98.88 405 ALA A O 1
ATOM 3288 N N . GLU A 1 406 ? 17.424 6.777 -31.571 1.00 98.81 406 GLU A N 1
ATOM 3289 C CA . GLU A 1 406 ? 17.498 7.108 -32.999 1.00 98.81 406 GLU A CA 1
ATOM 3290 C C . GLU A 1 406 ? 17.110 5.913 -33.870 1.00 98.81 406 GLU A C 1
ATOM 3292 O O . GLU A 1 406 ? 16.254 6.050 -34.739 1.00 98.81 406 GLU A O 1
ATOM 3297 N N . ILE A 1 407 ? 17.652 4.724 -33.590 1.00 98.88 407 ILE A N 1
ATOM 3298 C CA . ILE A 1 407 ? 17.331 3.508 -34.351 1.00 98.88 407 ILE A CA 1
ATOM 3299 C C . ILE A 1 407 ? 15.846 3.150 -34.222 1.00 98.88 407 ILE A C 1
ATOM 3301 O O . ILE A 1 407 ? 15.209 2.795 -35.215 1.00 98.88 407 ILE A O 1
ATOM 3305 N N . ILE A 1 408 ? 15.274 3.258 -33.020 1.00 98.88 408 ILE A N 1
ATOM 3306 C CA . ILE A 1 408 ? 13.845 2.993 -32.808 1.00 98.88 408 ILE A CA 1
ATOM 3307 C C . ILE A 1 408 ? 12.994 4.011 -33.582 1.00 98.88 408 ILE A C 1
ATOM 3309 O O . ILE A 1 408 ? 12.089 3.607 -34.311 1.00 98.88 408 ILE A O 1
ATOM 3313 N N . LYS A 1 409 ? 13.306 5.313 -33.495 1.00 98.56 409 LYS A N 1
ATOM 3314 C CA . LYS A 1 409 ? 12.572 6.389 -34.190 1.00 98.56 409 LYS A CA 1
ATOM 3315 C C . LYS A 1 409 ? 12.746 6.352 -35.714 1.00 98.56 409 LYS A C 1
ATOM 3317 O O . LYS A 1 409 ? 11.833 6.760 -36.426 1.00 98.56 409 LYS A O 1
ATOM 3322 N N . GLU A 1 410 ? 13.869 5.848 -36.233 1.00 98.38 410 GLU A N 1
ATOM 3323 C CA . GLU A 1 410 ? 14.052 5.578 -37.670 1.00 98.38 410 GLU A CA 1
ATOM 3324 C C . GLU A 1 410 ? 13.026 4.555 -38.181 1.00 98.38 410 GLU A C 1
ATOM 3326 O O . GLU A 1 410 ? 12.508 4.681 -39.292 1.00 98.38 410 GLU A O 1
ATOM 3331 N N . VAL A 1 411 ? 12.726 3.533 -37.375 1.00 98.25 411 VAL A N 1
ATOM 3332 C CA . VAL A 1 411 ? 11.789 2.461 -37.733 1.00 98.25 411 VAL A CA 1
ATOM 3333 C C . VAL A 1 411 ? 10.337 2.865 -37.464 1.00 98.25 411 VAL A C 1
ATOM 3335 O O . VAL A 1 411 ? 9.463 2.632 -38.311 1.00 98.25 411 VAL A O 1
ATOM 3338 N N . ASP A 1 412 ? 10.080 3.469 -36.304 1.00 97.75 412 ASP A N 1
ATOM 3339 C CA . ASP A 1 412 ? 8.784 3.993 -35.875 1.00 97.75 412 ASP A CA 1
ATOM 3340 C C . ASP A 1 412 ? 8.930 5.413 -35.289 1.00 97.75 412 ASP A C 1
ATOM 3342 O O . ASP A 1 412 ? 9.167 5.579 -34.089 1.00 97.75 412 ASP A O 1
ATOM 3346 N N . PRO A 1 413 ? 8.716 6.465 -36.103 1.00 97.12 413 PRO A N 1
ATOM 3347 C CA . PRO A 1 413 ? 8.799 7.854 -35.645 1.00 97.12 413 PRO A CA 1
ATOM 3348 C C . PRO A 1 413 ? 7.824 8.214 -34.513 1.00 97.12 413 PRO A C 1
ATOM 3350 O O . PRO A 1 413 ? 8.022 9.224 -33.835 1.00 97.12 413 PRO A O 1
ATOM 3353 N N . LYS A 1 414 ? 6.763 7.417 -34.307 1.00 97.06 414 LYS A N 1
ATOM 3354 C CA . LYS A 1 414 ? 5.748 7.633 -33.264 1.00 97.06 414 LYS A CA 1
ATOM 3355 C C . LYS A 1 414 ? 6.041 6.877 -31.968 1.00 97.06 414 LYS A C 1
ATOM 3357 O O . LYS A 1 414 ? 5.307 7.080 -31.001 1.00 97.06 414 LYS A O 1
ATOM 3362 N N . ALA A 1 415 ? 7.075 6.034 -31.936 1.00 98.25 415 ALA A N 1
ATOM 3363 C CA . ALA A 1 415 ? 7.480 5.314 -30.736 1.00 98.25 415 ALA A CA 1
ATOM 3364 C C . ALA A 1 415 ? 7.723 6.293 -29.584 1.00 98.25 415 ALA A C 1
ATOM 3366 O O . ALA A 1 415 ? 8.373 7.319 -29.783 1.00 98.25 415 ALA A O 1
ATOM 3367 N N . LYS A 1 416 ? 7.222 5.979 -28.393 1.00 98.38 416 LYS A N 1
ATOM 3368 C CA . LYS A 1 416 ? 7.505 6.741 -27.179 1.00 98.38 416 LYS A CA 1
ATOM 3369 C C . LYS A 1 416 ? 8.632 6.089 -26.399 1.00 98.38 416 LYS A C 1
ATOM 3371 O O . LYS A 1 416 ? 8.652 4.863 -26.290 1.00 98.38 416 LYS A O 1
ATOM 3376 N N . ILE A 1 417 ? 9.565 6.881 -25.880 1.00 98.75 417 ILE A N 1
ATOM 3377 C CA . ILE A 1 417 ? 10.826 6.348 -25.353 1.00 98.75 417 ILE A CA 1
ATOM 3378 C C . ILE A 1 417 ? 11.132 6.903 -23.961 1.00 98.75 417 ILE A C 1
ATOM 3380 O O . ILE A 1 417 ? 11.267 8.113 -23.770 1.00 98.75 417 ILE A O 1
ATOM 3384 N N . ALA A 1 418 ? 11.300 5.984 -23.011 1.00 98.38 418 ALA A N 1
ATOM 3385 C CA . ALA A 1 418 ? 11.857 6.225 -21.691 1.00 98.38 418 ALA A CA 1
ATOM 3386 C C . ALA A 1 418 ? 13.388 6.218 -21.740 1.00 98.38 418 ALA A C 1
ATOM 3388 O O . ALA A 1 418 ? 13.994 5.256 -22.225 1.00 98.38 418 ALA A O 1
ATOM 3389 N N . ALA A 1 419 ? 14.013 7.254 -21.190 1.00 98.38 419 ALA A N 1
ATOM 3390 C CA . ALA A 1 419 ? 15.458 7.313 -21.018 1.00 98.38 419 ALA A CA 1
ATOM 3391 C C . ALA A 1 419 ? 15.897 6.854 -19.618 1.00 98.38 419 ALA A C 1
ATOM 3393 O O . ALA A 1 419 ? 15.182 7.029 -18.628 1.00 98.38 419 ALA A O 1
ATOM 3394 N N . LEU A 1 420 ? 17.150 6.401 -19.549 1.00 97.25 420 LEU A N 1
ATOM 3395 C CA . LEU A 1 420 ? 17.972 6.169 -18.354 1.00 97.25 420 LEU A CA 1
ATOM 3396 C C . LEU A 1 420 ? 17.565 5.027 -17.408 1.00 97.25 420 LEU A C 1
ATOM 3398 O O . LEU A 1 420 ? 18.480 4.389 -16.896 1.00 97.25 420 LEU A O 1
ATOM 3402 N N . ALA A 1 421 ? 16.276 4.782 -17.147 1.00 96.56 421 ALA A N 1
ATOM 3403 C CA . ALA A 1 421 ? 15.794 3.700 -16.273 1.00 96.56 421 ALA A CA 1
ATOM 3404 C C . ALA A 1 421 ? 16.565 3.585 -14.937 1.00 96.56 421 ALA A C 1
ATOM 3406 O O . ALA A 1 421 ? 17.155 2.552 -14.623 1.00 96.56 421 ALA A O 1
ATOM 3407 N N . LEU A 1 422 ? 16.634 4.678 -14.173 1.00 97.25 422 LEU A N 1
ATOM 3408 C CA . LEU A 1 422 ? 17.555 4.830 -13.036 1.00 97.25 422 LEU A CA 1
ATOM 3409 C C . LEU A 1 422 ? 17.118 4.032 -11.802 1.00 97.25 422 LEU A C 1
ATOM 3411 O O . LEU A 1 422 ? 15.992 4.192 -11.336 1.00 97.25 422 LEU A O 1
ATOM 3415 N N . ALA A 1 423 ? 18.022 3.277 -11.176 1.00 95.31 423 ALA A N 1
ATOM 3416 C CA . ALA A 1 423 ? 17.746 2.620 -9.897 1.00 95.31 423 ALA A CA 1
ATOM 3417 C C . ALA A 1 423 ? 17.628 3.628 -8.751 1.00 95.31 423 ALA A C 1
ATOM 3419 O O . ALA A 1 423 ? 16.802 3.467 -7.851 1.00 95.31 423 ALA A O 1
ATOM 3420 N N . LEU A 1 424 ? 18.489 4.650 -8.759 1.00 93.88 424 LEU A N 1
ATOM 3421 C CA . LEU A 1 424 ? 18.650 5.602 -7.671 1.00 93.88 424 LEU A CA 1
ATOM 3422 C C . LEU A 1 424 ? 18.449 7.039 -8.151 1.00 93.88 424 LEU A C 1
ATOM 3424 O O . LEU A 1 424 ? 19.006 7.469 -9.156 1.00 93.88 424 LEU A O 1
ATOM 3428 N N . ILE A 1 425 ? 17.691 7.810 -7.369 1.00 94.88 425 ILE A N 1
ATOM 3429 C CA . ILE A 1 425 ? 17.459 9.247 -7.608 1.00 94.88 425 ILE A CA 1
ATOM 3430 C C . ILE A 1 425 ? 17.797 10.106 -6.384 1.00 94.88 425 ILE A C 1
ATOM 3432 O O . ILE A 1 425 ? 17.404 11.268 -6.284 1.00 94.88 425 ILE A O 1
ATOM 3436 N N . THR A 1 426 ? 18.524 9.539 -5.417 1.00 93.25 426 THR A N 1
ATOM 3437 C CA . THR A 1 426 ? 19.014 10.273 -4.239 1.00 93.25 426 THR A CA 1
ATOM 3438 C C . THR A 1 426 ? 19.968 11.399 -4.625 1.00 93.25 426 THR A C 1
ATOM 3440 O O . THR A 1 426 ? 19.953 12.455 -3.991 1.00 93.25 426 THR A O 1
ATOM 3443 N N . ASP A 1 427 ? 20.751 11.171 -5.680 1.00 92.38 427 ASP A N 1
ATOM 3444 C CA . ASP A 1 427 ? 21.612 12.146 -6.339 1.00 92.38 427 ASP A CA 1
ATOM 3445 C C . ASP A 1 427 ? 21.125 12.356 -7.780 1.00 92.38 427 ASP A C 1
ATOM 3447 O O . ASP A 1 427 ? 20.843 11.403 -8.501 1.00 92.38 427 ASP A O 1
ATOM 3451 N N . THR A 1 428 ? 21.019 13.617 -8.194 1.00 95.88 428 THR A N 1
ATOM 3452 C CA . THR A 1 428 ? 20.528 14.009 -9.526 1.00 95.88 428 THR A CA 1
ATOM 3453 C C . THR A 1 428 ? 21.654 14.345 -10.508 1.00 95.88 428 THR A C 1
ATOM 3455 O O . THR A 1 428 ? 21.381 14.583 -11.684 1.00 95.88 428 THR A O 1
ATOM 3458 N N . THR A 1 429 ? 22.917 14.310 -10.066 1.00 96.19 429 THR A N 1
ATOM 3459 C CA . THR A 1 429 ? 24.102 14.674 -10.863 1.00 96.19 429 THR A CA 1
ATOM 3460 C C . THR A 1 429 ? 24.202 13.876 -12.160 1.00 96.19 429 THR A C 1
ATOM 3462 O O . THR A 1 429 ? 24.397 14.458 -13.226 1.00 96.19 429 THR A O 1
ATOM 3465 N N . LEU A 1 430 ? 24.018 12.552 -12.094 1.00 95.75 430 LEU A N 1
ATOM 3466 C CA . LEU A 1 430 ? 24.063 11.687 -13.276 1.00 95.75 430 LEU A CA 1
ATOM 3467 C C . LEU A 1 430 ? 22.982 12.077 -14.292 1.00 95.75 430 LEU A C 1
ATOM 3469 O O . LEU A 1 430 ? 23.280 12.259 -15.470 1.00 95.75 430 LEU A O 1
ATOM 3473 N N . THR A 1 431 ? 21.747 12.276 -13.819 1.00 97.19 431 THR A N 1
ATOM 3474 C CA . THR A 1 431 ? 20.627 12.679 -14.682 1.00 97.19 431 THR A CA 1
ATOM 3475 C C . THR A 1 431 ? 20.906 14.022 -15.347 1.00 97.19 431 THR A C 1
ATOM 3477 O O . THR A 1 431 ? 20.737 14.161 -16.556 1.00 97.19 431 THR A O 1
ATOM 3480 N N . GLU A 1 432 ? 21.360 15.012 -14.573 1.00 98.25 432 GLU A N 1
ATOM 3481 C CA . GLU A 1 432 ? 21.670 16.340 -15.097 1.00 98.25 432 GLU A CA 1
ATOM 3482 C C . GLU A 1 432 ? 22.779 16.288 -16.156 1.00 98.25 432 GLU A C 1
ATOM 3484 O O . GLU A 1 432 ? 22.678 16.953 -17.187 1.00 98.25 432 GLU A O 1
ATOM 3489 N N . ASN A 1 433 ? 23.816 15.477 -15.945 1.00 98.31 433 ASN A N 1
ATOM 3490 C CA . ASN A 1 433 ? 24.902 15.331 -16.910 1.00 98.31 433 ASN A CA 1
ATOM 3491 C C . ASN A 1 433 ? 24.448 14.631 -18.201 1.00 98.31 433 ASN A C 1
ATOM 3493 O O . ASN A 1 433 ? 24.785 15.103 -19.288 1.00 98.31 433 ASN A O 1
ATOM 3497 N N . CYS A 1 434 ? 23.619 13.585 -18.117 1.00 98.44 434 CYS A N 1
ATOM 3498 C CA . CYS A 1 434 ? 23.022 12.975 -19.308 1.00 98.44 434 CYS A CA 1
ATOM 3499 C C . CYS A 1 434 ? 22.121 13.964 -20.066 1.00 98.44 434 CYS A C 1
ATOM 3501 O O . CYS A 1 434 ? 22.226 14.074 -21.285 1.00 98.44 434 CYS A O 1
ATOM 3503 N N . LEU A 1 435 ? 21.296 14.751 -19.365 1.00 98.56 435 LEU A N 1
ATOM 3504 C CA . LEU A 1 435 ? 20.453 15.783 -19.982 1.00 98.56 435 LEU A CA 1
ATOM 3505 C C . LEU A 1 435 ? 21.270 16.890 -20.662 1.00 98.56 435 LEU A C 1
ATOM 3507 O O . LEU A 1 435 ? 20.890 17.359 -21.738 1.00 98.56 435 LEU A O 1
ATOM 3511 N N . LYS A 1 436 ? 22.405 17.297 -20.077 1.00 98.50 436 LYS A N 1
ATOM 3512 C CA . LYS A 1 436 ? 23.353 18.220 -20.723 1.00 98.50 436 LYS A CA 1
ATOM 3513 C C . LYS A 1 436 ? 23.890 17.639 -22.023 1.00 98.50 436 LYS A C 1
ATOM 3515 O O . LYS A 1 436 ? 23.918 18.359 -23.019 1.00 98.50 436 LYS A O 1
ATOM 3520 N N . GLU A 1 437 ? 24.276 16.365 -22.037 1.00 98.56 437 GLU A N 1
ATOM 3521 C CA . GLU A 1 437 ? 24.789 15.717 -23.248 1.00 98.56 437 GLU A CA 1
ATOM 3522 C C . GLU A 1 437 ? 23.687 15.547 -24.308 1.00 98.56 437 GLU A C 1
ATOM 3524 O O . GLU A 1 437 ? 23.906 15.877 -25.475 1.00 98.56 437 GLU A O 1
ATOM 3529 N N . PHE A 1 438 ? 22.466 15.161 -23.914 1.00 98.69 438 PHE A N 1
ATOM 3530 C CA . PHE A 1 438 ? 21.303 15.134 -24.811 1.00 98.69 438 PHE A CA 1
ATOM 3531 C C . PHE A 1 438 ? 21.046 16.508 -25.434 1.00 98.69 438 PHE A C 1
ATOM 3533 O O . PHE A 1 438 ? 20.872 16.616 -26.648 1.00 98.69 438 PHE A O 1
ATOM 3540 N N . LYS A 1 439 ? 21.075 17.575 -24.627 1.00 98.50 439 LYS A N 1
ATOM 3541 C CA . LYS A 1 439 ? 20.897 18.954 -25.099 1.00 98.50 439 LYS A CA 1
ATOM 3542 C C . LYS A 1 439 ? 22.017 19.383 -26.042 1.00 98.50 439 LYS A C 1
ATOM 3544 O O . LYS A 1 439 ? 21.734 19.907 -27.115 1.00 98.50 439 LYS A O 1
ATOM 3549 N N . LYS A 1 440 ? 23.274 19.145 -25.664 1.00 98.44 440 LYS A N 1
ATOM 3550 C CA . LYS A 1 440 ? 24.468 19.471 -26.461 1.00 98.44 440 LYS A CA 1
ATOM 3551 C C . LYS A 1 440 ? 24.422 18.819 -27.843 1.00 98.44 440 LYS A C 1
ATOM 3553 O O . LYS A 1 440 ? 24.847 19.437 -28.812 1.00 98.44 440 LYS A O 1
ATOM 3558 N N . ARG A 1 441 ? 23.876 17.604 -27.943 1.00 98.38 441 ARG A N 1
ATOM 3559 C CA . ARG A 1 441 ? 23.706 16.875 -29.210 1.00 98.38 441 ARG A CA 1
ATOM 3560 C C . ARG A 1 441 ? 22.394 17.177 -29.945 1.00 98.38 441 ARG A C 1
ATOM 3562 O O . ARG A 1 441 ? 22.183 16.641 -31.029 1.00 98.38 441 ARG A O 1
ATOM 3569 N N . GLY A 1 442 ? 21.512 18.006 -29.378 1.00 98.25 442 GLY A N 1
ATOM 3570 C CA . GLY A 1 442 ? 20.202 18.317 -29.958 1.00 98.25 442 GLY A CA 1
ATOM 3571 C C . GLY A 1 442 ? 19.245 17.119 -29.986 1.00 98.25 442 GLY A C 1
ATOM 3572 O O . GLY A 1 442 ? 18.503 16.953 -30.947 1.00 98.25 442 GLY A O 1
ATOM 3573 N N . LYS A 1 443 ? 19.303 16.248 -28.971 1.00 98.44 443 LYS A N 1
ATOM 3574 C CA . LYS A 1 443 ? 18.597 14.952 -28.922 1.00 98.44 443 LYS A CA 1
ATOM 3575 C C . LYS A 1 443 ? 17.569 14.829 -27.794 1.00 98.44 443 LYS A C 1
ATOM 3577 O O . LYS A 1 443 ? 17.116 13.727 -27.514 1.00 98.44 443 LYS A O 1
ATOM 3582 N N . LEU A 1 444 ? 17.193 15.932 -27.143 1.00 98.25 444 LEU A N 1
ATOM 3583 C CA . LEU A 1 444 ? 16.180 15.907 -26.077 1.00 98.25 444 LEU A CA 1
ATOM 3584 C C . LEU A 1 444 ? 14.823 15.383 -26.576 1.00 98.25 444 LEU A C 1
ATOM 3586 O O . LEU A 1 444 ? 14.217 14.570 -25.890 1.00 98.25 444 LEU A O 1
ATOM 3590 N N . ASP A 1 445 ? 14.409 15.769 -27.787 1.00 97.75 445 ASP A N 1
ATOM 3591 C CA . ASP A 1 445 ? 13.109 15.399 -28.375 1.00 97.75 445 ASP A CA 1
ATOM 3592 C C . ASP A 1 445 ? 12.994 13.909 -28.759 1.00 97.75 445 ASP A C 1
ATOM 3594 O O . ASP A 1 445 ? 11.949 13.459 -29.231 1.00 97.75 445 ASP A O 1
ATOM 3598 N N . LEU A 1 446 ? 14.063 13.121 -28.580 1.00 98.56 446 LEU A N 1
ATOM 3599 C CA . LEU A 1 446 ? 13.998 11.668 -28.736 1.00 98.56 446 LEU A CA 1
ATOM 3600 C C . LEU A 1 446 ? 13.221 10.991 -27.601 1.00 98.56 446 LEU A C 1
ATOM 3602 O O . LEU A 1 446 ? 12.746 9.872 -27.799 1.00 98.56 446 LEU A O 1
ATOM 3606 N N . PHE A 1 447 ? 13.122 11.639 -26.437 1.00 98.69 447 PHE A N 1
ATOM 3607 C CA . PHE A 1 447 ? 12.651 11.024 -25.201 1.00 98.69 447 PHE A CA 1
ATOM 3608 C C . PHE A 1 447 ? 11.361 11.675 -24.704 1.00 98.69 447 PHE A C 1
ATOM 3610 O O . PHE A 1 447 ? 11.227 12.895 -24.668 1.00 98.69 447 PHE A O 1
ATOM 3617 N N . ASP A 1 448 ? 10.426 10.848 -24.253 1.00 98.06 448 ASP A N 1
ATOM 3618 C CA . ASP A 1 448 ? 9.121 11.283 -23.752 1.00 98.06 448 ASP A CA 1
ATOM 3619 C C . ASP A 1 448 ? 9.109 11.364 -22.216 1.00 98.06 448 ASP A C 1
ATOM 3621 O O . ASP A 1 448 ? 8.426 12.204 -21.619 1.00 98.06 448 ASP A O 1
ATOM 3625 N N . TRP A 1 449 ? 9.888 10.506 -21.553 1.00 97.75 449 TRP A N 1
ATOM 3626 C CA . TRP A 1 449 ? 10.064 10.522 -20.103 1.00 97.75 449 TRP A CA 1
ATOM 3627 C C . TRP A 1 449 ? 11.422 9.965 -19.673 1.00 97.75 449 TRP A C 1
ATOM 3629 O O . TRP A 1 449 ? 12.130 9.309 -20.434 1.00 97.75 449 TRP A O 1
ATOM 3639 N N . ILE A 1 450 ? 11.779 10.236 -18.421 1.00 97.81 450 ILE A N 1
ATOM 3640 C CA . ILE A 1 450 ? 12.829 9.529 -17.688 1.00 97.81 450 ILE A CA 1
ATOM 3641 C C . ILE A 1 450 ? 12.144 8.599 -16.697 1.00 97.81 450 ILE A C 1
ATOM 3643 O O . ILE A 1 450 ? 11.287 9.034 -15.919 1.00 97.81 450 ILE A O 1
ATOM 3647 N N . SER A 1 451 ? 12.520 7.325 -16.729 1.00 97.56 451 SER A N 1
ATOM 3648 C CA . SER A 1 451 ? 12.045 6.330 -15.775 1.00 97.56 451 SER A CA 1
ATOM 3649 C C . SER A 1 451 ? 13.009 6.155 -14.600 1.00 97.56 451 SER A C 1
ATOM 3651 O O . SER A 1 451 ? 14.227 6.308 -14.735 1.00 97.56 451 SER A O 1
ATOM 3653 N N . TYR A 1 452 ? 12.456 5.866 -13.419 1.00 97.19 452 TYR A N 1
ATOM 3654 C CA . TYR A 1 452 ? 13.226 5.616 -12.198 1.00 97.19 452 TYR A CA 1
ATOM 3655 C C . TYR A 1 452 ? 12.578 4.566 -11.287 1.00 97.19 452 TYR A C 1
ATOM 3657 O O . TYR A 1 452 ? 11.351 4.421 -11.253 1.00 97.19 452 TYR A O 1
ATOM 3665 N N . HIS A 1 453 ? 13.399 3.863 -10.502 1.00 96.06 453 HIS A N 1
ATOM 3666 C CA . HIS A 1 453 ? 13.019 2.672 -9.732 1.00 96.06 453 HIS A CA 1
ATOM 3667 C C . HIS A 1 453 ? 13.351 2.756 -8.237 1.00 96.06 453 HIS A C 1
ATOM 3669 O O . HIS A 1 453 ? 13.371 1.750 -7.530 1.00 96.06 453 HIS A O 1
ATOM 3675 N N . GLN A 1 454 ? 13.620 3.955 -7.714 1.00 95.00 454 GLN A N 1
ATOM 3676 C CA . GLN A 1 454 ? 14.076 4.114 -6.333 1.00 95.00 454 GLN A CA 1
ATOM 3677 C C . GLN A 1 454 ? 13.135 3.408 -5.334 1.00 95.00 454 GLN A C 1
ATOM 3679 O O . GLN A 1 454 ? 11.939 3.692 -5.207 1.00 95.00 454 GLN A O 1
ATOM 3684 N N . TYR A 1 455 ? 13.703 2.461 -4.594 1.00 94.75 455 TYR A N 1
ATOM 3685 C CA . TYR A 1 455 ? 13.011 1.752 -3.527 1.00 94.75 455 TYR A CA 1
ATOM 3686 C C . TYR A 1 455 ? 13.141 2.545 -2.225 1.00 94.75 455 TYR A C 1
ATOM 3688 O O . TYR A 1 455 ? 14.245 2.933 -1.837 1.00 94.75 455 TYR A O 1
ATOM 3696 N N . MET A 1 456 ? 12.017 2.754 -1.537 1.00 94.50 456 MET A N 1
ATOM 3697 C CA . MET A 1 456 ? 11.949 3.431 -0.238 1.00 94.50 456 MET A CA 1
ATOM 3698 C C . MET A 1 456 ? 11.148 2.581 0.742 1.00 94.50 456 MET A C 1
ATOM 3700 O O . MET A 1 456 ? 10.140 1.975 0.372 1.00 94.50 456 MET A O 1
ATOM 3704 N N . PHE A 1 457 ? 11.609 2.519 1.994 1.00 94.19 457 PHE A N 1
ATOM 3705 C CA . PHE A 1 457 ? 10.944 1.724 3.025 1.00 94.19 457 PHE A CA 1
ATOM 3706 C C . PHE A 1 457 ? 9.517 2.236 3.263 1.00 94.19 457 PHE A C 1
ATOM 3708 O O . PHE A 1 457 ? 8.568 1.470 3.117 1.00 94.19 457 PHE A O 1
ATOM 3715 N N . ARG A 1 458 ? 9.369 3.543 3.503 1.00 95.19 458 ARG A N 1
ATOM 3716 C CA . ARG A 1 458 ? 8.096 4.270 3.458 1.00 95.19 458 ARG A CA 1
ATOM 3717 C C . ARG A 1 458 ? 7.898 4.834 2.039 1.00 95.19 458 ARG A C 1
ATOM 3719 O O . ARG A 1 458 ? 8.777 5.571 1.588 1.00 95.19 458 ARG A O 1
ATOM 3726 N N . PRO A 1 459 ? 6.803 4.505 1.322 1.00 95.88 459 PRO A N 1
ATOM 3727 C CA . PRO A 1 459 ? 6.582 4.967 -0.053 1.00 95.88 459 PRO A CA 1
ATOM 3728 C C . PRO A 1 459 ? 6.706 6.487 -0.229 1.00 95.88 459 PRO A C 1
ATOM 3730 O O . PRO A 1 459 ? 7.256 6.948 -1.224 1.00 95.88 459 PRO A O 1
ATOM 3733 N N . GLU A 1 460 ? 6.228 7.257 0.748 1.00 96.69 460 GLU A N 1
ATOM 3734 C CA . GLU A 1 460 ? 6.099 8.712 0.679 1.00 96.69 460 GLU A CA 1
ATOM 3735 C C . GLU A 1 460 ? 7.427 9.464 0.817 1.00 96.69 460 GLU A C 1
ATOM 3737 O O . GLU A 1 460 ? 7.543 10.592 0.335 1.00 96.69 460 GLU A O 1
ATOM 3742 N N . ASP A 1 461 ? 8.465 8.829 1.374 1.00 96.12 461 ASP A N 1
ATOM 3743 C CA . ASP A 1 461 ? 9.809 9.420 1.466 1.00 96.12 461 ASP A CA 1
ATOM 3744 C C . ASP A 1 461 ? 10.450 9.628 0.077 1.00 96.12 461 ASP A C 1
ATOM 3746 O O . ASP A 1 461 ? 11.472 10.301 -0.060 1.00 96.12 461 ASP A O 1
ATOM 3750 N N . MET A 1 462 ? 9.841 9.064 -0.970 1.00 94.44 462 MET A N 1
ATOM 3751 C CA . MET A 1 462 ? 10.229 9.257 -2.360 1.00 94.44 462 MET A CA 1
ATOM 3752 C C . MET A 1 462 ? 10.008 10.689 -2.860 1.00 94.44 462 MET A C 1
ATOM 3754 O O . MET A 1 462 ? 10.816 11.206 -3.632 1.00 94.44 462 MET A O 1
ATOM 3758 N N . TYR A 1 463 ? 8.906 11.336 -2.472 1.00 95.75 463 TYR A N 1
ATOM 3759 C CA . TYR A 1 463 ? 8.432 12.529 -3.184 1.00 95.75 463 TYR A CA 1
ATOM 3760 C C . TYR A 1 463 ? 9.390 13.723 -3.118 1.00 95.75 463 TYR A C 1
ATOM 3762 O O . TYR A 1 463 ? 9.604 14.347 -4.157 1.00 95.75 463 TYR A O 1
ATOM 3770 N N . PRO A 1 464 ? 10.070 14.014 -1.990 1.00 96.50 464 PRO A N 1
ATOM 3771 C CA . PRO A 1 464 ? 11.103 15.046 -1.980 1.00 96.50 464 PRO A CA 1
ATOM 3772 C C . PRO A 1 464 ? 12.264 14.764 -2.946 1.00 96.50 464 PRO A C 1
ATOM 3774 O O . PRO A 1 464 ? 12.911 15.703 -3.405 1.00 96.50 464 PRO A O 1
ATOM 3777 N N . LEU A 1 465 ? 12.565 13.494 -3.245 1.00 96.56 465 LEU A N 1
ATOM 3778 C CA . LEU A 1 465 ? 13.585 13.118 -4.233 1.00 96.56 465 LEU A CA 1
ATOM 3779 C C . LEU A 1 465 ? 13.072 13.372 -5.655 1.00 96.56 465 LEU A C 1
ATOM 3781 O O . LEU A 1 465 ? 13.771 13.978 -6.466 1.00 96.56 465 LEU A O 1
ATOM 3785 N N . VAL A 1 466 ? 11.829 12.965 -5.931 1.00 96.69 466 VAL A N 1
ATOM 3786 C CA . VAL A 1 466 ? 11.184 13.145 -7.240 1.00 96.69 466 VAL A CA 1
ATOM 3787 C C . VAL A 1 466 ? 11.031 14.619 -7.584 1.00 96.69 466 VAL A C 1
ATOM 3789 O O . VAL A 1 466 ? 11.312 14.994 -8.713 1.00 96.69 466 VAL A O 1
ATOM 3792 N N . GLU A 1 467 ? 10.680 15.481 -6.630 1.00 97.25 467 GLU A N 1
ATOM 3793 C CA . GLU A 1 467 ? 10.557 16.920 -6.895 1.00 97.25 467 GLU A CA 1
ATOM 3794 C C . GLU A 1 467 ? 11.907 17.588 -7.201 1.00 97.25 467 GLU A C 1
ATOM 3796 O O . GLU A 1 467 ? 11.994 18.462 -8.072 1.00 97.25 467 GLU A O 1
ATOM 3801 N N . ARG A 1 468 ? 13.002 17.126 -6.578 1.00 97.56 468 ARG A N 1
ATOM 3802 C CA . ARG A 1 468 ? 14.353 17.559 -6.977 1.00 97.56 468 ARG A CA 1
ATOM 3803 C C . ARG A 1 468 ? 14.687 17.103 -8.391 1.00 97.56 468 ARG A C 1
ATOM 3805 O O . ARG A 1 468 ? 15.178 17.903 -9.185 1.00 97.56 468 ARG A O 1
ATOM 3812 N N . LEU A 1 469 ? 14.386 15.849 -8.721 1.00 97.19 469 LEU A N 1
ATOM 3813 C CA . LEU A 1 469 ? 14.586 15.319 -10.065 1.00 97.19 469 LEU A CA 1
ATOM 3814 C C . LEU A 1 469 ? 13.741 16.082 -11.098 1.00 97.19 469 LEU A C 1
ATOM 3816 O O . LEU A 1 469 ? 14.263 16.487 -12.132 1.00 97.19 469 LEU A O 1
ATOM 3820 N N . ARG A 1 470 ? 12.471 16.367 -10.791 1.00 96.94 470 ARG A N 1
ATOM 3821 C CA . ARG A 1 470 ? 11.539 17.128 -11.637 1.00 96.94 470 ARG A CA 1
ATOM 3822 C C . ARG A 1 470 ? 12.072 18.528 -11.912 1.00 96.94 470 ARG A C 1
ATOM 3824 O O . ARG A 1 470 ? 12.061 18.971 -13.057 1.00 96.94 470 ARG A O 1
ATOM 3831 N N . THR A 1 471 ? 12.606 19.185 -10.882 1.00 97.50 471 THR A N 1
ATOM 3832 C CA . THR A 1 471 ? 13.265 20.492 -11.006 1.00 97.50 471 THR A CA 1
ATOM 3833 C C . THR A 1 471 ? 14.466 20.420 -11.948 1.00 97.50 471 THR A C 1
ATOM 3835 O O . THR A 1 471 ? 14.628 21.290 -12.798 1.00 97.50 471 THR A O 1
ATOM 3838 N N . VAL A 1 472 ? 15.302 19.383 -11.830 1.00 98.06 472 VAL A N 1
ATOM 3839 C CA . VAL A 1 472 ? 16.461 19.182 -12.713 1.00 98.06 472 VAL A CA 1
ATOM 3840 C C . VAL A 1 472 ? 16.025 18.948 -14.156 1.00 98.06 472 VAL A C 1
ATOM 3842 O O . VAL A 1 472 ? 16.513 19.653 -15.034 1.00 98.06 472 VAL A O 1
ATOM 3845 N N . VAL A 1 473 ? 15.085 18.033 -14.408 1.00 97.94 473 VAL A N 1
ATOM 3846 C CA . VAL A 1 473 ? 14.560 17.754 -15.757 1.00 97.94 473 VAL A CA 1
ATOM 3847 C C . VAL A 1 473 ? 13.949 19.010 -16.385 1.00 97.94 473 VAL A C 1
ATOM 3849 O O . VAL A 1 473 ? 14.254 19.331 -17.535 1.00 97.94 473 VAL A O 1
ATOM 3852 N N . GLY A 1 474 ? 13.183 19.779 -15.604 1.00 97.62 474 GLY A N 1
ATOM 3853 C CA . GLY A 1 474 ? 12.530 21.014 -16.042 1.00 97.62 474 GLY A CA 1
ATOM 3854 C C . GLY A 1 474 ? 13.483 22.111 -16.535 1.00 97.62 474 GLY A C 1
ATOM 3855 O O . GLY A 1 474 ? 13.068 22.960 -17.320 1.00 97.62 474 GLY A O 1
ATOM 3856 N N . LYS A 1 475 ? 14.771 22.083 -16.153 1.00 98.06 475 LYS A N 1
ATOM 3857 C CA . LYS A 1 475 ? 15.798 22.993 -16.706 1.00 98.06 475 LYS A CA 1
ATOM 3858 C C . LYS A 1 475 ? 16.115 22.711 -18.182 1.00 98.06 475 LYS A C 1
ATOM 3860 O O . LYS A 1 475 ? 16.638 23.588 -18.872 1.00 98.06 475 LYS A O 1
ATOM 3865 N N . TYR A 1 476 ? 15.871 21.484 -18.648 1.00 98.25 476 TYR A N 1
ATOM 3866 C CA . TYR A 1 476 ? 16.269 21.011 -19.977 1.00 98.25 476 TYR A CA 1
ATOM 3867 C C . TYR A 1 476 ? 15.073 20.791 -20.901 1.00 98.25 476 TYR A C 1
ATOM 3869 O O . TYR A 1 476 ? 15.187 21.084 -22.088 1.00 98.25 476 TYR A O 1
ATOM 3877 N N . SER A 1 477 ? 13.940 20.308 -20.383 1.00 97.00 477 SER A N 1
ATOM 3878 C CA . SER A 1 477 ? 12.734 20.057 -21.176 1.00 97.00 477 SER A CA 1
ATOM 3879 C C . SER A 1 477 ? 11.460 20.222 -20.344 1.00 97.00 477 SER A C 1
ATOM 3881 O O . SER A 1 477 ? 11.407 19.829 -19.182 1.00 97.00 477 SER A O 1
ATOM 3883 N N . SER A 1 478 ? 10.412 20.773 -20.961 1.00 94.62 478 SER A N 1
ATOM 3884 C CA . SER A 1 478 ? 9.057 20.844 -20.395 1.00 94.62 478 SER A CA 1
ATOM 3885 C C . SER A 1 478 ? 8.177 19.639 -20.771 1.00 94.62 478 SER A C 1
ATOM 3887 O O . SER A 1 478 ? 7.160 19.379 -20.111 1.00 94.62 478 SER A O 1
ATOM 3889 N N . HIS A 1 479 ? 8.553 18.896 -21.820 1.00 95.88 479 HIS A N 1
ATOM 3890 C CA . HIS A 1 479 ? 7.794 17.743 -22.304 1.00 95.88 479 HIS A CA 1
ATOM 3891 C C . HIS A 1 479 ? 8.247 16.428 -21.659 1.00 95.88 479 HIS A C 1
ATOM 3893 O O . HIS A 1 479 ? 7.380 15.603 -21.380 1.00 95.88 479 HIS A O 1
ATOM 3899 N N . ILE A 1 480 ? 9.543 16.264 -21.346 1.00 97.25 480 ILE A N 1
ATOM 3900 C CA . ILE A 1 480 ? 10.065 15.052 -20.692 1.00 97.25 480 ILE A CA 1
ATOM 3901 C C . ILE A 1 480 ? 9.435 14.923 -19.302 1.00 97.25 480 ILE A C 1
ATOM 3903 O O . ILE A 1 480 ? 9.631 15.775 -18.431 1.00 97.25 480 ILE A O 1
ATOM 3907 N N . LYS A 1 481 ? 8.660 13.857 -19.094 1.00 95.19 481 LYS A N 1
ATOM 3908 C CA . LYS A 1 481 ? 8.022 13.554 -17.803 1.00 95.19 481 LYS A CA 1
ATOM 3909 C C . LYS A 1 481 ? 8.884 12.627 -16.945 1.00 95.19 481 LYS A C 1
ATOM 3911 O O . LYS A 1 481 ? 9.923 12.139 -17.377 1.00 95.19 481 LYS A O 1
ATOM 3916 N N . LEU A 1 482 ? 8.444 12.401 -15.710 1.00 95.56 482 LEU A N 1
ATOM 3917 C CA . LEU A 1 482 ? 9.031 11.424 -14.797 1.00 95.56 482 LEU A CA 1
ATOM 3918 C C . LEU A 1 482 ? 8.050 10.286 -14.575 1.00 95.56 482 LEU A C 1
ATOM 3920 O O . LEU A 1 482 ? 6.914 10.540 -14.169 1.00 95.56 482 LEU A O 1
ATOM 3924 N N . TRP A 1 483 ? 8.482 9.061 -14.853 1.00 95.88 483 TRP A N 1
ATOM 3925 C CA . TRP A 1 483 ? 7.683 7.856 -14.646 1.00 95.88 483 TRP A CA 1
ATOM 3926 C C . TRP A 1 483 ? 8.387 6.944 -13.651 1.00 95.88 483 TRP A C 1
ATOM 3928 O O . TRP A 1 483 ? 9.595 6.725 -13.713 1.00 95.88 483 TRP A O 1
ATOM 3938 N N . GLN A 1 484 ? 7.624 6.391 -12.727 1.00 95.81 484 GLN A N 1
ATOM 3939 C CA . GLN A 1 484 ? 8.107 5.374 -11.819 1.00 95.81 484 GLN A CA 1
ATOM 3940 C C . GLN A 1 484 ? 7.948 4.014 -12.518 1.00 95.81 484 GLN A C 1
ATOM 3942 O O . GLN A 1 484 ? 6.828 3.569 -12.748 1.00 95.81 484 GLN A O 1
ATOM 3947 N N . GLY A 1 485 ? 9.064 3.393 -12.914 1.00 93.56 485 GLY A N 1
ATOM 3948 C CA . GLY A 1 485 ? 9.063 2.192 -13.770 1.00 93.56 485 GLY A CA 1
ATOM 3949 C C . GLY A 1 485 ? 8.955 0.869 -13.006 1.00 93.56 485 GLY A C 1
ATOM 3950 O O . GLY A 1 485 ? 8.232 -0.033 -13.418 1.00 93.56 485 GLY A O 1
ATOM 3951 N N . GLU A 1 486 ? 9.619 0.775 -11.854 1.00 92.81 486 GLU A N 1
ATOM 3952 C CA . GLU A 1 486 ? 9.673 -0.426 -11.018 1.00 92.81 486 GLU A CA 1
ATOM 3953 C C . GLU A 1 486 ? 9.794 -0.044 -9.531 1.00 92.81 486 GLU A C 1
ATOM 3955 O O . GLU A 1 486 ? 10.631 0.767 -9.137 1.00 92.81 486 GLU A O 1
ATOM 3960 N N . SER A 1 487 ? 8.896 -0.553 -8.685 1.00 93.25 487 SER A N 1
ATOM 3961 C CA . SER A 1 487 ? 9.025 -0.477 -7.227 1.00 93.25 487 SER A CA 1
ATOM 3962 C C . SER A 1 487 ? 8.042 -1.427 -6.549 1.00 93.25 487 SER A C 1
ATOM 3964 O O . SER A 1 487 ? 6.991 -1.758 -7.094 1.00 93.25 487 SER A O 1
ATOM 3966 N N . GLY A 1 488 ? 8.368 -1.878 -5.343 1.00 95.38 488 GLY A N 1
ATOM 3967 C CA . GLY A 1 488 ? 7.555 -2.855 -4.626 1.00 95.38 488 GLY A CA 1
ATOM 3968 C C . GLY A 1 488 ? 8.131 -3.234 -3.269 1.00 95.38 488 GLY A C 1
ATOM 3969 O O . GLY A 1 488 ? 9.325 -3.065 -3.005 1.00 95.38 488 GLY A O 1
ATOM 3970 N N . ALA A 1 489 ? 7.291 -3.817 -2.418 1.00 97.00 489 ALA A N 1
ATOM 3971 C CA . ALA A 1 489 ? 7.684 -4.349 -1.118 1.00 97.00 489 ALA A CA 1
ATOM 3972 C C . ALA A 1 489 ? 7.611 -5.889 -1.101 1.00 97.00 489 ALA A C 1
ATOM 3974 O O . ALA A 1 489 ? 6.719 -6.471 -1.718 1.00 97.00 489 ALA A O 1
ATOM 3975 N N . PRO A 1 490 ? 8.549 -6.586 -0.434 1.00 97.19 490 PRO A N 1
ATOM 3976 C CA . PRO A 1 490 ? 8.449 -8.027 -0.212 1.00 97.19 490 PRO A CA 1
ATOM 3977 C C . PRO A 1 490 ? 7.171 -8.405 0.551 1.00 97.19 490 PRO A C 1
ATOM 3979 O O . PRO A 1 490 ? 6.755 -7.682 1.445 1.00 97.19 490 PRO A O 1
ATOM 3982 N N . SER A 1 491 ? 6.606 -9.586 0.291 1.00 96.69 491 SER A N 1
ATOM 3983 C CA . SER A 1 491 ? 5.515 -10.161 1.098 1.00 96.69 491 SER A CA 1
ATOM 3984 C C . SER A 1 491 ? 5.988 -10.857 2.382 1.00 96.69 491 SER A C 1
ATOM 3986 O O . SER A 1 491 ? 5.178 -11.298 3.197 1.00 96.69 491 SER A O 1
ATOM 3988 N N . ARG A 1 492 ? 7.308 -11.018 2.546 1.00 93.75 492 ARG A N 1
ATOM 3989 C CA . ARG A 1 492 ? 7.957 -11.608 3.723 1.00 93.75 492 ARG A CA 1
ATOM 3990 C C . ARG A 1 492 ? 9.350 -11.021 3.918 1.00 93.75 492 ARG A C 1
ATOM 3992 O O . ARG A 1 492 ? 10.075 -10.801 2.946 1.00 93.75 492 ARG A O 1
ATOM 3999 N N . GLY A 1 493 ? 9.747 -10.827 5.172 1.00 89.19 493 GLY A N 1
ATOM 4000 C CA . GLY A 1 493 ? 11.101 -10.391 5.507 1.00 89.19 493 GLY A CA 1
ATOM 4001 C C . GLY A 1 493 ? 12.204 -11.414 5.219 1.00 89.19 493 GLY A C 1
ATOM 4002 O O . GLY A 1 493 ? 11.966 -12.622 5.120 1.00 89.19 493 GLY A O 1
ATOM 4003 N N . ARG A 1 494 ? 13.440 -10.906 5.126 1.00 88.94 494 ARG A N 1
ATOM 4004 C CA . ARG A 1 494 ? 14.711 -11.651 4.976 1.00 88.94 494 ARG A CA 1
ATOM 4005 C C . ARG A 1 494 ? 14.848 -12.454 3.675 1.00 88.94 494 ARG A C 1
ATOM 4007 O O . ARG A 1 494 ? 15.599 -13.437 3.632 1.00 88.94 494 ARG A O 1
ATOM 4014 N N . MET A 1 495 ? 14.160 -12.008 2.626 1.00 92.12 495 MET A N 1
ATOM 4015 C CA . MET A 1 495 ? 14.125 -12.616 1.287 1.00 92.12 495 MET A CA 1
ATOM 4016 C C . MET A 1 495 ? 15.133 -11.957 0.319 1.00 92.12 495 MET A C 1
ATOM 4018 O O . MET A 1 495 ? 16.131 -11.401 0.771 1.00 92.12 495 MET A O 1
ATOM 4022 N N . GLY A 1 496 ? 14.953 -12.089 -0.999 1.00 90.62 496 GLY A N 1
ATOM 4023 C CA . GLY A 1 496 ? 15.819 -11.484 -2.022 1.00 90.62 496 GLY A CA 1
ATOM 4024 C C . GLY A 1 496 ? 15.397 -10.075 -2.465 1.00 90.62 496 GLY A C 1
ATOM 4025 O O . GLY A 1 496 ? 14.228 -9.698 -2.364 1.00 90.62 496 GLY A O 1
ATOM 4026 N N . GLY A 1 497 ? 16.354 -9.312 -3.003 1.00 90.88 497 GLY A N 1
ATOM 4027 C CA . GLY A 1 497 ? 16.133 -7.997 -3.621 1.00 90.88 497 GLY A CA 1
ATOM 4028 C C . GLY A 1 497 ? 16.010 -6.819 -2.642 1.00 90.88 497 GLY A C 1
ATOM 4029 O O . GLY A 1 497 ? 16.270 -6.947 -1.442 1.00 90.88 497 GLY A O 1
ATOM 4030 N N . ALA A 1 498 ? 15.610 -5.655 -3.168 1.00 92.12 498 ALA A N 1
ATOM 4031 C CA . ALA A 1 498 ? 15.435 -4.420 -2.398 1.00 92.12 498 ALA A CA 1
ATOM 4032 C C . ALA A 1 498 ? 14.429 -4.576 -1.240 1.00 92.12 498 ALA A C 1
ATOM 4034 O O . ALA A 1 498 ? 13.506 -5.389 -1.317 1.00 92.12 498 ALA A O 1
ATOM 4035 N N . LEU A 1 499 ? 14.619 -3.804 -0.163 1.00 94.38 499 LEU A N 1
ATOM 4036 C CA . LEU A 1 499 ? 13.793 -3.814 1.059 1.00 94.38 499 LEU A CA 1
ATOM 4037 C C . LEU A 1 499 ? 13.724 -5.165 1.802 1.00 94.38 499 LEU A C 1
ATOM 4039 O O . LEU A 1 499 ? 12.940 -5.319 2.734 1.00 94.38 499 LEU A O 1
ATOM 4043 N N . SER A 1 500 ? 14.556 -6.146 1.448 1.00 91.06 500 SER A N 1
ATOM 4044 C CA . SER A 1 500 ? 14.521 -7.492 2.041 1.00 91.06 500 SER A CA 1
ATOM 4045 C C . SER A 1 500 ? 14.938 -7.565 3.513 1.00 91.06 500 SER A C 1
ATOM 4047 O O . SER A 1 500 ? 14.614 -8.544 4.182 1.00 91.06 500 SER A O 1
ATOM 4049 N N . ALA A 1 501 ? 15.644 -6.557 4.029 1.00 89.12 501 ALA A N 1
ATOM 4050 C CA . ALA A 1 501 ? 16.148 -6.540 5.402 1.00 89.12 501 ALA A CA 1
ATOM 4051 C C . ALA A 1 501 ? 15.054 -6.347 6.471 1.00 89.12 501 ALA A C 1
ATOM 4053 O O . ALA A 1 501 ? 15.308 -6.607 7.645 1.00 89.12 501 ALA A O 1
ATOM 4054 N N . TYR A 1 502 ? 13.855 -5.909 6.078 1.00 89.69 502 TYR A N 1
ATOM 4055 C CA . TYR A 1 502 ? 12.764 -5.576 6.995 1.00 89.69 502 TYR A CA 1
ATOM 4056 C C . TYR A 1 502 ? 11.756 -6.719 7.141 1.00 89.69 502 TYR A C 1
ATOM 4058 O O . TYR A 1 502 ? 11.616 -7.560 6.252 1.00 89.69 502 TYR A O 1
ATOM 4066 N N . ASP A 1 503 ? 11.031 -6.737 8.258 1.00 89.19 503 ASP A N 1
ATOM 4067 C CA . ASP A 1 503 ? 10.018 -7.750 8.554 1.00 89.19 503 ASP A CA 1
ATOM 4068 C C . ASP A 1 503 ? 8.680 -7.402 7.879 1.00 89.19 503 ASP A C 1
ATOM 4070 O O . ASP A 1 503 ? 7.805 -6.769 8.468 1.00 89.19 503 ASP A O 1
ATOM 4074 N N . TRP A 1 504 ? 8.533 -7.822 6.623 1.00 94.56 504 TRP A N 1
ATOM 4075 C CA . TRP A 1 504 ? 7.301 -7.671 5.844 1.00 94.56 504 TRP A CA 1
ATOM 4076 C C . TRP A 1 504 ? 6.309 -8.824 6.039 1.00 94.56 504 TRP A C 1
ATOM 4078 O O . TRP A 1 504 ? 6.694 -9.942 6.393 1.00 94.56 504 TRP A O 1
ATOM 4088 N N . THR A 1 505 ? 5.045 -8.555 5.714 1.00 95.38 505 THR A N 1
ATOM 4089 C CA . THR A 1 505 ? 3.942 -9.521 5.588 1.00 95.38 505 THR A CA 1
ATOM 4090 C C . THR A 1 505 ? 3.137 -9.216 4.322 1.00 95.38 505 THR A C 1
ATOM 4092 O O . THR A 1 505 ? 3.305 -8.156 3.718 1.00 95.38 505 THR A O 1
ATOM 4095 N N . GLU A 1 506 ? 2.221 -10.103 3.923 1.00 97.56 506 GLU A N 1
ATOM 4096 C CA . GLU A 1 506 ? 1.284 -9.801 2.827 1.00 97.56 506 GLU A CA 1
ATOM 4097 C C . GLU A 1 506 ? 0.437 -8.547 3.109 1.00 97.56 506 GLU A C 1
ATOM 4099 O O . GLU A 1 506 ? 0.152 -7.792 2.182 1.00 97.56 506 GLU A O 1
ATOM 4104 N N . THR A 1 507 ? 0.112 -8.274 4.379 1.00 95.88 507 THR A N 1
ATOM 4105 C CA . THR A 1 507 ? -0.603 -7.060 4.799 1.00 95.88 507 THR A CA 1
ATOM 4106 C C . THR A 1 507 ? 0.186 -5.797 4.470 1.00 95.88 507 THR A C 1
ATOM 4108 O O . THR A 1 507 ? -0.327 -4.902 3.799 1.00 95.88 507 THR A O 1
ATOM 4111 N N . SER A 1 508 ? 1.444 -5.709 4.912 1.00 96.56 508 SER A N 1
ATOM 4112 C CA . SER A 1 508 ? 2.270 -4.521 4.667 1.00 96.56 508 SER A CA 1
ATOM 4113 C C . SER A 1 508 ? 2.673 -4.389 3.199 1.00 96.56 508 SER A C 1
ATOM 4115 O O . SER A 1 508 ? 2.706 -3.268 2.700 1.00 96.56 508 SER A O 1
ATOM 4117 N N . GLN A 1 509 ? 2.870 -5.497 2.474 1.00 98.50 509 GLN A N 1
ATOM 4118 C CA . GLN A 1 509 ? 3.044 -5.478 1.016 1.00 98.50 509 GLN A CA 1
ATOM 4119 C C . GLN A 1 509 ? 1.834 -4.853 0.311 1.00 98.50 509 GLN A C 1
ATOM 4121 O O . GLN A 1 509 ? 2.002 -3.951 -0.509 1.00 98.50 509 GLN A O 1
ATOM 4126 N N . ALA A 1 510 ? 0.621 -5.323 0.623 1.00 98.69 510 ALA A N 1
ATOM 4127 C CA . ALA A 1 510 ? -0.605 -4.847 -0.008 1.00 98.69 510 ALA A CA 1
ATOM 4128 C C . ALA A 1 510 ? -0.803 -3.344 0.227 1.00 98.69 510 ALA A C 1
ATOM 4130 O O . ALA A 1 510 ? -0.979 -2.583 -0.722 1.00 98.69 510 ALA A O 1
ATOM 4131 N N . LYS A 1 511 ? -0.671 -2.893 1.480 1.00 98.56 511 LYS A N 1
ATOM 4132 C CA . LYS A 1 511 ? -0.732 -1.468 1.831 1.00 98.56 511 LYS A CA 1
ATOM 4133 C C . LYS A 1 511 ? 0.336 -0.638 1.123 1.00 98.56 511 LYS A C 1
ATOM 4135 O O . LYS A 1 511 ? 0.037 0.461 0.667 1.00 98.56 511 LYS A O 1
ATOM 4140 N N . TRP A 1 512 ? 1.566 -1.149 1.036 1.00 98.31 512 TRP A N 1
ATOM 4141 C CA . TRP A 1 512 ? 2.671 -0.460 0.370 1.00 98.31 512 TRP A CA 1
ATOM 4142 C C . TRP A 1 512 ? 2.362 -0.248 -1.114 1.00 98.31 512 TRP A C 1
ATOM 4144 O O . TRP A 1 512 ? 2.510 0.869 -1.603 1.00 98.31 512 TRP A O 1
ATOM 4154 N N . ALA A 1 513 ? 1.860 -1.279 -1.806 1.00 98.50 513 ALA A N 1
ATOM 4155 C CA . ALA A 1 513 ? 1.470 -1.181 -3.213 1.00 98.50 513 ALA A CA 1
ATOM 4156 C C . ALA A 1 513 ? 0.359 -0.141 -3.427 1.00 98.50 513 ALA A C 1
ATOM 4158 O O . ALA A 1 513 ? 0.483 0.716 -4.300 1.00 98.50 513 ALA A O 1
ATOM 4159 N N . LEU A 1 514 ? -0.684 -0.159 -2.587 1.00 98.69 514 LEU A N 1
ATOM 4160 C CA . LEU A 1 514 ? -1.774 0.819 -2.647 1.00 98.69 514 LEU A CA 1
ATOM 4161 C C . LEU A 1 514 ? -1.283 2.257 -2.443 1.00 98.69 514 LEU A C 1
ATOM 4163 O O . LEU A 1 514 ? -1.609 3.142 -3.234 1.00 98.69 514 LEU A O 1
ATOM 4167 N N . ARG A 1 515 ? -0.485 2.485 -1.391 1.00 98.50 515 ARG A N 1
ATOM 4168 C CA . ARG A 1 515 ? 0.062 3.808 -1.052 1.00 98.50 515 ARG A CA 1
ATOM 4169 C C . ARG A 1 515 ? 1.001 4.327 -2.129 1.00 98.50 515 ARG A C 1
ATOM 4171 O O . ARG A 1 515 ? 0.975 5.520 -2.418 1.00 98.50 515 ARG A O 1
ATOM 4178 N N . ARG A 1 516 ? 1.793 3.445 -2.748 1.00 97.31 516 ARG A N 1
ATOM 4179 C CA . ARG A 1 516 ? 2.665 3.828 -3.857 1.00 97.31 516 ARG A CA 1
ATOM 4180 C C . ARG A 1 516 ? 1.861 4.226 -5.092 1.00 97.31 516 ARG A C 1
ATOM 4182 O O . ARG A 1 516 ? 2.038 5.343 -5.557 1.00 97.31 516 ARG A O 1
ATOM 4189 N N . ILE A 1 517 ? 0.939 3.375 -5.561 1.00 97.81 517 ILE A N 1
ATOM 4190 C CA . ILE A 1 517 ? 0.142 3.663 -6.766 1.00 97.81 517 ILE A CA 1
ATOM 4191 C C . ILE A 1 517 ? -0.648 4.968 -6.603 1.00 97.81 517 ILE A C 1
ATOM 4193 O O . ILE A 1 517 ? -0.572 5.855 -7.450 1.00 97.81 517 ILE A O 1
ATOM 4197 N N . LEU A 1 518 ? -1.413 5.096 -5.514 1.00 97.88 518 LEU A N 1
ATOM 4198 C CA . LEU A 1 518 ? -2.289 6.253 -5.310 1.00 97.88 518 LEU A CA 1
ATOM 4199 C C . LEU A 1 518 ? -1.509 7.518 -4.962 1.00 97.88 518 LEU A C 1
ATOM 4201 O O . LEU A 1 518 ? -1.931 8.613 -5.323 1.00 97.88 518 LEU A O 1
ATOM 4205 N N . GLY A 1 519 ? -0.381 7.387 -4.267 1.00 97.25 519 GLY A N 1
ATOM 4206 C CA . GLY A 1 519 ? 0.454 8.525 -3.920 1.00 97.25 519 GLY A CA 1
ATOM 4207 C C . GLY A 1 519 ? 1.248 9.085 -5.106 1.00 97.25 519 GLY A C 1
ATOM 4208 O O . GLY A 1 519 ? 1.390 10.310 -5.182 1.00 97.25 519 GLY A O 1
ATOM 4209 N N . ASP A 1 520 ? 1.698 8.224 -6.029 1.00 96.75 520 ASP A N 1
ATOM 4210 C CA . ASP A 1 520 ? 2.291 8.616 -7.315 1.00 96.75 520 ASP A CA 1
ATOM 4211 C C . ASP A 1 520 ? 1.224 9.283 -8.204 1.00 96.75 520 ASP A C 1
ATOM 4213 O O . ASP A 1 520 ? 1.409 10.418 -8.652 1.00 96.75 520 ASP A O 1
ATOM 4217 N N . HIS A 1 521 ? 0.059 8.641 -8.375 1.00 95.75 521 HIS A N 1
ATOM 4218 C CA . HIS A 1 521 ? -1.059 9.188 -9.158 1.00 95.75 521 HIS A CA 1
ATOM 4219 C C . HIS A 1 521 ? -1.530 10.544 -8.620 1.00 95.75 521 HIS A C 1
ATOM 4221 O O . HIS A 1 521 ? -1.668 11.515 -9.362 1.00 95.75 521 HIS A O 1
ATOM 4227 N N . GLY A 1 522 ? -1.685 10.654 -7.300 1.00 95.25 522 GLY A N 1
ATOM 4228 C CA . GLY A 1 522 ? -2.032 11.895 -6.615 1.00 95.25 522 GLY A CA 1
ATOM 4229 C C . GLY A 1 522 ? -1.010 13.025 -6.778 1.00 95.25 522 GLY A C 1
ATOM 4230 O O . GLY A 1 522 ? -1.311 14.149 -6.382 1.00 95.25 522 GLY A O 1
ATOM 4231 N N . ARG A 1 523 ? 0.162 12.773 -7.380 1.00 93.88 523 ARG A N 1
ATOM 4232 C CA . ARG A 1 523 ? 1.239 13.741 -7.668 1.00 93.88 523 ARG A CA 1
ATOM 4233 C C . ARG A 1 523 ? 1.640 13.772 -9.150 1.00 93.88 523 ARG A C 1
ATOM 4235 O O . ARG A 1 523 ? 2.728 14.242 -9.486 1.00 93.88 523 ARG A O 1
ATOM 4242 N N . ASP A 1 524 ? 0.758 13.295 -10.029 1.00 91.94 524 ASP A N 1
ATOM 4243 C CA . ASP A 1 524 ? 0.939 13.309 -11.486 1.00 91.94 524 ASP A CA 1
ATOM 4244 C C . ASP A 1 524 ? 2.197 12.540 -11.937 1.00 91.94 524 ASP A C 1
ATOM 4246 O O . ASP A 1 524 ? 2.967 12.989 -12.794 1.00 91.94 524 ASP A O 1
ATOM 4250 N N . ILE A 1 525 ? 2.432 11.384 -11.310 1.00 93.56 525 ILE A N 1
ATOM 4251 C CA . ILE A 1 525 ? 3.505 10.442 -11.636 1.00 93.56 525 ILE A CA 1
ATOM 4252 C C . ILE A 1 525 ? 2.857 9.143 -12.125 1.00 93.56 525 ILE A C 1
ATOM 4254 O O . ILE A 1 525 ? 2.109 8.501 -11.390 1.00 93.56 525 ILE A O 1
ATOM 4258 N N . ALA A 1 526 ? 3.162 8.735 -13.359 1.00 93.12 526 ALA A N 1
ATOM 4259 C CA . ALA A 1 526 ? 2.778 7.411 -13.848 1.00 93.12 526 ALA A CA 1
ATOM 4260 C C . ALA A 1 526 ? 3.585 6.333 -13.106 1.00 93.12 526 ALA A C 1
ATOM 4262 O O . ALA A 1 526 ? 4.782 6.514 -12.877 1.00 93.12 526 ALA A O 1
ATOM 4263 N N . THR A 1 527 ? 2.933 5.231 -12.731 1.00 92.38 527 THR A N 1
ATOM 4264 C CA . THR A 1 527 ? 3.460 4.271 -11.748 1.00 92.38 527 THR A CA 1
ATOM 4265 C C . THR A 1 527 ? 3.420 2.823 -12.244 1.00 92.38 527 THR A C 1
ATOM 4267 O O . THR A 1 527 ? 2.506 2.410 -12.974 1.00 92.38 527 THR A O 1
ATOM 4270 N N . GLY A 1 528 ? 4.428 2.060 -11.826 1.00 91.44 528 GLY A N 1
ATOM 4271 C CA . GLY A 1 528 ? 4.665 0.662 -12.148 1.00 91.44 528 GLY A CA 1
ATOM 4272 C C . GLY A 1 528 ? 4.987 -0.155 -10.898 1.00 91.44 528 GLY A C 1
ATOM 4273 O O . GLY A 1 528 ? 5.994 0.073 -10.220 1.00 91.44 528 GLY A O 1
ATOM 4274 N N . ILE A 1 529 ? 4.141 -1.148 -10.599 1.00 96.25 529 ILE A N 1
ATOM 4275 C CA . ILE A 1 529 ? 4.365 -2.058 -9.469 1.00 96.25 529 ILE A CA 1
ATOM 4276 C C . ILE A 1 529 ? 5.169 -3.273 -9.911 1.00 96.25 529 ILE A C 1
ATOM 4278 O O . ILE A 1 529 ? 4.769 -4.027 -10.794 1.00 96.25 529 ILE A O 1
ATOM 4282 N N . PHE A 1 530 ? 6.274 -3.500 -9.212 1.00 96.25 530 PHE A N 1
ATOM 4283 C CA . PHE A 1 530 ? 7.112 -4.675 -9.350 1.00 96.25 530 PHE A CA 1
ATOM 4284 C C . PHE A 1 530 ? 6.738 -5.690 -8.261 1.00 96.25 530 PHE A C 1
ATOM 4286 O O . PHE A 1 530 ? 6.976 -5.460 -7.074 1.00 96.25 530 PHE A O 1
ATOM 4293 N N . CYS A 1 531 ? 6.140 -6.831 -8.593 1.00 96.25 531 CYS A N 1
ATOM 4294 C CA . CYS A 1 531 ? 5.834 -7.355 -9.936 1.00 96.25 531 CYS A CA 1
ATOM 4295 C C . CYS A 1 531 ? 4.654 -8.340 -9.865 1.00 96.25 531 CYS A C 1
ATOM 4297 O O . CYS A 1 531 ? 4.115 -8.590 -8.784 1.00 96.25 531 CYS A O 1
ATOM 4299 N N . ILE A 1 532 ? 4.236 -8.926 -10.994 1.00 98.44 532 ILE A N 1
ATOM 4300 C CA . ILE A 1 532 ? 3.092 -9.849 -11.029 1.00 98.44 532 ILE A CA 1
ATOM 4301 C C . ILE A 1 532 ? 3.320 -11.127 -10.207 1.00 98.44 532 ILE A C 1
ATOM 4303 O O . ILE A 1 532 ? 2.421 -11.540 -9.479 1.00 98.44 532 ILE A O 1
ATOM 4307 N N . SER A 1 533 ? 4.502 -11.745 -10.249 1.00 98.38 533 SER A N 1
ATOM 4308 C CA . SER A 1 533 ? 4.760 -13.046 -9.614 1.00 98.38 533 SER A CA 1
ATOM 4309 C C . SER A 1 533 ? 6.096 -13.098 -8.890 1.00 98.38 533 SER A C 1
ATOM 4311 O O . SER A 1 533 ? 7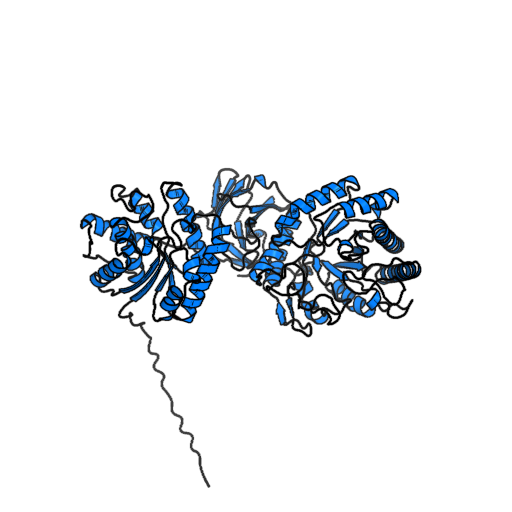.066 -12.481 -9.318 1.00 98.38 533 SER A O 1
ATOM 4313 N N . ASP A 1 534 ? 6.170 -13.892 -7.824 1.00 97.88 534 ASP A N 1
ATOM 4314 C CA . ASP A 1 534 ? 7.442 -14.176 -7.161 1.00 97.88 534 ASP A CA 1
ATOM 4315 C C . ASP A 1 534 ? 8.438 -14.812 -8.132 1.00 97.88 534 ASP A C 1
ATOM 4317 O O . ASP A 1 534 ? 8.073 -15.679 -8.929 1.00 97.88 534 ASP A O 1
ATOM 4321 N N . MET A 1 535 ? 9.703 -14.411 -8.021 1.00 94.81 535 MET A N 1
ATOM 4322 C CA . MET A 1 535 ? 10.756 -14.807 -8.957 1.00 94.81 535 MET A CA 1
ATOM 4323 C C . MET A 1 535 ? 11.907 -15.530 -8.263 1.00 94.81 535 MET A C 1
ATOM 4325 O O . MET A 1 535 ? 12.308 -15.189 -7.139 1.00 94.81 535 MET A O 1
ATOM 4329 N N . ASN A 1 536 ? 12.473 -16.494 -8.984 1.00 92.88 536 ASN A N 1
ATOM 4330 C CA . ASN A 1 536 ? 13.605 -17.298 -8.552 1.00 92.88 536 ASN A CA 1
ATOM 4331 C C . ASN A 1 536 ? 14.810 -16.949 -9.426 1.00 92.88 536 ASN A C 1
ATOM 4333 O O . ASN A 1 536 ? 14.806 -17.195 -10.629 1.00 92.88 536 ASN A O 1
ATOM 4337 N N . TYR A 1 537 ? 15.842 -16.372 -8.818 1.00 90.06 537 TYR A N 1
ATOM 4338 C CA . TYR A 1 537 ? 17.084 -16.071 -9.522 1.00 90.06 537 TYR A CA 1
ATOM 4339 C C . TYR A 1 537 ? 17.833 -17.354 -9.886 1.00 90.06 537 TYR A C 1
ATOM 4341 O O . TYR A 1 537 ? 17.815 -18.333 -9.134 1.00 90.06 537 TYR A O 1
ATOM 4349 N N . ALA A 1 538 ? 18.542 -17.331 -11.014 1.00 84.75 538 ALA A N 1
ATOM 4350 C CA . ALA A 1 538 ? 19.424 -18.424 -11.395 1.00 84.75 538 ALA A CA 1
ATOM 4351 C C . ALA A 1 538 ? 20.551 -18.624 -10.369 1.00 84.75 538 ALA A C 1
ATOM 4353 O O . ALA A 1 538 ? 21.028 -17.683 -9.730 1.00 84.75 538 ALA A O 1
ATOM 4354 N N . ALA A 1 539 ? 21.059 -19.856 -10.285 1.00 82.12 539 ALA A N 1
ATOM 4355 C CA . ALA A 1 539 ? 22.188 -20.197 -9.420 1.00 82.12 539 ALA A CA 1
ATOM 4356 C C . ALA A 1 539 ? 23.452 -19.367 -9.713 1.00 82.12 539 ALA A C 1
ATOM 4358 O O . ALA A 1 539 ? 24.301 -19.226 -8.835 1.00 82.12 539 ALA A O 1
ATOM 4359 N N . THR A 1 540 ? 23.577 -18.795 -10.911 1.00 78.69 540 THR A N 1
ATOM 4360 C CA . THR A 1 540 ? 24.688 -17.936 -11.343 1.00 78.69 540 THR A CA 1
ATOM 4361 C C . THR A 1 540 ? 24.497 -16.453 -11.010 1.00 78.69 540 THR A C 1
ATOM 4363 O O . THR A 1 540 ? 25.456 -15.696 -11.116 1.00 78.69 540 THR A O 1
ATOM 4366 N N . ASP A 1 541 ? 23.311 -16.021 -10.570 1.00 83.44 541 ASP A N 1
ATOM 4367 C CA . ASP A 1 541 ? 23.016 -14.607 -10.293 1.00 83.44 541 ASP A CA 1
ATOM 4368 C C . ASP A 1 541 ? 23.624 -14.132 -8.958 1.00 83.44 541 ASP A C 1
ATOM 4370 O O . ASP A 1 541 ? 23.917 -14.932 -8.070 1.00 83.44 541 ASP A O 1
ATOM 4374 N N . ALA A 1 542 ? 23.798 -12.824 -8.771 1.00 80.25 542 ALA A N 1
ATOM 4375 C CA . ALA A 1 542 ? 24.253 -12.244 -7.511 1.00 80.25 542 ALA A CA 1
ATOM 4376 C C . ALA A 1 542 ? 23.237 -12.430 -6.366 1.00 80.25 542 ALA A C 1
ATOM 4378 O O . ALA A 1 542 ? 23.635 -12.567 -5.205 1.00 80.25 542 ALA A O 1
ATOM 4379 N N . ILE A 1 543 ? 21.934 -12.450 -6.664 1.00 84.31 543 ILE A N 1
ATOM 4380 C CA . ILE A 1 543 ? 20.887 -12.650 -5.656 1.00 84.31 543 ILE A CA 1
ATOM 4381 C C . ILE A 1 543 ? 20.559 -14.142 -5.564 1.00 84.31 543 ILE A C 1
ATOM 4383 O O . ILE A 1 543 ? 20.117 -14.753 -6.523 1.00 84.31 543 ILE A O 1
ATOM 4387 N N . LYS A 1 544 ? 20.755 -14.741 -4.384 1.00 85.44 544 LYS A N 1
ATOM 4388 C CA . LYS A 1 544 ? 20.550 -16.191 -4.168 1.00 85.44 544 LYS A CA 1
ATOM 4389 C C . LYS A 1 544 ? 19.224 -16.555 -3.502 1.00 85.44 544 LYS A C 1
ATOM 4391 O O . LYS A 1 544 ? 18.903 -17.727 -3.357 1.00 85.44 544 LYS A O 1
ATOM 4396 N N . LYS A 1 545 ? 18.478 -15.558 -3.027 1.00 91.31 545 LYS A N 1
ATOM 4397 C CA . LYS A 1 545 ? 17.196 -15.756 -2.344 1.00 91.31 545 LYS A CA 1
ATOM 4398 C C . LYS A 1 545 ? 16.054 -15.400 -3.278 1.00 91.31 545 LYS A C 1
ATOM 4400 O O . LYS A 1 545 ? 16.131 -14.390 -3.972 1.00 91.31 545 LYS A O 1
ATOM 4405 N N . LYS A 1 546 ? 14.967 -16.164 -3.198 1.00 93.88 546 LYS A N 1
ATOM 4406 C CA . LYS A 1 546 ? 13.697 -15.849 -3.854 1.00 93.88 546 LYS A CA 1
ATOM 4407 C C . LYS A 1 546 ? 13.256 -14.420 -3.547 1.00 93.88 546 LYS A C 1
ATOM 4409 O O . LYS A 1 546 ? 13.296 -13.993 -2.388 1.00 93.88 546 LYS A O 1
ATOM 4414 N N . ASN A 1 547 ? 12.835 -13.684 -4.566 1.00 95.75 547 ASN A N 1
ATOM 4415 C CA . ASN A 1 547 ? 12.262 -12.357 -4.394 1.00 95.75 547 ASN A CA 1
ATOM 4416 C C . ASN A 1 547 ? 10.740 -12.486 -4.355 1.00 95.75 547 ASN A C 1
ATOM 4418 O O . ASN A 1 547 ? 10.113 -12.961 -5.299 1.00 95.75 547 ASN A O 1
ATOM 4422 N N . VAL A 1 548 ? 10.174 -12.101 -3.210 1.00 97.12 548 VAL A N 1
ATOM 4423 C CA . VAL A 1 548 ? 8.763 -12.322 -2.870 1.00 97.12 548 VAL A CA 1
ATOM 4424 C C . VAL A 1 548 ? 7.899 -11.066 -3.036 1.00 97.12 548 VAL A C 1
ATOM 4426 O O . VAL A 1 548 ? 6.915 -10.885 -2.319 1.00 97.12 548 VAL A O 1
ATOM 4429 N N . LYS A 1 549 ? 8.305 -10.145 -3.918 1.00 97.25 549 LYS A N 1
ATOM 4430 C CA . LYS A 1 549 ? 7.541 -8.927 -4.244 1.00 97.25 549 LYS A CA 1
ATOM 4431 C C . LYS A 1 549 ? 6.323 -9.190 -5.128 1.00 97.25 549 LYS A C 1
ATOM 4433 O O . LYS A 1 549 ? 5.491 -8.299 -5.265 1.00 97.25 549 LYS A O 1
ATOM 4438 N N . GLY A 1 550 ? 6.209 -10.390 -5.696 1.00 98.06 550 GLY A N 1
ATOM 4439 C CA . GLY A 1 550 ? 5.110 -10.765 -6.569 1.00 98.06 550 GLY A CA 1
ATOM 4440 C C . GLY A 1 550 ? 3.751 -10.564 -5.913 1.00 98.06 550 GLY A C 1
ATOM 4441 O O . GLY A 1 550 ? 3.588 -10.871 -4.725 1.00 98.06 550 GLY A O 1
ATOM 4442 N N . LEU A 1 551 ? 2.771 -10.108 -6.695 1.00 98.75 551 LEU A N 1
ATOM 4443 C CA . LEU A 1 551 ? 1.354 -10.158 -6.324 1.00 98.75 551 LEU A CA 1
ATOM 4444 C C . LEU A 1 551 ? 0.844 -11.608 -6.257 1.00 98.75 551 LEU A C 1
ATOM 4446 O O . LEU A 1 551 ? -0.106 -11.905 -5.534 1.00 98.75 551 LEU A O 1
ATOM 4450 N N . LEU A 1 552 ? 1.495 -12.523 -6.975 1.00 98.75 552 LEU A N 1
ATOM 4451 C CA . LEU A 1 552 ? 1.240 -13.958 -6.964 1.00 98.75 552 LEU A CA 1
ATOM 4452 C C . LEU A 1 552 ? 2.386 -14.704 -6.274 1.00 98.75 552 LEU A C 1
ATOM 4454 O O . LEU A 1 552 ? 3.564 -14.451 -6.533 1.00 98.75 552 LEU A O 1
ATOM 4458 N N . GLN A 1 553 ? 2.038 -15.659 -5.414 1.00 98.50 553 GLN A N 1
ATOM 4459 C CA . GLN A 1 553 ? 3.001 -16.577 -4.818 1.00 98.50 553 GLN A CA 1
ATOM 4460 C C . GLN A 1 553 ? 3.345 -17.683 -5.818 1.00 98.50 553 GLN A C 1
ATOM 4462 O O . GLN A 1 553 ? 2.441 -18.303 -6.381 1.00 98.50 553 GLN A O 1
ATOM 4467 N N . THR A 1 554 ? 4.635 -17.978 -5.978 1.00 98.19 554 THR A N 1
ATOM 4468 C CA . THR A 1 554 ? 5.125 -19.106 -6.787 1.00 98.19 554 THR A CA 1
ATOM 4469 C C . THR A 1 554 ? 5.852 -20.142 -5.932 1.00 98.19 554 THR A C 1
ATOM 4471 O O . THR A 1 554 ? 6.240 -19.841 -4.798 1.00 98.19 554 THR A O 1
ATOM 4474 N N . ASP A 1 555 ? 6.087 -21.342 -6.456 1.00 96.00 555 ASP A N 1
ATOM 4475 C CA . ASP A 1 555 ? 7.053 -22.308 -5.910 1.00 96.00 555 ASP A CA 1
ATOM 4476 C C . ASP A 1 555 ? 8.459 -22.132 -6.519 1.00 96.00 555 ASP A C 1
ATOM 4478 O O . ASP A 1 555 ? 8.749 -21.124 -7.176 1.00 96.00 555 ASP A O 1
ATOM 4482 N N . ASP A 1 556 ? 9.376 -23.051 -6.229 1.00 92.44 556 ASP A N 1
ATOM 4483 C CA . ASP A 1 556 ? 10.763 -22.979 -6.703 1.00 92.44 556 ASP A CA 1
ATOM 4484 C C . ASP A 1 556 ? 10.875 -23.318 -8.205 1.00 92.44 556 ASP A C 1
ATOM 4486 O O . ASP A 1 556 ? 11.764 -22.814 -8.895 1.00 92.44 556 ASP A O 1
ATOM 4490 N N . GLU A 1 557 ? 9.886 -24.030 -8.755 1.00 94.31 557 GLU A N 1
ATOM 4491 C CA . GLU A 1 557 ? 9.711 -24.281 -10.189 1.00 94.31 557 GLU A CA 1
ATOM 4492 C C . GLU A 1 557 ? 8.987 -23.142 -10.930 1.00 94.31 557 GLU A C 1
ATOM 4494 O O . GLU A 1 557 ? 8.721 -23.264 -12.125 1.00 94.31 557 GLU A O 1
ATOM 4499 N N . LYS A 1 558 ? 8.712 -22.014 -10.255 1.00 95.94 558 LYS A N 1
ATOM 4500 C CA . LYS A 1 558 ? 8.039 -20.812 -10.791 1.00 95.94 558 LYS A CA 1
ATOM 4501 C C . LYS A 1 558 ? 6.545 -21.006 -11.091 1.00 95.94 558 LYS A C 1
ATOM 4503 O O . LYS A 1 558 ? 5.925 -20.118 -11.677 1.00 95.94 558 LYS A O 1
ATOM 4508 N N . ARG A 1 559 ? 5.929 -22.105 -10.645 1.00 97.69 559 ARG A N 1
ATOM 4509 C CA . ARG A 1 559 ? 4.484 -22.346 -10.794 1.00 97.69 559 ARG A CA 1
ATOM 4510 C C . ARG A 1 559 ? 3.706 -21.465 -9.830 1.00 97.69 559 ARG A C 1
ATOM 4512 O O . ARG A 1 559 ? 4.070 -21.351 -8.659 1.00 97.69 559 ARG A O 1
ATOM 4519 N N . VAL A 1 560 ? 2.623 -20.847 -10.301 1.00 98.44 560 VAL A N 1
ATOM 4520 C CA . VAL A 1 560 ? 1.764 -20.011 -9.448 1.00 98.44 560 VAL A CA 1
ATOM 4521 C C . VAL A 1 560 ? 0.963 -20.900 -8.497 1.00 98.44 560 VAL A C 1
ATOM 4523 O O . VAL A 1 560 ? 0.177 -21.739 -8.928 1.00 98.44 560 VAL A O 1
ATOM 4526 N N . ILE A 1 561 ? 1.134 -20.673 -7.193 1.00 98.44 561 ILE A N 1
ATOM 4527 C CA . ILE A 1 561 ? 0.408 -21.371 -6.124 1.00 98.44 561 ILE A CA 1
ATOM 4528 C C . ILE A 1 561 ? -0.929 -20.674 -5.856 1.00 98.44 561 ILE A C 1
ATOM 4530 O O . ILE A 1 561 ? -1.971 -21.322 -5.789 1.00 98.44 561 ILE A O 1
ATOM 4534 N N . ARG A 1 562 ? -0.903 -19.346 -5.665 1.00 98.50 562 ARG A N 1
ATOM 4535 C CA . ARG A 1 562 ? -2.093 -18.530 -5.371 1.00 98.50 562 ARG A CA 1
ATOM 4536 C C . ARG A 1 562 ? -1.832 -17.028 -5.544 1.00 98.50 562 ARG A C 1
ATOM 4538 O O . ARG A 1 562 ? -0.683 -16.597 -5.409 1.00 98.50 562 ARG A O 1
ATOM 4545 N N . PRO A 1 563 ? -2.880 -16.210 -5.740 1.00 98.69 563 PRO A N 1
ATOM 4546 C CA . PRO A 1 563 ? -2.796 -14.776 -5.489 1.00 98.69 563 PRO A CA 1
ATOM 4547 C C . PRO A 1 563 ? -2.530 -14.474 -4.006 1.00 98.69 563 PRO A C 1
ATOM 4549 O O . PRO A 1 563 ? -2.999 -15.180 -3.105 1.00 98.69 563 PRO A O 1
ATOM 4552 N N . LYS A 1 564 ? -1.754 -13.419 -3.757 1.00 98.69 564 LYS A N 1
ATOM 4553 C CA . LYS A 1 564 ? -1.525 -12.850 -2.423 1.00 98.69 564 LYS A CA 1
ATOM 4554 C C . LYS A 1 564 ? -2.535 -11.750 -2.127 1.00 98.69 564 LYS A C 1
ATOM 4556 O O . LYS A 1 564 ? -3.198 -11.248 -3.032 1.00 98.69 564 LYS A O 1
ATOM 4561 N N . MET A 1 565 ? -2.587 -11.307 -0.874 1.00 98.50 565 MET A N 1
ATOM 4562 C CA . MET A 1 565 ? -3.418 -10.169 -0.459 1.00 98.50 565 MET A CA 1
ATOM 4563 C C . MET A 1 565 ? -3.214 -8.926 -1.343 1.00 98.50 565 MET A C 1
ATOM 4565 O O . MET A 1 565 ? -4.180 -8.256 -1.699 1.00 98.50 565 MET A O 1
ATOM 4569 N N . ALA A 1 566 ? -1.971 -8.649 -1.751 1.00 98.62 566 ALA A N 1
ATOM 4570 C CA . ALA A 1 566 ? -1.644 -7.508 -2.602 1.00 98.62 566 ALA A CA 1
ATOM 4571 C C . ALA A 1 566 ? -2.320 -7.563 -3.985 1.00 98.62 566 ALA A C 1
ATOM 4573 O O . ALA A 1 566 ? -2.675 -6.516 -4.514 1.00 98.62 566 ALA A O 1
ATOM 4574 N N . TYR A 1 567 ? -2.557 -8.755 -4.548 1.00 98.88 567 TYR A N 1
ATOM 4575 C CA . TYR A 1 567 ? -3.277 -8.903 -5.818 1.00 98.88 567 TYR A CA 1
ATOM 4576 C C . TYR A 1 567 ? -4.713 -8.376 -5.707 1.00 98.88 567 TYR A C 1
ATOM 4578 O O . TYR A 1 567 ? -5.141 -7.549 -6.508 1.00 98.88 567 TYR A O 1
ATOM 4586 N N . PHE A 1 568 ? -5.433 -8.807 -4.670 1.00 98.81 568 PHE A N 1
ATOM 4587 C CA . PHE A 1 568 ? -6.813 -8.384 -4.430 1.00 98.81 568 PHE A CA 1
ATOM 4588 C C . PHE A 1 568 ? -6.902 -6.906 -4.044 1.00 98.81 568 PHE A C 1
ATOM 4590 O O . PHE A 1 568 ? -7.785 -6.202 -4.520 1.00 98.81 568 PHE A O 1
ATOM 4597 N N . ALA A 1 569 ? -5.954 -6.408 -3.247 1.00 98.81 569 ALA A N 1
ATOM 4598 C CA . ALA A 1 569 ? -5.874 -4.988 -2.920 1.00 98.81 569 ALA A CA 1
ATOM 4599 C C . ALA A 1 569 ? -5.712 -4.127 -4.187 1.00 98.81 569 ALA A C 1
ATOM 4601 O O . ALA A 1 569 ? -6.431 -3.147 -4.370 1.00 98.81 569 ALA A O 1
ATOM 4602 N N . VAL A 1 570 ? -4.819 -4.516 -5.103 1.00 98.69 570 VAL A N 1
ATOM 4603 C CA . VAL A 1 570 ? -4.648 -3.809 -6.381 1.00 98.69 570 VAL A CA 1
ATOM 4604 C C . VAL A 1 570 ? -5.905 -3.917 -7.256 1.00 98.69 570 VAL A C 1
ATOM 4606 O O . VAL A 1 570 ? -6.306 -2.911 -7.832 1.00 98.69 570 VAL A O 1
ATOM 4609 N N . GLN A 1 571 ? -6.592 -5.066 -7.304 1.00 98.25 571 GLN A N 1
ATOM 4610 C CA . GLN A 1 571 ? -7.893 -5.179 -7.992 1.00 98.25 571 GLN A CA 1
ATOM 4611 C C . GLN A 1 571 ? -8.948 -4.218 -7.425 1.00 98.25 571 GLN A C 1
ATOM 4613 O O . GLN A 1 571 ? -9.659 -3.556 -8.184 1.00 98.25 571 GLN A O 1
ATOM 4618 N N . ASN A 1 572 ? -9.034 -4.110 -6.097 1.00 98.75 572 ASN A N 1
ATOM 4619 C CA . ASN A 1 572 ? -9.939 -3.180 -5.426 1.00 98.75 572 ASN A CA 1
ATOM 4620 C C . ASN A 1 572 ? -9.616 -1.733 -5.809 1.00 98.75 572 ASN A C 1
ATOM 4622 O O . ASN A 1 572 ? -10.516 -0.986 -6.184 1.00 98.75 572 ASN A O 1
ATOM 4626 N N . LEU A 1 573 ? -8.336 -1.349 -5.792 1.00 98.50 573 LEU A N 1
ATOM 4627 C CA . LEU A 1 573 ? -7.887 -0.030 -6.247 1.00 98.50 573 LEU A CA 1
ATOM 4628 C C . LEU A 1 573 ? -8.310 0.235 -7.690 1.00 98.50 573 LEU A C 1
ATOM 4630 O O . LEU A 1 573 ? -8.877 1.285 -7.980 1.00 98.50 573 LEU A O 1
ATOM 4634 N N . VAL A 1 574 ? -8.066 -0.720 -8.588 1.00 98.12 574 VAL A N 1
ATOM 4635 C CA . VAL A 1 574 ? -8.405 -0.589 -10.008 1.00 98.12 574 VAL A CA 1
ATOM 4636 C C . VAL A 1 574 ? -9.909 -0.386 -10.208 1.00 98.12 574 VAL A C 1
ATOM 4638 O O . VAL A 1 574 ? -10.308 0.413 -11.053 1.00 98.12 574 VAL A O 1
ATOM 4641 N N . SER A 1 575 ? -10.755 -1.035 -9.400 1.00 97.88 575 SER A N 1
ATOM 4642 C CA . SER A 1 575 ? -12.214 -0.898 -9.510 1.00 97.88 575 SER A CA 1
ATOM 4643 C C . SER A 1 575 ? -12.724 0.536 -9.284 1.00 97.88 575 SER A C 1
ATOM 4645 O O . SER A 1 575 ? -13.735 0.927 -9.874 1.00 97.88 575 SER A O 1
ATOM 4647 N N . VAL A 1 576 ? -11.991 1.341 -8.505 1.00 97.56 576 VAL A N 1
ATOM 4648 C CA . VAL A 1 576 ? -12.324 2.739 -8.180 1.00 97.56 576 VAL A CA 1
ATOM 4649 C C . VAL A 1 576 ? -11.409 3.760 -8.861 1.00 97.56 576 VAL A C 1
ATOM 4651 O O . VAL A 1 576 ? -11.600 4.957 -8.680 1.00 97.56 576 VAL A O 1
ATOM 4654 N N . PHE A 1 577 ? -10.432 3.323 -9.660 1.00 96.44 577 PHE A N 1
ATOM 4655 C CA . PHE A 1 577 ? -9.393 4.210 -10.194 1.00 96.44 577 PHE A CA 1
ATOM 4656 C C . PHE A 1 577 ? -9.937 5.301 -11.130 1.00 96.44 577 PHE A C 1
ATOM 4658 O O . PHE A 1 577 ? -9.410 6.411 -11.152 1.00 96.44 577 PHE A O 1
ATOM 4665 N N . ASP A 1 578 ? -11.039 5.026 -11.837 1.00 93.25 578 ASP A N 1
ATOM 4666 C CA . ASP A 1 578 ? -11.700 5.992 -12.731 1.00 93.25 578 ASP A CA 1
ATOM 4667 C C . ASP A 1 578 ? -12.241 7.233 -11.988 1.00 93.25 578 ASP A C 1
ATOM 4669 O O . ASP A 1 578 ? -12.547 8.249 -12.611 1.00 93.25 578 ASP A O 1
ATOM 4673 N N . LEU A 1 579 ? -12.352 7.175 -10.655 1.00 95.69 579 LEU A N 1
ATOM 4674 C CA . LEU A 1 579 ? -12.765 8.311 -9.826 1.00 95.69 579 LEU A CA 1
ATOM 4675 C C . LEU A 1 579 ? -11.662 9.359 -9.658 1.00 95.69 579 LEU A C 1
ATOM 4677 O O . LEU A 1 579 ? -11.938 10.471 -9.218 1.00 95.69 579 LEU A O 1
ATOM 4681 N N . PHE A 1 580 ? -10.412 9.027 -9.987 1.00 95.12 580 PHE A N 1
ATOM 4682 C CA . PHE A 1 580 ? -9.251 9.845 -9.642 1.00 95.12 580 PHE A CA 1
ATOM 4683 C C . PHE A 1 580 ? -8.754 10.723 -10.799 1.00 95.12 580 PHE A C 1
ATOM 4685 O O . PHE A 1 580 ? -7.576 11.055 -10.857 1.00 95.12 580 PHE A O 1
ATOM 4692 N N . ASN A 1 581 ? -9.624 11.117 -11.729 1.00 90.44 581 ASN A N 1
ATOM 4693 C CA . ASN A 1 581 ? -9.206 11.841 -12.936 1.00 90.44 581 ASN A CA 1
ATOM 4694 C C . ASN A 1 581 ? -9.054 13.360 -12.735 1.00 90.44 581 ASN A C 1
ATOM 4696 O O . ASN A 1 581 ? -8.101 13.944 -13.247 1.00 90.44 581 ASN A O 1
ATOM 4700 N N . TYR A 1 582 ? -9.943 14.003 -11.968 1.00 94.12 582 TYR A N 1
ATOM 4701 C CA . TYR A 1 582 ? -9.960 15.466 -11.813 1.00 94.12 582 TYR A CA 1
ATOM 4702 C C . TYR A 1 582 ? -9.665 15.853 -10.372 1.00 94.12 582 TYR A C 1
ATOM 4704 O O . TYR A 1 582 ? -10.546 15.838 -9.514 1.00 94.12 582 TYR A O 1
ATOM 4712 N N . ARG A 1 583 ? -8.392 16.151 -10.092 1.00 95.88 583 ARG A N 1
ATOM 4713 C CA . ARG A 1 583 ? -7.922 16.507 -8.749 1.00 95.88 583 ARG A CA 1
ATOM 4714 C C . ARG A 1 583 ? -8.326 17.940 -8.396 1.00 95.88 583 ARG A C 1
ATOM 4716 O O . ARG A 1 583 ? -8.043 18.878 -9.136 1.00 95.88 583 ARG A O 1
ATOM 4723 N N . LEU A 1 584 ? -8.929 18.101 -7.226 1.00 96.06 584 LEU A N 1
ATOM 4724 C CA . LEU A 1 584 ? -9.263 19.375 -6.599 1.00 96.06 584 LEU A CA 1
ATOM 4725 C C . LEU A 1 584 ? -8.209 19.786 -5.563 1.00 96.06 584 LEU A C 1
ATOM 4727 O O . LEU A 1 584 ? -7.349 19.000 -5.166 1.00 96.06 584 LEU A O 1
ATOM 4731 N N . ASP A 1 585 ? -8.311 21.032 -5.097 1.00 94.31 585 ASP A N 1
ATOM 4732 C CA . ASP A 1 585 ? -7.478 21.556 -4.015 1.00 94.31 585 ASP A CA 1
ATOM 4733 C C . ASP A 1 585 ? -7.644 20.741 -2.718 1.00 94.31 585 ASP A C 1
ATOM 4735 O O . ASP A 1 585 ? -8.749 20.582 -2.186 1.00 94.31 585 ASP A O 1
ATOM 4739 N N . VAL A 1 586 ? -6.516 20.248 -2.210 1.00 90.75 586 VAL A N 1
ATOM 4740 C CA . VAL A 1 586 ? -6.408 19.411 -1.015 1.00 90.75 586 VAL A CA 1
ATOM 4741 C C . VAL A 1 586 ? -6.657 20.187 0.283 1.00 90.75 586 VAL A C 1
ATOM 4743 O O . VAL A 1 586 ? -7.081 19.593 1.278 1.00 90.75 586 VAL A O 1
ATOM 4746 N N . GLU A 1 587 ? -6.484 21.513 0.278 1.00 94.12 587 GLU A N 1
ATOM 4747 C CA . GLU A 1 587 ? -6.740 22.383 1.439 1.00 94.12 587 GLU A CA 1
ATOM 4748 C C . GLU A 1 587 ? -8.229 22.433 1.830 1.00 94.12 587 GLU A C 1
ATOM 4750 O O . GLU A 1 587 ? -8.606 22.898 2.912 1.00 94.12 587 GLU A O 1
ATOM 4755 N N . LYS A 1 588 ? -9.106 21.888 0.977 1.00 96.12 588 LYS A N 1
ATOM 4756 C CA . LYS A 1 588 ? -10.523 21.667 1.287 1.00 96.12 588 LYS A CA 1
ATOM 4757 C C . LYS A 1 588 ? -10.753 20.548 2.303 1.00 96.12 588 LYS A C 1
ATOM 4759 O O . LYS A 1 588 ? -11.834 20.506 2.889 1.00 96.12 588 LYS A O 1
ATOM 4764 N N . ILE A 1 589 ? -9.780 19.660 2.513 1.00 97.62 589 ILE A N 1
ATOM 4765 C CA . ILE A 1 589 ? -9.881 18.539 3.452 1.00 97.62 589 ILE A CA 1
ATOM 4766 C C . ILE A 1 589 ? -9.164 18.888 4.760 1.00 97.62 589 ILE A C 1
ATOM 4768 O O . ILE A 1 589 ? -7.957 19.155 4.758 1.00 97.62 589 ILE A O 1
ATOM 4772 N N . SER A 1 590 ? -9.867 18.793 5.890 1.00 96.69 590 SER A N 1
ATOM 4773 C CA . SER A 1 590 ? -9.262 18.869 7.227 1.00 96.69 590 SER A CA 1
ATOM 4774 C C . SER A 1 590 ? -9.686 17.707 8.124 1.00 96.69 590 SER A C 1
ATOM 4776 O O . SER A 1 590 ? -10.752 17.117 7.952 1.00 96.69 590 SER A O 1
ATOM 4778 N N . LEU A 1 591 ? -8.811 17.356 9.066 1.00 95.88 591 LEU A N 1
ATOM 4779 C CA . LEU A 1 591 ? -8.963 16.223 9.978 1.00 95.88 591 LEU A CA 1
ATOM 4780 C C . LEU A 1 591 ? -8.860 16.725 11.418 1.00 95.88 591 LEU A C 1
ATOM 4782 O O . LEU A 1 591 ? -8.131 17.675 11.690 1.00 95.88 591 LEU A O 1
ATOM 4786 N N . ASN A 1 592 ? -9.543 16.073 12.360 1.00 91.38 592 ASN A N 1
ATOM 4787 C CA . ASN A 1 592 ? -9.422 16.394 13.791 1.00 91.38 592 ASN A CA 1
ATOM 4788 C C . ASN A 1 592 ? -8.243 15.684 14.491 1.00 91.38 592 ASN A C 1
ATOM 4790 O O . ASN A 1 592 ? -8.254 15.507 15.712 1.00 91.38 592 ASN A O 1
ATOM 4794 N N . ARG A 1 593 ? -7.256 15.235 13.713 1.00 84.25 593 ARG A N 1
ATOM 4795 C CA . ARG A 1 593 ? -6.035 14.559 14.159 1.00 84.25 593 ARG A CA 1
ATOM 4796 C C . ARG A 1 593 ? -4.841 15.250 13.515 1.00 84.25 593 ARG A C 1
ATOM 4798 O O . ARG A 1 593 ? -4.922 15.614 12.346 1.00 84.25 593 ARG A O 1
ATOM 4805 N N . ASP A 1 594 ? -3.753 15.370 14.264 1.00 83.69 594 ASP A N 1
ATOM 4806 C CA . ASP A 1 594 ? -2.502 15.993 13.814 1.00 83.69 594 ASP A CA 1
ATOM 4807 C C . ASP A 1 594 ? -1.475 14.935 13.370 1.00 83.69 594 ASP A C 1
ATOM 4809 O O . ASP A 1 594 ? -0.309 14.954 13.749 1.00 83.69 594 ASP A O 1
ATOM 4813 N N . TYR A 1 595 ? -1.939 13.929 12.622 1.00 86.00 595 TYR A N 1
ATOM 4814 C CA . TYR A 1 595 ? -1.071 12.902 12.045 1.00 86.00 595 TYR A CA 1
ATOM 4815 C C . TYR A 1 595 ? -0.707 13.274 10.612 1.00 86.00 595 TYR A C 1
ATOM 4817 O O . TYR A 1 595 ? -1.535 13.815 9.874 1.00 86.00 595 TYR A O 1
ATOM 4825 N N . SER A 1 596 ? 0.510 12.917 10.193 1.00 91.50 596 SER A N 1
ATOM 4826 C CA . SER A 1 596 ? 0.893 12.996 8.782 1.00 91.50 596 SER A CA 1
ATOM 4827 C C . SER A 1 596 ? -0.073 12.147 7.949 1.00 91.50 596 SER A C 1
ATOM 4829 O O . SER A 1 596 ? -0.337 10.980 8.261 1.00 91.50 596 SER A O 1
ATOM 4831 N N . CYS A 1 597 ? -0.654 12.763 6.922 1.00 95.19 597 CYS A N 1
ATOM 4832 C CA . CYS A 1 597 ? -1.716 12.173 6.125 1.00 95.19 597 CYS A CA 1
ATOM 4833 C C . CYS A 1 597 ? -1.532 12.526 4.655 1.00 95.19 597 CYS A C 1
ATOM 4835 O O . CYS A 1 597 ? -1.509 13.703 4.285 1.00 95.19 597 CYS A O 1
ATOM 4837 N N . SER A 1 598 ? -1.531 11.503 3.808 1.00 97.62 598 SER A N 1
ATOM 4838 C CA . SER A 1 598 ? -1.737 11.691 2.379 1.00 97.62 598 SER A CA 1
ATOM 4839 C C . SER A 1 598 ? -3.236 11.796 2.147 1.00 97.62 598 SER A C 1
ATOM 4841 O O . SER A 1 598 ? -4.002 10.961 2.629 1.00 97.62 598 SER A O 1
ATOM 4843 N N . LYS A 1 599 ? -3.657 12.859 1.465 1.00 97.44 599 LYS A N 1
ATOM 4844 C CA . LYS A 1 599 ? -5.060 13.182 1.212 1.00 97.44 599 LYS A CA 1
ATOM 4845 C C . LYS A 1 599 ? -5.209 13.786 -0.178 1.00 97.44 599 LYS A C 1
ATOM 4847 O O . LYS A 1 599 ? -4.377 14.584 -0.599 1.00 97.44 599 LYS A O 1
ATOM 4852 N N . PHE A 1 600 ? -6.274 13.410 -0.871 1.00 98.19 600 PHE A N 1
ATOM 4853 C CA . PHE A 1 600 ? -6.598 13.868 -2.214 1.00 98.19 600 PHE A CA 1
ATOM 4854 C C . PHE A 1 600 ? -8.107 14.033 -2.337 1.00 98.19 600 PHE A C 1
ATOM 4856 O O . PHE A 1 600 ? -8.874 13.215 -1.828 1.00 98.19 600 PHE A O 1
ATOM 4863 N N . LEU A 1 601 ? -8.526 15.091 -3.022 1.00 98.19 601 LEU A N 1
ATOM 4864 C CA . LEU A 1 601 ? -9.920 15.314 -3.372 1.00 98.19 601 LEU A CA 1
ATOM 4865 C C . LEU A 1 601 ? -10.048 15.235 -4.886 1.00 98.19 601 LEU A C 1
ATOM 4867 O O . LEU A 1 601 ? -9.269 15.865 -5.598 1.00 98.19 601 LEU A O 1
ATOM 4871 N N . TYR A 1 602 ? -11.032 14.488 -5.360 1.00 97.81 602 TYR A N 1
ATOM 4872 C CA . TYR A 1 602 ? -11.350 14.371 -6.775 1.00 97.81 602 TYR A CA 1
ATOM 4873 C C . TYR A 1 602 ? -12.813 14.706 -7.021 1.00 97.81 602 TYR A C 1
ATOM 4875 O O . TYR A 1 602 ? -13.630 14.592 -6.106 1.00 97.81 602 TYR A O 1
ATOM 4883 N N . GLU A 1 603 ? -13.139 15.088 -8.249 1.00 96.25 603 GLU A N 1
ATOM 4884 C CA . GLU A 1 603 ? -14.517 15.206 -8.716 1.00 96.25 603 GLU A CA 1
ATOM 4885 C C . GLU A 1 603 ? -14.733 14.486 -10.046 1.00 96.25 603 GLU A C 1
ATOM 4887 O O . GLU A 1 603 ? -13.815 14.271 -10.838 1.00 96.25 603 GLU A O 1
ATOM 4892 N N . THR A 1 604 ? -15.971 14.087 -10.284 1.00 94.75 604 THR A N 1
ATOM 4893 C CA . THR A 1 604 ? -16.432 13.540 -11.557 1.00 94.75 604 THR A CA 1
ATOM 4894 C C . THR A 1 604 ? -16.846 14.670 -12.500 1.00 94.75 604 THR A C 1
ATOM 4896 O O . THR A 1 604 ? -17.592 15.569 -12.122 1.00 94.75 604 THR A O 1
ATOM 4899 N N . GLU A 1 605 ? -16.442 14.610 -13.771 1.00 89.25 605 GLU A N 1
ATOM 4900 C CA . GLU A 1 605 ? -16.830 15.626 -14.770 1.00 89.25 605 GLU A CA 1
ATOM 4901 C C . GLU A 1 605 ? -18.348 15.750 -14.957 1.00 89.25 605 GLU A C 1
ATOM 4903 O O . GLU A 1 605 ? -18.876 16.844 -15.144 1.00 89.25 605 GLU A O 1
ATOM 4908 N N . LYS A 1 606 ? -19.055 14.614 -14.949 1.00 88.88 606 LYS A N 1
ATOM 4909 C CA . LYS A 1 606 ? -20.460 14.542 -15.365 1.00 88.88 606 LYS A CA 1
ATOM 4910 C C . LYS A 1 606 ? -21.410 15.218 -14.378 1.00 88.88 606 LYS A C 1
ATOM 4912 O O . LYS A 1 606 ? -22.337 15.908 -14.793 1.00 88.88 606 LYS A O 1
ATOM 4917 N N . ASP A 1 607 ? -21.229 14.957 -13.089 1.00 90.81 607 ASP A N 1
ATOM 4918 C CA . ASP A 1 607 ? -22.148 15.373 -12.026 1.00 90.81 607 ASP A CA 1
ATOM 4919 C C . ASP A 1 607 ? -21.450 16.168 -10.912 1.00 90.81 607 ASP A C 1
ATOM 4921 O O . ASP A 1 607 ? -22.129 16.749 -10.064 1.00 90.81 607 ASP A O 1
ATOM 4925 N N . GLY A 1 608 ? -20.119 16.307 -10.938 1.00 94.56 608 GLY A N 1
ATOM 4926 C CA . GLY A 1 608 ? -19.335 17.047 -9.946 1.00 94.56 608 GLY A CA 1
ATOM 4927 C C . GLY A 1 608 ? -19.329 16.405 -8.558 1.00 94.56 608 GLY A C 1
ATOM 4928 O O . GLY A 1 608 ? -18.995 17.083 -7.586 1.00 94.56 608 GLY A O 1
ATOM 4929 N N . LEU A 1 609 ? -19.764 15.148 -8.434 1.00 97.12 609 LEU A N 1
ATOM 4930 C CA . LEU A 1 609 ? -19.706 14.409 -7.178 1.00 97.12 609 LEU A CA 1
ATOM 4931 C C . LEU A 1 609 ? -18.252 14.181 -6.776 1.00 97.12 609 LEU A C 1
ATOM 4933 O O . LEU A 1 609 ? -17.377 13.947 -7.612 1.00 97.12 609 LEU A O 1
ATOM 4937 N N . GLN A 1 610 ? -17.992 14.283 -5.478 1.00 97.12 610 GLN A N 1
ATOM 4938 C CA . GLN A 1 610 ? -16.634 14.292 -4.962 1.00 97.12 610 GLN A CA 1
ATOM 4939 C C . GLN A 1 610 ? -16.221 12.952 -4.361 1.00 97.12 610 GLN A C 1
ATOM 4941 O O . GLN A 1 610 ? -17.016 12.187 -3.823 1.00 97.12 610 GLN A O 1
ATOM 4946 N N . SER A 1 611 ? -14.922 12.684 -4.439 1.00 98.19 611 SER A N 1
ATOM 4947 C CA . SER A 1 611 ? -14.268 11.508 -3.877 1.00 98.19 611 SER A CA 1
ATOM 4948 C C . SER A 1 611 ? -13.072 11.952 -3.042 1.00 98.19 611 SER A C 1
ATOM 4950 O O . SER A 1 611 ? -12.116 12.525 -3.563 1.00 98.19 611 SER A O 1
ATOM 4952 N N . CYS A 1 612 ? -13.138 11.720 -1.734 1.00 98.31 612 CYS A N 1
ATOM 4953 C CA . CYS A 1 612 ? -12.103 12.078 -0.769 1.00 98.31 612 CYS A CA 1
ATOM 4954 C C . CYS A 1 612 ? -11.294 10.829 -0.407 1.00 98.31 612 CYS A C 1
ATOM 4956 O O . CYS A 1 612 ? -11.814 9.906 0.219 1.00 98.31 612 CYS A O 1
ATOM 4958 N N . LEU A 1 613 ? -10.032 10.797 -0.823 1.00 98.69 613 LEU A N 1
ATOM 4959 C CA . LEU A 1 613 ? -9.111 9.683 -0.636 1.00 98.69 613 LEU A CA 1
ATOM 4960 C C . LEU A 1 613 ? -8.049 10.062 0.397 1.00 98.69 613 LEU A C 1
ATOM 4962 O O . LEU A 1 613 ? -7.416 11.105 0.252 1.00 98.69 613 LEU A O 1
ATOM 4966 N N . LEU A 1 614 ? -7.822 9.227 1.413 1.00 98.12 614 LEU A N 1
ATOM 4967 C CA . LEU A 1 614 ? -6.865 9.536 2.474 1.00 98.12 614 LEU A CA 1
ATOM 4968 C C . LEU A 1 614 ? -6.317 8.312 3.222 1.00 98.12 614 LEU A C 1
ATOM 4970 O O . LEU A 1 614 ? -6.968 7.272 3.297 1.00 98.12 614 LEU A O 1
ATOM 4974 N N . TRP A 1 615 ? -5.119 8.448 3.792 1.00 98.00 615 TRP A N 1
ATOM 4975 C CA . TRP A 1 615 ? -4.497 7.474 4.700 1.00 98.00 615 TRP A CA 1
ATOM 4976 C C . TRP A 1 615 ? -3.434 8.121 5.586 1.00 98.00 615 TRP A C 1
ATOM 4978 O O . TRP A 1 615 ? -2.822 9.123 5.204 1.00 98.00 615 TRP A O 1
ATOM 4988 N N . TRP A 1 616 ? -3.164 7.501 6.739 1.00 95.62 616 TRP A N 1
ATOM 4989 C CA . TRP A 1 616 ? -2.011 7.868 7.559 1.00 95.62 616 TRP A CA 1
ATOM 4990 C C . TRP A 1 616 ? -0.727 7.478 6.854 1.00 95.62 616 TRP A C 1
ATOM 4992 O O . TRP A 1 616 ? -0.531 6.321 6.470 1.00 95.62 616 TRP A O 1
ATOM 5002 N N . ASP A 1 617 ? 0.134 8.466 6.657 1.00 94.62 617 ASP A N 1
ATOM 5003 C CA . ASP A 1 617 ? 1.392 8.281 5.961 1.00 94.62 617 ASP A CA 1
ATOM 5004 C C . ASP A 1 617 ? 2.599 8.555 6.848 1.00 94.62 617 ASP A C 1
ATOM 5006 O O . ASP A 1 617 ? 3.702 8.552 6.331 1.00 94.62 617 ASP A O 1
ATOM 5010 N N . ASP A 1 618 ? 2.432 8.726 8.159 1.00 88.31 618 ASP A N 1
ATOM 5011 C CA . ASP A 1 618 ? 3.480 8.989 9.158 1.00 88.31 618 ASP A CA 1
ATOM 5012 C C . ASP A 1 618 ? 4.602 7.940 9.178 1.00 88.31 618 ASP A C 1
ATOM 5014 O O . ASP A 1 618 ? 5.739 8.226 9.550 1.00 88.31 618 ASP A O 1
ATOM 5018 N N . SER A 1 619 ? 4.300 6.719 8.750 1.00 89.31 619 SER A N 1
ATOM 5019 C CA . SER A 1 619 ? 5.204 5.583 8.863 1.00 89.31 619 SER A CA 1
ATOM 5020 C C . SER A 1 619 ? 5.031 4.585 7.717 1.00 89.31 619 SER A C 1
ATOM 5022 O O . SER A 1 619 ? 4.035 4.591 6.987 1.00 89.31 619 SER A O 1
ATOM 5024 N N . THR A 1 620 ? 6.033 3.722 7.524 1.00 91.56 620 THR A N 1
ATOM 5025 C CA . THR A 1 620 ? 5.933 2.551 6.639 1.00 91.56 620 THR A CA 1
ATOM 5026 C C . THR A 1 620 ? 4.734 1.684 7.029 1.00 91.56 620 THR A C 1
ATOM 5028 O O . THR A 1 620 ? 4.503 1.524 8.228 1.00 91.56 620 THR A O 1
ATOM 5031 N N . PRO A 1 621 ? 4.026 1.058 6.068 1.00 93.44 621 PRO A N 1
ATOM 5032 C CA . PRO A 1 621 ? 2.908 0.186 6.390 1.00 93.44 621 PRO A CA 1
ATOM 5033 C C . PRO A 1 621 ? 3.220 -0.890 7.435 1.00 93.44 621 PRO A C 1
ATOM 5035 O O . PRO A 1 621 ? 4.155 -1.681 7.289 1.00 93.44 621 PRO A O 1
ATOM 5038 N N . PHE A 1 622 ? 2.387 -0.951 8.465 1.00 90.81 622 PHE A N 1
ATOM 5039 C CA . PHE A 1 622 ? 2.437 -1.942 9.526 1.00 90.81 622 PHE A CA 1
ATOM 5040 C C . PHE A 1 622 ? 1.853 -3.284 9.079 1.00 90.81 622 PHE A C 1
ATOM 5042 O O . PHE A 1 622 ? 0.997 -3.374 8.194 1.00 90.81 622 PHE A O 1
ATOM 5049 N N . ASN A 1 623 ? 2.276 -4.346 9.767 1.00 88.81 623 ASN A N 1
ATOM 5050 C CA . ASN A 1 623 ? 1.862 -5.732 9.517 1.00 88.81 623 ASN A CA 1
ATOM 5051 C C . ASN A 1 623 ? 0.456 -6.085 10.052 1.00 88.81 623 ASN A C 1
ATOM 5053 O O . ASN A 1 623 ? 0.059 -7.247 10.017 1.00 88.81 623 ASN A O 1
ATOM 5057 N N . PHE A 1 624 ? -0.290 -5.111 10.565 1.00 84.00 624 PHE A N 1
ATOM 5058 C CA . PHE A 1 624 ? -1.637 -5.261 11.121 1.00 84.00 624 PHE A CA 1
ATOM 5059 C C . PHE A 1 624 ? -2.458 -4.009 10.800 1.00 84.00 624 PHE A C 1
ATOM 5061 O O . PHE A 1 624 ? -1.893 -2.971 10.464 1.00 84.00 624 PHE A O 1
ATOM 5068 N N . ASN A 1 625 ? -3.783 -4.101 10.881 1.00 86.06 625 ASN A N 1
ATOM 5069 C CA . ASN A 1 625 ? -4.684 -2.976 10.636 1.00 86.06 625 ASN A CA 1
ATOM 5070 C C . ASN A 1 625 ? -5.225 -2.499 11.974 1.00 86.06 625 ASN A C 1
ATOM 5072 O O . ASN A 1 625 ? -5.851 -3.295 12.663 1.00 86.06 625 ASN A O 1
ATOM 5076 N N . ALA A 1 626 ? -4.988 -1.237 12.319 1.00 81.69 626 ALA A N 1
ATOM 5077 C CA . ALA A 1 626 ? -5.474 -0.636 13.554 1.00 81.69 626 ALA A CA 1
ATOM 5078 C C . ALA A 1 626 ? -6.023 0.771 13.263 1.00 81.69 626 ALA A C 1
ATOM 5080 O O . ALA A 1 626 ? -5.326 1.767 13.467 1.00 81.69 626 ALA A O 1
ATOM 5081 N N . PRO A 1 627 ? -7.262 0.861 12.738 1.00 87.25 627 PRO A N 1
ATOM 5082 C CA . PRO A 1 627 ? -7.878 2.127 12.368 1.00 87.25 627 PRO A CA 1
ATOM 5083 C C . PRO A 1 627 ? -8.275 2.972 13.560 1.00 87.25 627 PRO A C 1
ATOM 5085 O O . PRO A 1 627 ? -8.696 2.462 14.593 1.00 87.25 627 PRO A O 1
ATOM 5088 N N . ILE A 1 628 ? -8.155 4.284 13.392 1.00 85.62 628 ILE A N 1
ATOM 5089 C CA . ILE A 1 628 ? -8.529 5.279 14.385 1.00 85.62 628 ILE A CA 1
ATOM 5090 C C . ILE A 1 628 ? -9.764 6.039 13.890 1.00 85.62 628 ILE A C 1
ATOM 5092 O O . ILE A 1 628 ? -9.710 6.647 12.814 1.00 85.62 628 ILE A O 1
ATOM 5096 N N . PRO A 1 629 ? -10.850 6.084 14.688 1.00 87.81 629 PRO A N 1
ATOM 5097 C CA . PRO A 1 629 ? -11.989 6.946 14.419 1.00 87.81 629 PRO A CA 1
ATOM 5098 C C . PRO A 1 629 ? -11.562 8.416 14.334 1.00 87.81 629 PRO A C 1
ATOM 5100 O O . PRO A 1 629 ? -10.986 8.981 15.278 1.00 87.81 629 PRO A O 1
ATOM 5103 N N . THR A 1 630 ? -11.881 9.034 13.203 1.00 91.12 630 THR A N 1
ATOM 5104 C CA . THR A 1 630 ? -11.451 10.383 12.837 1.00 91.12 630 THR A CA 1
ATOM 5105 C C . THR A 1 630 ? -12.610 11.171 12.244 1.00 91.12 630 THR A C 1
ATOM 5107 O O . THR A 1 630 ? -13.469 10.622 11.556 1.00 91.12 630 THR A O 1
ATOM 5110 N N . GLU A 1 631 ? -12.656 12.465 12.546 1.00 95.44 631 GLU A N 1
ATOM 5111 C CA . GLU A 1 631 ? -13.555 13.396 11.873 1.00 95.44 631 GLU A CA 1
ATOM 5112 C C . GLU A 1 631 ? -12.882 13.913 10.599 1.00 95.44 631 GLU A C 1
ATOM 5114 O O . GLU A 1 631 ? -11.773 14.446 10.666 1.00 95.44 631 GLU A O 1
ATOM 5119 N N . VAL A 1 632 ? -13.556 13.760 9.461 1.00 97.88 632 VAL A N 1
ATOM 5120 C CA . VAL A 1 632 ? -13.117 14.246 8.150 1.00 97.88 632 VAL A CA 1
ATOM 5121 C C . VAL A 1 632 ? -14.043 15.370 7.715 1.00 97.88 632 VAL A C 1
ATOM 5123 O O . VAL A 1 632 ? -15.255 15.183 7.619 1.00 97.88 632 VAL A O 1
ATOM 5126 N N . ARG A 1 633 ? -13.477 16.540 7.436 1.00 98.31 633 ARG A N 1
ATOM 5127 C CA . ARG A 1 633 ? -14.208 17.707 6.942 1.00 98.31 633 ARG A CA 1
ATOM 5128 C C . ARG A 1 633 ? -13.840 17.964 5.496 1.00 98.31 633 ARG A C 1
ATOM 5130 O O . ARG A 1 633 ? -12.660 17.955 5.157 1.00 98.31 633 ARG A O 1
ATOM 5137 N N . VAL A 1 634 ? -14.844 18.224 4.668 1.00 98.19 634 VAL A N 1
ATOM 5138 C CA . VAL A 1 634 ? -14.679 18.585 3.258 1.00 98.19 634 VAL A CA 1
ATOM 5139 C C . VAL A 1 634 ? -15.410 19.900 3.011 1.00 98.19 634 VAL A C 1
ATOM 5141 O O . VAL A 1 634 ? -16.643 19.954 2.986 1.00 98.19 634 VAL A O 1
ATOM 5144 N N . LYS A 1 635 ? -14.644 20.981 2.852 1.00 97.62 635 LYS A N 1
ATOM 5145 C CA . LYS A 1 635 ? -15.166 22.309 2.509 1.00 97.62 635 LYS A CA 1
ATOM 5146 C C . LYS A 1 635 ? -15.658 22.321 1.068 1.00 97.62 635 LYS A C 1
ATOM 5148 O O . LYS A 1 635 ? -14.963 21.841 0.175 1.00 97.62 635 LYS A O 1
ATOM 5153 N N . ASN A 1 636 ? -16.814 22.943 0.834 1.00 95.31 636 ASN A N 1
ATOM 5154 C CA . ASN A 1 636 ? -17.483 22.921 -0.472 1.00 95.31 636 ASN A CA 1
ATOM 5155 C C . ASN A 1 636 ? -17.677 21.484 -0.989 1.00 95.31 636 ASN A C 1
ATOM 5157 O O . ASN A 1 636 ? -17.440 21.200 -2.164 1.00 95.31 636 ASN A O 1
ATOM 5161 N N . GLY A 1 637 ? -18.068 20.598 -0.068 1.00 94.69 637 GLY A N 1
ATOM 5162 C CA . GLY A 1 637 ? -18.342 19.196 -0.328 1.00 94.69 637 GLY A CA 1
ATOM 5163 C C . GLY A 1 637 ? -19.548 19.028 -1.249 1.00 94.69 637 GLY A C 1
ATOM 5164 O O . GLY A 1 637 ? -20.564 19.705 -1.064 1.00 94.69 637 GLY A O 1
ATOM 5165 N N . LYS A 1 638 ? -19.465 18.109 -2.210 1.00 96.12 638 LYS A N 1
ATOM 5166 C CA . LYS A 1 638 ? -20.595 17.717 -3.060 1.00 96.12 638 LYS A CA 1
ATOM 5167 C C . LYS A 1 638 ? -20.772 16.200 -3.018 1.00 96.12 638 LYS A C 1
ATOM 5169 O O . LYS A 1 638 ? -20.084 15.479 -3.729 1.00 96.12 638 LYS A O 1
ATOM 5174 N N . PHE A 1 639 ? -21.690 15.767 -2.150 1.00 96.94 639 PHE A N 1
ATOM 5175 C CA . PHE A 1 639 ? -22.052 14.365 -1.921 1.00 96.94 639 PHE A CA 1
ATOM 5176 C C . PHE A 1 639 ? -23.575 14.203 -1.848 1.00 96.94 639 PHE A C 1
ATOM 5178 O O . PHE A 1 639 ? -24.257 15.074 -1.291 1.00 96.94 639 PHE A O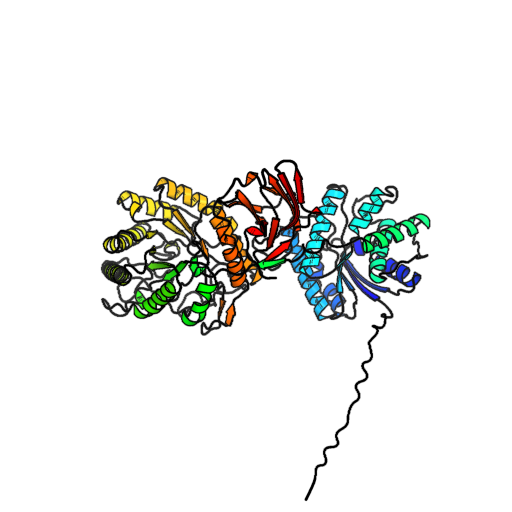 1
ATOM 5185 N N . GLU A 1 640 ? -24.089 13.077 -2.338 1.00 95.75 640 GLU A N 1
ATOM 5186 C CA . GLU A 1 640 ? -25.512 12.710 -2.326 1.00 95.75 640 GLU A CA 1
ATOM 5187 C C . GLU A 1 640 ? -25.806 11.568 -1.342 1.00 95.75 640 GLU A C 1
ATOM 5189 O O . GLU A 1 640 ? -26.575 11.736 -0.398 1.00 95.75 640 GLU A O 1
ATOM 5194 N N . CYS A 1 641 ? -25.168 10.414 -1.537 1.00 96.62 641 CYS A N 1
ATOM 5195 C CA . CYS A 1 641 ? -25.261 9.217 -0.708 1.00 96.62 641 CYS A CA 1
ATOM 5196 C C . CYS A 1 641 ? -23.841 8.682 -0.432 1.00 96.62 641 CYS A C 1
ATOM 5198 O O . CYS A 1 641 ? -23.416 7.690 -1.041 1.00 96.62 641 CYS A O 1
ATOM 5200 N N . PRO A 1 642 ? -23.082 9.351 0.457 1.00 97.69 642 PRO A N 1
ATOM 5201 C CA . PRO A 1 642 ? -21.688 9.018 0.697 1.00 97.69 642 PRO A CA 1
ATOM 5202 C C . PRO A 1 642 ? -21.540 7.692 1.456 1.00 97.69 642 PRO A C 1
ATOM 5204 O O . PRO A 1 642 ? -22.232 7.410 2.435 1.00 97.69 642 PRO A O 1
ATOM 5207 N N . VAL A 1 643 ? -20.579 6.890 1.014 1.00 98.19 643 VAL A N 1
ATOM 5208 C CA . VAL A 1 643 ? -20.165 5.606 1.583 1.00 98.19 643 VAL A CA 1
ATOM 5209 C C . VAL A 1 643 ? -18.663 5.616 1.850 1.00 98.19 643 VAL A C 1
ATOM 5211 O O . VAL A 1 643 ? -17.924 6.441 1.311 1.00 98.19 643 VAL A O 1
ATOM 5214 N N . ILE A 1 644 ? -18.204 4.680 2.678 1.00 97.88 644 ILE A N 1
ATOM 5215 C CA . ILE A 1 644 ? -16.776 4.414 2.874 1.00 97.88 644 ILE A CA 1
ATOM 5216 C C . ILE A 1 644 ? -16.386 3.185 2.078 1.00 97.88 644 ILE A C 1
ATOM 5218 O O . ILE A 1 644 ? -17.054 2.155 2.154 1.00 97.88 644 ILE A O 1
ATOM 5222 N N . VAL A 1 645 ? -15.249 3.276 1.407 1.00 98.50 645 VAL A N 1
ATOM 5223 C CA . VAL A 1 645 ? -14.563 2.162 0.776 1.00 98.50 645 VAL A CA 1
ATOM 5224 C C . VAL A 1 645 ? -13.196 1.997 1.434 1.00 98.50 645 VAL A C 1
ATOM 5226 O O . VAL A 1 645 ? -12.366 2.905 1.408 1.00 98.50 645 VAL A O 1
ATOM 5229 N N . ASP A 1 646 ? -12.957 0.835 2.033 1.00 97.94 646 ASP A N 1
ATOM 5230 C CA . ASP A 1 646 ? -11.622 0.424 2.471 1.00 97.94 646 ASP A CA 1
ATOM 5231 C C . ASP A 1 646 ? -10.946 -0.320 1.318 1.00 97.94 646 ASP A C 1
ATOM 5233 O O . ASP A 1 646 ? -11.289 -1.468 1.034 1.00 97.94 646 ASP A O 1
ATOM 5237 N N . ILE A 1 647 ? -10.009 0.336 0.628 1.00 98.69 647 ILE A N 1
ATOM 5238 C CA . ILE A 1 647 ? -9.430 -0.178 -0.624 1.00 98.69 647 ILE A CA 1
ATOM 5239 C C . ILE A 1 647 ? -8.629 -1.466 -0.379 1.00 98.69 647 ILE A C 1
ATOM 5241 O O . ILE A 1 647 ? -8.593 -2.349 -1.236 1.00 98.69 647 ILE A O 1
ATOM 5245 N N . LEU A 1 648 ? -8.044 -1.635 0.811 1.00 98.38 648 LEU A N 1
ATOM 5246 C CA . LEU A 1 648 ? -7.299 -2.845 1.158 1.00 98.38 648 LEU A CA 1
ATOM 5247 C C . LEU A 1 648 ? -8.195 -4.087 1.162 1.00 98.38 648 LEU A C 1
ATOM 5249 O O . LEU A 1 648 ? -7.829 -5.112 0.588 1.00 98.38 648 LEU A O 1
ATOM 5253 N N . SER A 1 649 ? -9.359 -3.995 1.810 1.00 96.69 649 SER A N 1
ATOM 5254 C CA . SER A 1 649 ? -10.313 -5.105 1.940 1.00 96.69 649 SER A CA 1
ATOM 5255 C C . SER A 1 649 ? -11.361 -5.150 0.826 1.00 96.69 649 SER A C 1
ATOM 5257 O O . SER A 1 649 ? -12.043 -6.162 0.658 1.00 96.69 649 SER A O 1
ATOM 5259 N N . GLY A 1 650 ? -11.524 -4.050 0.092 1.00 97.94 650 GLY A N 1
ATOM 5260 C CA . GLY A 1 650 ? -12.598 -3.847 -0.873 1.00 97.94 650 GLY A CA 1
ATOM 5261 C C . GLY A 1 650 ? -13.963 -3.660 -0.216 1.00 97.94 650 GLY A C 1
ATOM 5262 O O . GLY A 1 650 ? -14.964 -3.651 -0.920 1.00 97.94 650 GLY A O 1
ATOM 5263 N N . THR A 1 651 ? -14.048 -3.544 1.114 1.00 97.31 651 THR A N 1
ATOM 5264 C CA . THR A 1 651 ? -15.345 -3.407 1.791 1.00 97.31 651 THR A CA 1
ATOM 5265 C C . THR A 1 651 ? -15.963 -2.042 1.525 1.00 97.31 651 THR A C 1
ATOM 5267 O O . THR A 1 651 ? -15.298 -1.013 1.642 1.00 97.31 651 THR A O 1
ATOM 5270 N N . VAL A 1 652 ? -17.259 -2.043 1.222 1.00 98.44 652 VAL A N 1
ATOM 5271 C CA . VAL A 1 652 ? -18.091 -0.848 1.081 1.00 98.44 652 VAL A CA 1
ATOM 5272 C C . VAL A 1 652 ? -19.026 -0.773 2.279 1.00 98.44 652 VAL A C 1
ATOM 5274 O O . VAL A 1 652 ? -19.757 -1.722 2.563 1.00 98.44 652 VAL A O 1
ATOM 5277 N N . LYS A 1 653 ? -19.011 0.344 3.005 1.00 96.50 653 LYS A N 1
ATOM 5278 C CA . LYS A 1 653 ? -19.779 0.535 4.241 1.00 96.50 653 LYS A CA 1
ATOM 5279 C C . LYS A 1 653 ? -20.633 1.793 4.166 1.00 96.50 653 LYS A C 1
ATOM 5281 O O . LYS A 1 653 ? -20.189 2.830 3.678 1.00 96.50 653 LYS A O 1
ATOM 5286 N N . ASN A 1 654 ? -21.854 1.705 4.681 1.00 96.00 654 ASN A N 1
ATOM 5287 C CA . ASN A 1 654 ? -22.767 2.836 4.774 1.00 96.00 654 ASN A CA 1
ATOM 5288 C C . ASN A 1 654 ? -22.308 3.807 5.860 1.00 96.00 654 ASN A C 1
ATOM 5290 O O . ASN A 1 654 ? -22.091 3.369 6.985 1.00 96.00 654 ASN A O 1
ATOM 5294 N N . ILE A 1 655 ? -22.249 5.107 5.576 1.00 95.81 655 ILE A N 1
ATOM 5295 C CA . ILE A 1 655 ? -22.077 6.112 6.629 1.00 95.81 655 ILE A CA 1
ATOM 5296 C C . ILE A 1 655 ? -23.464 6.393 7.228 1.00 95.81 655 ILE A C 1
ATOM 5298 O O . ILE A 1 655 ? -24.344 6.846 6.496 1.00 95.81 655 ILE A O 1
ATOM 5302 N N . PRO A 1 656 ? -23.712 6.097 8.517 1.00 93.50 656 PRO A N 1
ATOM 5303 C CA . PRO A 1 656 ? -24.998 6.403 9.141 1.00 93.50 656 PRO A CA 1
ATOM 5304 C C . PRO A 1 656 ? -25.309 7.907 9.101 1.00 93.50 656 PRO A C 1
ATOM 5306 O O . PRO A 1 656 ? -24.397 8.729 9.184 1.00 93.50 656 PRO A O 1
ATOM 5309 N N . GLU A 1 657 ? -26.588 8.275 9.000 1.00 93.12 657 GLU A N 1
ATOM 5310 C CA . GLU A 1 657 ? -27.009 9.683 8.891 1.00 93.12 657 GLU A CA 1
ATOM 5311 C C . GLU A 1 657 ? -26.538 10.529 10.082 1.00 93.12 657 GLU A C 1
ATOM 5313 O O . GLU A 1 657 ? -26.092 11.658 9.896 1.00 93.12 657 GLU A O 1
ATOM 5318 N N . ASP A 1 658 ? -26.531 9.965 11.294 1.00 92.44 658 ASP A N 1
ATOM 5319 C CA . ASP A 1 658 ? -26.040 10.630 12.508 1.00 92.44 658 ASP A CA 1
ATOM 5320 C C . ASP A 1 658 ? -24.523 10.879 12.495 1.00 92.44 658 ASP A C 1
ATOM 5322 O O . ASP A 1 658 ? -24.009 11.650 13.308 1.00 92.44 658 ASP A O 1
ATOM 5326 N N . LYS A 1 659 ? -23.795 10.262 11.557 1.00 94.62 659 LYS A N 1
ATOM 5327 C CA . LYS A 1 659 ? -22.361 10.480 11.348 1.00 94.62 659 LYS A CA 1
ATOM 5328 C C . LYS A 1 659 ? -22.055 11.536 10.293 1.00 94.62 659 LYS A C 1
ATOM 5330 O O . LYS A 1 659 ? -20.880 11.882 10.149 1.00 94.62 659 LYS A O 1
ATOM 5335 N N . ILE A 1 660 ? -23.063 12.070 9.602 1.00 96.81 660 ILE A N 1
ATOM 5336 C CA . ILE A 1 660 ? -22.916 13.097 8.567 1.00 96.81 660 ILE A CA 1
ATOM 5337 C C . ILE A 1 660 ? -23.557 14.391 9.062 1.00 96.81 660 ILE A C 1
ATOM 5339 O O . ILE A 1 660 ? -24.745 14.457 9.351 1.00 96.81 660 ILE A O 1
ATOM 5343 N N . THR A 1 661 ? -22.781 15.467 9.128 1.00 97.56 661 THR A N 1
ATOM 5344 C CA . THR A 1 661 ? -23.302 16.809 9.407 1.00 97.56 661 THR A CA 1
ATOM 5345 C C . THR A 1 661 ? -22.943 17.742 8.262 1.00 97.56 661 THR A C 1
ATOM 5347 O O . THR A 1 661 ? -21.779 17.836 7.881 1.00 97.56 661 THR A O 1
ATOM 5350 N N . LYS A 1 662 ? -23.926 18.478 7.739 1.00 95.88 662 LYS A N 1
ATOM 5351 C CA . LYS A 1 662 ? -23.711 19.514 6.723 1.00 95.88 662 LYS A CA 1
ATOM 5352 C C . LYS A 1 662 ? -23.876 20.901 7.342 1.00 95.88 662 LYS A C 1
ATOM 5354 O O . LYS A 1 662 ? -24.941 21.220 7.865 1.00 95.88 662 LYS A O 1
ATOM 5359 N N . LYS A 1 663 ? -22.830 21.729 7.285 1.00 94.25 663 LYS A N 1
ATOM 5360 C CA . LYS A 1 663 ? -22.840 23.129 7.746 1.00 94.25 663 LYS A CA 1
ATOM 5361 C C . LYS A 1 663 ? -22.582 24.053 6.558 1.00 94.25 663 LYS A C 1
ATOM 5363 O O . LYS A 1 663 ? -21.444 24.238 6.139 1.00 94.25 663 LYS A O 1
ATOM 5368 N N . GLY A 1 664 ? -23.648 24.613 5.986 1.00 93.31 664 GLY A N 1
ATOM 5369 C CA . GLY A 1 664 ? -23.554 25.345 4.720 1.00 93.31 664 GLY A CA 1
ATOM 5370 C C . GLY A 1 664 ? -23.079 24.417 3.596 1.00 93.31 664 GLY A C 1
ATOM 5371 O O . GLY A 1 664 ? -23.760 23.444 3.272 1.00 93.31 664 GLY A O 1
ATOM 5372 N N . SER A 1 665 ? -21.908 24.702 3.022 1.00 91.94 665 SER A N 1
ATOM 5373 C CA . SER A 1 665 ? -21.263 23.868 1.998 1.00 91.94 665 SER A CA 1
ATOM 5374 C C . SER A 1 665 ? -20.214 22.892 2.558 1.00 91.94 665 SER A C 1
ATOM 5376 O O . SER A 1 665 ? -19.643 22.114 1.798 1.00 91.94 665 SER A O 1
ATOM 5378 N N . GLU A 1 666 ? -19.932 22.913 3.864 1.00 97.25 666 GLU A N 1
ATOM 5379 C CA . GLU A 1 666 ? -19.002 21.979 4.507 1.00 97.25 666 GLU A CA 1
ATOM 5380 C C . GLU A 1 666 ? -19.720 20.678 4.890 1.00 97.25 666 GLU A C 1
ATOM 5382 O O . GLU A 1 666 ? -20.760 20.707 5.555 1.00 97.25 666 GLU A O 1
ATOM 5387 N N . TYR A 1 667 ? -19.141 19.541 4.500 1.00 98.06 667 TYR A N 1
ATOM 5388 C CA . TYR A 1 667 ? -19.523 18.215 4.986 1.00 98.06 667 TYR A CA 1
ATOM 5389 C C . TYR A 1 667 ? -18.574 17.792 6.106 1.00 98.06 667 TYR A C 1
ATOM 5391 O O . TYR A 1 667 ? -17.359 17.921 5.974 1.00 98.06 667 TYR A O 1
ATOM 5399 N N . ILE A 1 668 ? -19.131 17.273 7.197 1.00 98.25 668 ILE A N 1
ATOM 5400 C CA . ILE A 1 668 ? -18.404 16.752 8.353 1.00 98.25 668 ILE A CA 1
ATOM 5401 C C . ILE A 1 668 ? -18.813 15.293 8.531 1.00 98.25 668 ILE A C 1
ATOM 5403 O O . ILE A 1 668 ? -19.969 15.001 8.840 1.00 98.25 668 ILE A O 1
ATOM 5407 N N . PHE A 1 669 ? -17.860 14.389 8.352 1.00 97.44 669 PHE A N 1
ATOM 5408 C CA . PHE A 1 669 ? -18.022 12.958 8.552 1.00 97.44 669 PHE A CA 1
ATOM 5409 C C . PHE A 1 669 ? -17.343 12.553 9.856 1.00 97.44 669 PHE A C 1
ATOM 5411 O O . PHE A 1 669 ? -16.135 12.725 10.002 1.00 97.44 669 PHE A O 1
ATOM 5418 N N . SER A 1 670 ? -18.092 12.020 10.816 1.00 93.62 670 SER A N 1
ATOM 5419 C CA . SER A 1 670 ? -17.558 11.636 12.127 1.00 93.62 670 SER A CA 1
ATOM 5420 C C . SER A 1 670 ? -17.309 10.130 12.228 1.00 93.62 670 SER A C 1
ATOM 5422 O O . SER A 1 670 ? -18.072 9.325 11.702 1.00 93.62 670 SER A O 1
ATOM 5424 N N . GLY A 1 671 ? -16.239 9.733 12.923 1.00 89.50 671 GLY A N 1
ATOM 5425 C CA . GLY A 1 671 ? -15.958 8.321 13.214 1.00 89.50 671 GLY A CA 1
ATOM 5426 C C . GLY A 1 671 ? -15.416 7.502 12.036 1.00 89.50 671 GLY A C 1
ATOM 5427 O O . GLY A 1 671 ? -15.470 6.273 12.080 1.00 89.50 671 GLY A O 1
ATOM 5428 N N . ILE A 1 672 ? -14.868 8.158 11.008 1.00 93.62 672 ILE A N 1
ATOM 5429 C CA . ILE A 1 672 ? -14.241 7.499 9.858 1.00 93.62 672 ILE A CA 1
A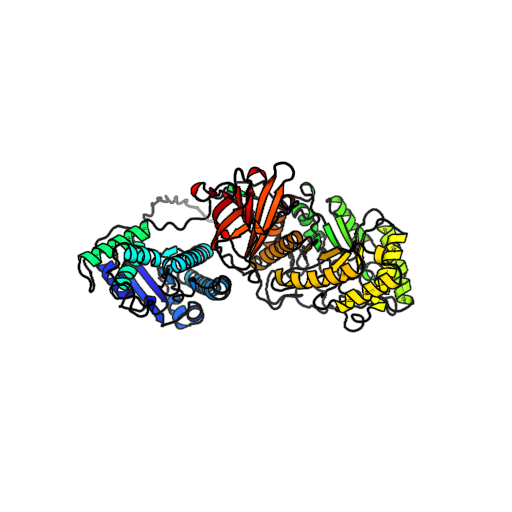TOM 5430 C C . ILE A 1 672 ? -13.008 6.726 10.327 1.00 93.62 672 ILE A C 1
ATOM 5432 O O . ILE A 1 672 ? -12.130 7.278 10.986 1.00 93.62 672 ILE A O 1
ATOM 5436 N N . GLN A 1 673 ? -12.963 5.435 10.004 1.00 90.06 673 GLN A N 1
ATOM 5437 C CA . GLN A 1 673 ? -11.918 4.504 10.428 1.00 90.06 673 GLN A CA 1
ATOM 5438 C C . GLN A 1 673 ? -10.698 4.621 9.507 1.00 90.06 673 GLN A C 1
ATOM 5440 O O . GLN A 1 673 ? -10.633 3.937 8.489 1.00 90.06 673 GLN A O 1
ATOM 5445 N N . ILE A 1 674 ? -9.742 5.489 9.851 1.00 93.12 674 ILE A N 1
ATOM 5446 C CA . ILE A 1 674 ? -8.538 5.738 9.038 1.00 93.12 674 ILE A CA 1
ATOM 5447 C C . ILE A 1 674 ? -7.336 5.025 9.655 1.00 93.12 674 ILE A C 1
ATOM 5449 O O . ILE A 1 674 ? -7.138 5.067 10.870 1.00 93.12 674 ILE A O 1
ATOM 5453 N N . TYR A 1 675 ? -6.523 4.392 8.813 1.00 93.62 675 TYR A N 1
AT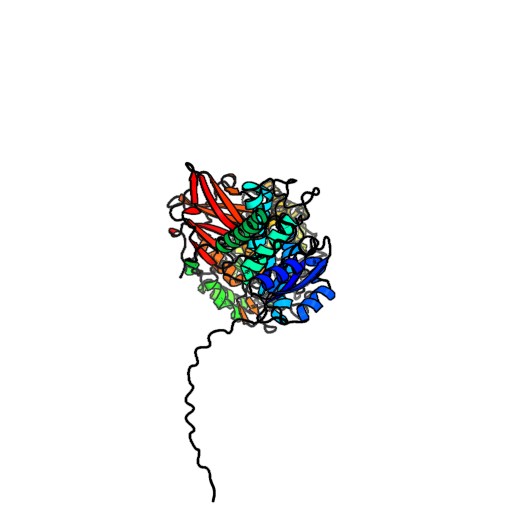OM 5454 C CA . TYR A 1 675 ? -5.258 3.756 9.177 1.00 93.62 675 TYR A CA 1
ATOM 5455 C C . TYR A 1 675 ? -4.203 3.999 8.090 1.00 93.62 675 TYR A C 1
ATOM 5457 O O . TYR A 1 675 ? -4.389 4.816 7.190 1.00 93.62 675 TYR A O 1
ATOM 5465 N N . ASP A 1 676 ? -3.093 3.271 8.159 1.00 94.94 676 ASP A N 1
ATOM 5466 C CA . ASP A 1 676 ? -1.959 3.321 7.232 1.00 94.94 676 ASP A CA 1
ATOM 5467 C C . ASP A 1 676 ? -2.232 2.631 5.877 1.00 94.94 676 ASP A C 1
ATOM 5469 O O . ASP A 1 676 ? -1.315 2.102 5.238 1.00 94.94 676 ASP A O 1
ATOM 5473 N N . SER A 1 677 ? -3.496 2.617 5.442 1.00 97.69 677 SER A N 1
ATOM 5474 C CA . SER A 1 677 ? -3.940 2.150 4.130 1.00 97.69 677 SER A CA 1
ATOM 5475 C C . SER A 1 677 ? -5.043 3.052 3.561 1.00 97.69 677 SER A C 1
ATOM 5477 O O . SER A 1 677 ? -5.802 3.627 4.343 1.00 97.69 677 SER A O 1
ATOM 5479 N N . PRO A 1 678 ? -5.150 3.184 2.225 1.00 98.56 678 PRO A N 1
ATOM 5480 C CA . PRO A 1 678 ? -6.101 4.088 1.580 1.00 98.56 678 PRO A CA 1
ATOM 5481 C C . PRO A 1 678 ? -7.577 3.819 1.911 1.00 98.56 678 PRO A C 1
ATOM 5483 O O . PRO A 1 678 ? -8.118 2.749 1.623 1.00 98.56 678 PRO A O 1
ATOM 5486 N N . ILE A 1 679 ? -8.229 4.846 2.458 1.00 98.50 679 ILE A N 1
ATOM 5487 C CA . ILE A 1 679 ? -9.671 4.940 2.691 1.00 98.50 679 ILE A CA 1
ATOM 5488 C C . ILE A 1 679 ? -10.265 5.962 1.726 1.00 98.50 679 ILE A C 1
ATOM 5490 O O . ILE A 1 679 ? -9.722 7.053 1.551 1.00 98.50 679 ILE A O 1
ATOM 5494 N N . LEU A 1 680 ? -11.401 5.620 1.128 1.00 98.75 680 LEU A N 1
ATOM 5495 C CA . LEU A 1 680 ? -12.128 6.472 0.198 1.00 98.75 680 LEU A CA 1
ATOM 5496 C C . LEU A 1 680 ? -13.527 6.778 0.746 1.00 98.75 680 LEU A C 1
ATOM 5498 O O . LEU A 1 680 ? -14.294 5.868 1.044 1.00 98.75 680 LEU A O 1
ATOM 5502 N N . ILE A 1 681 ? -13.865 8.062 0.848 1.00 98.62 681 ILE A N 1
ATOM 5503 C CA . ILE A 1 681 ? -15.237 8.545 1.022 1.00 98.62 681 ILE A CA 1
ATOM 5504 C C . ILE A 1 681 ? -15.725 8.989 -0.355 1.00 98.62 681 ILE A C 1
ATOM 5506 O O . ILE A 1 681 ? -15.153 9.903 -0.948 1.00 98.62 681 ILE A O 1
ATOM 5510 N N . THR A 1 682 ? -16.751 8.333 -0.880 1.00 98.31 682 THR A N 1
ATOM 5511 C CA . THR A 1 682 ? -17.287 8.587 -2.227 1.00 98.31 682 THR A CA 1
ATOM 5512 C C . THR A 1 682 ? -18.786 8.334 -2.251 1.00 98.31 682 THR A C 1
ATOM 5514 O O . THR A 1 682 ? -19.332 7.772 -1.304 1.00 98.31 682 THR A O 1
ATOM 5517 N N . ASP A 1 683 ? -19.466 8.729 -3.316 1.00 97.69 683 ASP A N 1
ATOM 5518 C CA . ASP A 1 683 ? -20.885 8.451 -3.487 1.00 97.69 683 ASP A CA 1
ATOM 5519 C C . ASP A 1 683 ? -21.146 7.013 -3.933 1.00 97.69 683 ASP A C 1
ATOM 5521 O O . ASP A 1 683 ? -20.489 6.468 -4.822 1.00 97.69 683 ASP A O 1
ATOM 5525 N N . LYS A 1 684 ? -22.176 6.398 -3.345 1.00 97.25 684 LYS A N 1
ATOM 5526 C CA . LYS A 1 684 ? -22.611 5.034 -3.671 1.00 97.25 684 LYS A CA 1
ATOM 5527 C C . LYS A 1 684 ? -22.901 4.841 -5.164 1.00 97.25 684 LYS A C 1
ATOM 5529 O O . LYS A 1 684 ? -22.697 3.748 -5.679 1.00 97.25 684 LYS A O 1
ATOM 5534 N N . SER A 1 685 ? -23.390 5.879 -5.843 1.00 96.81 685 SER A N 1
ATOM 5535 C CA . SER A 1 685 ? -23.704 5.870 -7.278 1.00 96.81 685 SER A CA 1
ATOM 5536 C C . SER A 1 685 ? -22.466 5.784 -8.178 1.00 96.81 685 SER A C 1
ATOM 5538 O O . SER A 1 685 ? -22.597 5.401 -9.339 1.00 96.81 685 SER A O 1
ATOM 5540 N N . LEU A 1 686 ? -21.279 6.109 -7.656 1.00 96.69 686 LEU A N 1
ATOM 5541 C CA . LEU A 1 686 ? -20.026 6.152 -8.410 1.00 96.69 686 LEU A CA 1
ATOM 5542 C C . LEU A 1 686 ? -19.269 4.818 -8.424 1.00 96.69 686 LEU A C 1
ATOM 5544 O O . LEU A 1 686 ? -18.308 4.659 -9.178 1.00 96.69 686 LEU A O 1
ATOM 5548 N N . ILE A 1 687 ? -19.684 3.853 -7.602 1.00 97.00 687 ILE A N 1
ATOM 5549 C CA . ILE A 1 687 ? -18.984 2.579 -7.418 1.00 97.00 687 ILE A CA 1
ATOM 5550 C C . ILE A 1 687 ? -19.899 1.379 -7.664 1.00 97.00 687 ILE A C 1
ATOM 5552 O O . ILE A 1 687 ? -21.115 1.443 -7.495 1.00 97.00 687 ILE A O 1
ATOM 5556 N N . GLN A 1 688 ? -19.294 0.251 -8.036 1.00 97.25 688 GLN A N 1
ATOM 5557 C CA . GLN A 1 688 ? -19.978 -1.034 -8.177 1.00 97.25 688 GLN A CA 1
ATOM 5558 C C . GLN A 1 688 ? -19.477 -2.003 -7.111 1.00 97.25 688 GLN A C 1
ATOM 5560 O O . GLN A 1 688 ? -18.271 -2.129 -6.898 1.00 97.25 688 GLN A O 1
ATOM 5565 N N . PHE A 1 689 ? -20.399 -2.692 -6.446 1.00 97.25 689 PHE A N 1
ATOM 5566 C CA . PHE A 1 689 ? -20.084 -3.657 -5.401 1.00 97.25 689 PHE A CA 1
ATOM 5567 C C . PHE A 1 689 ? -21.168 -4.732 -5.303 1.00 97.25 689 PHE A C 1
ATOM 5569 O O . PHE A 1 689 ? -22.338 -4.471 -5.593 1.00 97.25 689 PHE A O 1
ATOM 5576 N N . ASP A 1 690 ? -20.764 -5.923 -4.877 1.00 94.88 690 ASP A N 1
ATOM 5577 C CA . ASP A 1 690 ? -21.626 -7.081 -4.648 1.00 94.88 690 ASP A CA 1
ATOM 5578 C C . ASP A 1 690 ? -21.894 -7.233 -3.143 1.00 94.88 690 ASP A C 1
ATOM 5580 O O . ASP A 1 690 ? -21.023 -6.920 -2.331 1.00 94.88 690 ASP A O 1
ATOM 5584 N N . LYS A 1 691 ? -23.106 -7.657 -2.764 1.00 86.38 691 LYS A N 1
ATOM 5585 C CA . LYS A 1 691 ? -23.534 -7.763 -1.355 1.00 86.38 691 LYS A CA 1
ATOM 5586 C C . LYS A 1 691 ? -22.910 -8.932 -0.607 1.00 86.38 691 LYS A C 1
ATOM 5588 O O . LYS A 1 691 ? -22.800 -10.018 -1.217 1.00 86.38 691 LYS A O 1
#

Organism: NCBI:txid329854

InterPro domains:
  IPR017853 Glycoside hydrolase superfamily [SSF51445] (265-577)
  IPR036514 SGNH hydrolase superfamily [G3DSA:3.40.50.1110] (17-244)
  IPR049166 Glycosyl hydrolases family 39, N-terminal catalytic domain [PF01229] (287-456)
  IPR051923 Glycosyl Hydrolase Family 39 [PTHR12631] (238-486)

pLDDT: mean 92.92, std 11.65, range [29.12, 98.88]

Secondary structure (DSSP, 8-state):
----PPP-------------PPPSSEEEEEEESHHHHGGGHHHHHHHHHHHTT--EEEEEEE-TT--HHHHHH-HHHHHHHHT---SEEEE---TTGGGS-HHHIIIIIHHHHHHHHHHHHHH-TT-EEEEE-----GGG-HHHHHHHHHHHHHHHHHHTT-EEE-HHHHHHHHHHH-TTS--B-TTSSSB-HHHHHHHHHHHHHHHH-S----S--TTS-HHHHHHHHHHHHHHHHH--------EEEEEPP--TTT-----EEE---GGGTSS-HHHHGGGHHHH---EEEEE--HHHHEEETTEE--HHHHHHHHHHHHTT-EEEEEE----TTSTT---SSTT-----SHHHHHHHHHHHHHHHHHHTTT--EEEE-S-GGG-TTTTT-HHHHHHHHHHHHHHHHHH-TT-EEEEEEES--S--HHHHHHHHHHHHTT-GGG-SEEEE----SSGGGGHHHHHHHHHHHHTT-SS-EEEE------SSTT-SSTTTTS---HHHHHHHHHHHHHHHHTTT-B-EES-SB-B---TTSS--SPB---SEEE-TT--EEEE-HHHHHHHHHHHHGGGGSEEEPGGGEEESS-S-EEEEEEE-TTT--EEEEEEE-SSSPPSS---EEEEEEETT---SSEEEEETTTTEEEEPPGGGEEEETTEEEEEEEEEBSB-EEEEEGGG--EE-

Sequence (691 aa):
MLRLLIVCLMFVLGTGVSSGAQKDTIRVLFIGNSYTHFNRMVQTVQELGQSVNVPVYAQKVAVGGWFLKQHAASSHTIDAIKQGRWDYVVLQEQSLAMAWEYEYLQKQVMPSVVKLDSIVRKYNTEGKVLLYMTWGRNNDSFDSMQKRIMAAYTSVADSIGCECIPVGLAFERVRKERPELSLYQSDDSHPTHIGSYLIANMFLSYFTSKQYVSHCYGRLMQEDALYLQRVAQEVNKNWKRDRTFPLLGHLKPKSVADTRNHLTIGCEVLDRDYADYEQYKKYLAPLGMRKIRLQAGWAKTEKVKGHYDFRWLDTIIDDALGRGLEIWLEVSYGNPIYQGGGTPFLKGGWPVSEEGKTGWNNWVRALAQHYKGRVHEWEIWNEPDINKELGKDYESLAELNIRTAEIIKEVDPKAKIAALALALITDTTLTENCLKEFKKRGKLDLFDWISYHQYMFRPEDMYPLVERLRTVVGKYSSHIKLWQGESGAPSRGRMGGALSAYDWTETSQAKWALRRILGDHGRDIATGIFCISDMNYAATDAIKKKNVKGLLQTDDEKRVIRPKMAYFAVQNLVSVFDLFNYRLDVEKISLNRDYSCSKFLYETEKDGLQSCLLWWDDSTPFNFNAPIPTEVRVKNGKFECPVIVDILSGTVKNIPEDKITKKGSEYIFSGIQIYDSPILITDKSLIQFDK

Radius of gyration: 31.41 Å; chains: 1; bounding box: 65×99×90 Å